Protein AF-A0A959FIX9-F1 (afdb_monomer)

pLDDT: mean 87.32, std 12.13, range [38.25, 98.56]

Sequence (476 aa):
MIRFFKNPFSDKTLLTGLIFLLVSFICFISTIHSEAVAFDIFSQSFFVNYGLFWTYLIIMLVYNQMEFGKWWRFKSLANNLLLLQLGNLSAYALNRTVPVFNVSTDWLVSYLVLYNLALILFALRTDRRPDSINFALAFILSTGLVFQLYESIYIGPIYAIGIVAFWFYGLSLHAFIPFWFLLAGGRIILKYWRISVRYKPVILTGILLPLVMISLFTIRWVTLQHHITEDFHQQHQPKVERDLPAWVRLSQDLPLDWISERILKSGLVYKTFDAANFGAFMGGDLLNERRQHDPLVYIASVFGSDLRDVDDNNRLHLLRAMFDQRHQTEAKLWRGDNLKTSDIVTNVQLFPEYRLAYTEKTILIHNQLRLDQFRRTQEALYTFYLPEGSVVTSAALWIEGEERPAYLTTKEKADSAYTQIVGYERRDPLLVHWQEGNRVSVRIFPCTPEKDRQFKIGITSPMAYPGEGRLEYHNI

Nearest PDB structures (foldseek):
  6fpy-assembly2_B  TM=6.409E-01  e=2.726E-03  Homo sapiens
  6fpz-assembly2_B  TM=6.318E-01  e=2.859E-03  Homo sapiens

Mean predicted aligned error: 8.55 Å

Solvent-accessible surface area (backbone atoms only — not comparable to full-atom values): 26489 Å² total; per-residue (Å²): 131,88,68,54,47,59,62,49,91,77,38,64,69,53,35,52,42,52,51,48,42,51,54,38,49,50,47,52,59,75,39,66,84,69,49,73,50,50,65,47,84,62,47,72,58,21,53,53,23,43,49,49,31,53,52,49,50,51,55,50,29,53,48,19,31,74,76,68,75,35,50,96,50,87,75,55,62,44,54,51,50,42,51,50,52,28,39,47,54,20,38,57,40,39,29,53,53,59,51,83,62,51,50,65,38,71,69,54,50,55,48,51,54,52,45,53,50,43,52,52,51,55,47,42,40,65,64,79,65,96,43,75,66,53,49,50,41,44,22,50,51,27,35,43,36,57,51,23,49,48,48,34,58,71,48,44,82,51,46,66,57,23,63,70,43,32,82,64,79,50,61,31,55,47,70,48,45,37,47,52,48,29,55,51,35,51,53,52,51,53,50,49,52,72,74,37,76,80,41,45,63,44,33,49,48,21,43,48,49,58,52,50,50,46,49,54,51,27,52,54,48,34,56,52,50,49,55,54,54,50,54,53,56,59,64,74,41,96,83,63,92,65,100,63,59,53,48,62,57,47,59,76,72,55,67,96,45,77,62,51,54,49,60,60,30,48,71,49,32,34,50,51,61,47,84,93,52,73,82,66,76,78,80,86,79,81,40,73,54,77,48,24,35,43,72,64,56,25,58,30,38,68,74,31,78,73,66,82,83,52,58,65,66,49,40,45,50,37,36,36,75,73,67,70,35,55,71,41,60,45,86,72,94,51,62,46,92,52,60,41,79,73,47,76,50,76,51,76,48,79,36,76,94,75,38,33,32,42,39,35,40,39,38,31,35,35,31,67,45,58,87,83,22,70,84,49,63,24,28,48,77,49,77,48,66,48,63,80,84,42,44,83,76,44,41,32,37,55,56,99,86,41,84,42,75,64,80,93,71,58,67,70,61,50,51,52,50,48,48,47,34,60,73,71,69,62,50,81,53,74,48,79,42,84,50,78,86,54,31,36,40,37,40,40,35,62,31,33,44,89,50,68,33,42,38,35,44,26,35,40,30,56,36,46,70,92,50,96,94,47,76,43,81,79,88,115

Foldseek 3Di:
DDDQWDPCVVPVLLVLLVVLLVVLVVLLVVCVQQLQFFPPLADPSLVSLVVSLVVSLVVQQVVCCVPPVGSPDPPLLLSLLSSLSSLQSSLVRNCSNVPPAFAADPVVVVLVVVLNVLSNVVSGGPDCPDDPSNLVSLLSLLLVLLVLVLLLVSLVVCVVVLVVCCVVVNPSVSSCSSVSSNVSSVVVNVVSVVPDPVSVVSSVCSNVVVVVVLVVLLVVLQVLLVVLLVLQVVVPDPPDDDPDDSLVVCLVVPDLDPSSLCSLCDPQAEDEDDPVPSPCPDDDHQWLHGRYYDSSRHSSNVVHDDCVSPDNVSSLVSCVPRVVCVQRNDGDPFHDPQKDFPDKDWDKDDDVVVQKIKIKIKIWIARSHDPSGPPQWGKDKDKDQADPPKDWDWKWWQDPNDTDTDDDDDPVVLVVVCCCCVVPVQDWDWDWDDDPDRMIMIMTDGRGNPGITIMMIMMMDGFDDPDDPDTHDDDD

Structure (mmCIF, N/CA/C/O backbone):
data_AF-A0A959FIX9-F1
#
_entry.id   AF-A0A959FIX9-F1
#
loop_
_atom_site.group_PDB
_atom_site.id
_atom_site.type_symbol
_atom_site.label_atom_id
_atom_site.label_alt_id
_atom_site.label_comp_id
_atom_site.label_asym_id
_atom_site.label_entity_id
_atom_site.label_seq_id
_atom_site.pdbx_PDB_ins_code
_atom_site.Cartn_x
_atom_site.Cartn_y
_atom_site.Cartn_z
_atom_site.occupancy
_atom_site.B_iso_or_equiv
_atom_site.auth_seq_id
_atom_site.auth_comp_id
_atom_site.auth_asym_id
_atom_site.auth_atom_id
_atom_site.pdbx_PDB_model_num
ATOM 1 N N . MET A 1 1 ? -17.408 -22.634 36.239 1.00 42.41 1 MET A N 1
ATOM 2 C CA . MET A 1 1 ? -16.504 -22.452 35.081 1.00 42.41 1 MET A CA 1
ATOM 3 C C . MET A 1 1 ? -16.549 -20.981 34.674 1.00 42.41 1 MET A C 1
ATOM 5 O O . MET A 1 1 ? -17.579 -20.531 34.188 1.00 42.41 1 MET A O 1
ATOM 9 N N . ILE A 1 2 ? -15.514 -20.197 34.992 1.00 50.03 2 ILE A N 1
ATOM 10 C CA . ILE A 1 2 ? -15.489 -18.745 34.731 1.00 50.03 2 ILE A CA 1
ATOM 11 C C . ILE A 1 2 ? -15.456 -18.539 33.210 1.00 50.03 2 ILE A C 1
ATOM 13 O O . ILE A 1 2 ? -14.465 -18.865 32.562 1.00 50.03 2 ILE A O 1
ATOM 17 N N . ARG A 1 3 ? -16.554 -18.055 32.618 1.00 60.75 3 ARG A N 1
ATOM 18 C CA . ARG A 1 3 ? -16.604 -17.736 31.184 1.00 60.75 3 ARG A CA 1
ATOM 19 C C . ARG A 1 3 ? -15.887 -16.404 30.945 1.00 60.75 3 ARG A C 1
ATOM 21 O O . ARG A 1 3 ? -16.474 -15.340 31.115 1.00 60.75 3 ARG A O 1
ATOM 28 N N . PHE A 1 4 ? -14.613 -16.482 30.558 1.00 72.62 4 PHE A N 1
ATOM 29 C CA . PHE A 1 4 ? -13.769 -15.329 30.202 1.00 72.62 4 PHE A CA 1
ATOM 30 C C . PHE A 1 4 ? -14.236 -14.585 28.938 1.00 72.62 4 PHE A C 1
ATOM 32 O O . PHE A 1 4 ? -13.897 -13.416 28.735 1.00 72.62 4 PHE A O 1
ATOM 39 N N . PHE A 1 5 ? -15.033 -15.257 28.106 1.00 75.81 5 PHE A N 1
ATOM 40 C CA . PHE A 1 5 ? -15.613 -14.725 26.879 1.00 75.81 5 PHE A CA 1
ATOM 41 C C . PHE A 1 5 ? -17.138 -14.790 26.930 1.00 75.81 5 PHE A C 1
ATOM 43 O O . PHE A 1 5 ? -17.723 -15.741 27.461 1.00 75.81 5 PHE A O 1
ATOM 50 N N . LYS A 1 6 ? -17.783 -13.773 26.350 1.00 74.56 6 LYS A N 1
ATOM 51 C CA . LYS A 1 6 ? -19.220 -13.780 26.071 1.00 74.56 6 LYS A CA 1
ATOM 52 C C . LYS A 1 6 ? -19.511 -14.971 25.162 1.00 74.56 6 LYS A C 1
ATOM 54 O O . LYS A 1 6 ? -18.796 -15.183 24.189 1.00 74.56 6 LYS A O 1
ATOM 59 N N . ASN A 1 7 ? -20.567 -15.725 25.460 1.00 74.81 7 ASN A N 1
ATOM 60 C CA . ASN A 1 7 ? -21.081 -16.687 24.496 1.00 74.81 7 ASN A CA 1
ATOM 61 C C . ASN A 1 7 ? -21.835 -15.886 23.417 1.00 74.81 7 ASN A C 1
ATOM 63 O O . ASN A 1 7 ? -22.891 -15.340 23.746 1.00 74.81 7 ASN A O 1
ATOM 67 N N . PRO A 1 8 ? -21.339 -15.767 22.173 1.00 71.38 8 PRO A N 1
ATOM 68 C CA . PRO A 1 8 ? -22.012 -14.958 21.159 1.00 71.38 8 PRO A CA 1
ATOM 69 C C . PRO A 1 8 ? -23.442 -15.448 20.897 1.00 71.38 8 PRO A C 1
ATOM 71 O O . PRO A 1 8 ? -24.331 -14.631 20.711 1.00 71.38 8 PRO A O 1
ATOM 74 N N . PHE A 1 9 ? -23.715 -16.747 21.051 1.00 71.94 9 PHE A N 1
ATOM 75 C CA . PHE A 1 9 ? -25.061 -17.320 20.922 1.00 71.94 9 PHE A CA 1
ATOM 76 C C . PHE A 1 9 ? -26.074 -16.831 21.975 1.00 71.94 9 PHE A C 1
ATOM 78 O O . PHE A 1 9 ? -27.268 -17.066 21.823 1.00 71.94 9 PHE A O 1
ATOM 85 N N . SER A 1 10 ? -25.623 -16.155 23.039 1.00 76.62 10 SER A N 1
ATOM 86 C CA . SER A 1 10 ? -26.510 -15.594 24.072 1.00 76.62 10 SER A CA 1
ATOM 87 C C . SER A 1 10 ? -26.979 -14.164 23.783 1.00 76.62 10 SER A C 1
ATOM 89 O O . SER A 1 10 ? -27.974 -13.727 24.352 1.00 76.62 10 SER A O 1
ATOM 91 N N . ASP A 1 11 ? -26.297 -13.446 22.889 1.00 85.19 11 ASP A N 1
ATOM 92 C CA . ASP A 1 11 ? -26.574 -12.054 22.528 1.00 85.19 11 ASP A CA 1
ATOM 93 C C . ASP A 1 11 ? -26.823 -12.008 21.016 1.00 85.19 11 ASP A C 1
ATOM 95 O O . ASP A 1 11 ? -25.884 -11.965 20.220 1.00 85.19 11 ASP A O 1
ATOM 99 N N . LYS A 1 12 ? -28.101 -12.099 20.615 1.00 89.06 12 LYS A N 1
ATOM 100 C CA . LYS A 1 12 ? -28.493 -12.221 19.199 1.00 89.06 12 LYS A CA 1
ATOM 101 C C . LYS A 1 12 ? -27.922 -11.081 18.356 1.00 89.06 12 LYS A C 1
ATOM 103 O O . LYS A 1 12 ? -27.407 -11.337 17.275 1.00 89.06 12 LYS A O 1
ATOM 108 N N . THR A 1 13 ? -27.948 -9.853 18.873 1.00 91.25 13 THR A N 1
ATOM 109 C CA . THR A 1 13 ? -27.417 -8.671 18.184 1.00 91.25 13 THR A CA 1
ATOM 110 C C . THR A 1 13 ? -25.912 -8.793 17.953 1.00 91.25 13 THR A C 1
ATOM 112 O O . THR A 1 13 ? -25.439 -8.562 16.842 1.00 91.25 13 THR A O 1
ATOM 115 N N . LEU A 1 14 ? -25.158 -9.217 18.974 1.00 91.62 14 LEU A N 1
ATOM 116 C CA . LEU A 1 14 ? -23.718 -9.449 18.852 1.00 91.62 14 LEU A CA 1
ATOM 117 C C . LEU A 1 14 ? -23.400 -10.556 17.835 1.00 91.62 14 LEU A C 1
ATOM 119 O O . LEU A 1 14 ? -22.505 -10.386 17.008 1.00 91.62 14 LEU A O 1
ATOM 123 N N . LEU A 1 15 ? -24.132 -11.675 17.876 1.00 93.69 15 LEU A N 1
ATOM 124 C CA . LEU A 1 15 ? -23.957 -12.781 16.931 1.00 93.69 15 LEU A CA 1
ATOM 125 C C . LEU A 1 15 ? -24.221 -12.336 15.491 1.00 93.69 15 LEU A C 1
ATOM 127 O O . LEU A 1 15 ? -23.405 -12.613 14.615 1.00 93.69 15 LEU A O 1
ATOM 131 N N . THR A 1 16 ? -25.322 -11.619 15.248 1.00 94.88 16 THR A N 1
ATOM 132 C CA . THR A 1 16 ? -25.641 -11.079 13.922 1.00 94.88 16 THR A CA 1
ATOM 133 C C . THR A 1 16 ? -24.528 -10.165 13.418 1.00 94.88 16 THR A C 1
ATOM 135 O O . THR A 1 16 ? -24.110 -10.302 12.272 1.00 94.88 16 THR A O 1
ATOM 138 N N . GLY A 1 17 ? -23.986 -9.296 14.277 1.00 95.62 17 GLY A N 1
ATOM 139 C CA . GLY A 1 17 ? -22.866 -8.425 13.917 1.00 95.62 17 GLY A CA 1
ATOM 140 C C . GLY A 1 17 ? -21.604 -9.194 13.522 1.00 95.62 17 GLY A C 1
ATOM 141 O O . GLY A 1 17 ? -20.960 -8.839 12.540 1.00 95.62 17 GLY A O 1
ATOM 142 N N . LEU A 1 18 ? -21.266 -10.274 14.237 1.00 96.06 18 LEU A N 1
ATOM 143 C CA . LEU A 1 18 ? -20.113 -11.125 13.907 1.00 96.06 18 LEU A CA 1
ATOM 144 C C . LEU A 1 18 ? -20.306 -11.874 12.585 1.00 96.06 18 LEU A C 1
ATOM 146 O O . LEU A 1 18 ? -19.371 -11.952 11.793 1.00 96.06 18 LEU A O 1
ATOM 150 N N . ILE A 1 19 ? -21.511 -12.399 12.335 1.00 96.62 19 ILE A N 1
ATOM 151 C CA . ILE A 1 19 ? -21.846 -13.069 11.071 1.00 96.62 19 ILE A CA 1
ATOM 152 C C . ILE A 1 19 ? -21.735 -12.075 9.915 1.00 96.62 19 ILE A C 1
ATOM 154 O O . ILE A 1 19 ? -21.085 -12.370 8.916 1.00 96.62 19 ILE A O 1
ATOM 158 N N . PHE A 1 20 ? -22.318 -10.882 10.057 1.00 97.94 20 PHE A N 1
ATOM 159 C CA . PHE A 1 20 ? -22.251 -9.851 9.023 1.00 97.94 20 PHE A CA 1
ATOM 160 C C . PHE A 1 20 ? -20.812 -9.416 8.769 1.00 97.94 20 PHE A C 1
ATOM 162 O O . PHE A 1 20 ? -20.422 -9.279 7.615 1.00 97.94 20 PHE A O 1
ATOM 169 N N . LEU A 1 21 ? -20.008 -9.253 9.824 1.00 97.12 21 LEU A N 1
ATOM 170 C CA . LEU A 1 21 ? -18.599 -8.897 9.694 1.00 97.12 21 LEU A CA 1
ATOM 171 C C . LEU A 1 21 ? -17.804 -9.979 8.952 1.00 97.12 21 LEU A C 1
ATOM 173 O O . LEU A 1 21 ? -16.992 -9.652 8.093 1.00 97.12 21 LEU A O 1
ATOM 177 N N . LEU A 1 22 ? -18.069 -11.260 9.231 1.00 96.44 22 LEU A N 1
ATOM 178 C CA . LEU A 1 22 ? -17.437 -12.374 8.524 1.00 96.44 22 LEU A CA 1
ATOM 179 C C . LEU A 1 22 ? -17.818 -12.392 7.035 1.00 96.44 22 LEU A C 1
ATOM 181 O O . LEU A 1 22 ? -16.941 -12.510 6.185 1.00 96.44 22 LEU A O 1
ATOM 185 N N . VAL A 1 23 ? -19.107 -12.239 6.715 1.00 96.25 23 VAL A N 1
ATOM 186 C CA . VAL A 1 23 ? -19.597 -12.188 5.325 1.00 96.25 23 VAL A CA 1
ATOM 187 C C . VAL A 1 23 ? -18.999 -10.990 4.580 1.00 96.25 23 VAL A C 1
ATOM 189 O O . VAL A 1 23 ? -18.494 -11.144 3.470 1.00 96.25 23 VAL A O 1
ATOM 192 N N . SER A 1 24 ? -19.002 -9.817 5.216 1.00 95.56 24 SER A N 1
ATOM 193 C CA . SER A 1 24 ? -18.396 -8.578 4.718 1.00 95.56 24 SER A CA 1
ATOM 194 C C . SER A 1 24 ? -16.906 -8.772 4.411 1.00 95.56 24 SER A C 1
ATOM 196 O O . SER A 1 24 ? -16.455 -8.477 3.305 1.00 95.56 24 SER A O 1
ATOM 198 N N . PHE A 1 25 ? -16.152 -9.374 5.333 1.00 94.06 25 PHE A N 1
ATOM 199 C CA . PHE A 1 25 ? -14.725 -9.643 5.158 1.00 94.06 25 PHE A CA 1
ATOM 200 C C . PHE A 1 25 ? -14.431 -10.640 4.027 1.00 94.06 25 PHE A C 1
ATOM 202 O O . PHE A 1 25 ? -13.551 -10.386 3.204 1.00 94.06 25 PHE A O 1
ATOM 209 N N . ILE A 1 26 ? -15.185 -11.743 3.938 1.00 93.06 26 ILE A N 1
ATOM 210 C CA . ILE A 1 26 ? -15.045 -12.731 2.854 1.00 93.06 26 ILE A CA 1
ATOM 211 C C . ILE A 1 26 ? -15.331 -12.077 1.498 1.00 93.06 26 ILE A C 1
ATOM 213 O O . ILE A 1 26 ? -14.545 -12.233 0.562 1.00 93.06 26 ILE A O 1
ATOM 217 N N . CYS A 1 27 ? -16.411 -11.297 1.400 1.00 90.62 27 CYS A N 1
ATOM 218 C CA . CYS A 1 27 ? -16.753 -10.557 0.188 1.00 90.62 27 CYS A CA 1
ATOM 219 C C . CYS A 1 27 ? -15.627 -9.582 -0.204 1.00 90.62 27 CYS A C 1
ATOM 221 O O . CYS A 1 27 ? -15.156 -9.599 -1.345 1.00 90.62 27 CYS A O 1
ATOM 223 N N . PHE A 1 28 ? -15.109 -8.812 0.756 1.00 88.94 28 PHE A N 1
ATOM 224 C CA . PHE A 1 28 ? -14.021 -7.860 0.530 1.00 88.94 28 PHE A CA 1
ATOM 225 C C . PHE A 1 28 ? -12.720 -8.527 0.048 1.00 88.94 28 PHE A C 1
ATOM 227 O O . PHE A 1 28 ? -12.083 -8.017 -0.878 1.00 88.94 28 PHE A O 1
ATOM 234 N N . ILE A 1 29 ? -12.323 -9.665 0.632 1.00 88.50 29 ILE A N 1
ATOM 235 C CA . ILE A 1 29 ? -11.118 -10.406 0.214 1.00 88.50 29 ILE A CA 1
ATOM 236 C C . ILE A 1 29 ? -11.311 -11.065 -1.147 1.00 88.50 29 ILE A C 1
ATOM 238 O O . ILE A 1 29 ? -10.427 -10.968 -1.994 1.00 88.50 29 ILE A O 1
ATOM 242 N N . SER A 1 30 ? -12.461 -11.699 -1.391 1.00 84.06 30 SER A N 1
ATOM 243 C CA . SER A 1 30 ? -12.729 -12.383 -2.666 1.00 84.06 30 SER A CA 1
ATOM 244 C C . SER A 1 30 ? -12.643 -11.447 -3.878 1.00 84.06 30 SER A C 1
ATOM 246 O O . SER A 1 30 ? -12.342 -11.884 -4.983 1.00 84.06 30 SER A O 1
ATOM 248 N N . THR A 1 31 ? -12.829 -10.146 -3.647 1.00 77.50 31 THR A N 1
ATOM 249 C CA . THR A 1 31 ? -12.836 -9.095 -4.669 1.00 77.50 31 THR A CA 1
ATOM 250 C C . THR A 1 31 ? -11.539 -8.283 -4.733 1.00 77.50 31 THR A C 1
ATOM 252 O O . THR A 1 31 ? -11.435 -7.357 -5.535 1.00 77.50 31 THR A O 1
ATOM 255 N N . ILE A 1 32 ? -10.521 -8.622 -3.926 1.00 71.19 32 ILE A N 1
ATOM 256 C CA . ILE A 1 32 ? -9.269 -7.848 -3.838 1.00 71.19 32 ILE A CA 1
ATOM 257 C C . ILE A 1 32 ? -8.470 -7.843 -5.152 1.00 71.19 32 ILE A C 1
ATOM 259 O O . ILE A 1 32 ? -7.793 -6.864 -5.450 1.00 71.19 32 ILE A O 1
ATOM 263 N N . HIS A 1 33 ? -8.589 -8.910 -5.952 1.00 60.75 33 HIS A N 1
ATOM 264 C CA . HIS A 1 33 ? -7.902 -9.057 -7.240 1.00 60.75 33 HIS A CA 1
ATOM 265 C C . HIS A 1 33 ? -8.778 -8.686 -8.449 1.00 60.75 33 HIS A C 1
ATOM 267 O O . HIS A 1 33 ? -8.244 -8.493 -9.534 1.00 60.75 33 HIS A O 1
ATOM 273 N N . SER A 1 34 ? -10.106 -8.609 -8.289 1.00 55.56 34 SER A N 1
ATOM 274 C CA . SER A 1 34 ? -11.054 -8.433 -9.404 1.00 55.56 34 SER A CA 1
ATOM 275 C C . SER A 1 34 ? -11.576 -7.005 -9.561 1.00 55.56 34 SER A C 1
ATOM 277 O O . SER A 1 34 ? -12.092 -6.652 -10.616 1.00 55.56 34 SER A O 1
ATOM 279 N N . GLU A 1 35 ? -11.493 -6.181 -8.514 1.00 51.19 35 GLU A N 1
ATOM 280 C CA . GLU A 1 35 ? -12.077 -4.832 -8.487 1.00 51.19 35 GLU A CA 1
ATOM 281 C C . GLU A 1 35 ? -11.024 -3.725 -8.560 1.00 51.19 35 GLU A C 1
ATOM 283 O O . GLU A 1 35 ? -11.198 -2.640 -8.003 1.00 51.19 35 GLU A O 1
ATOM 288 N N . ALA A 1 36 ? -9.925 -3.973 -9.271 1.00 47.19 36 ALA A N 1
ATOM 289 C CA . ALA A 1 36 ? -9.080 -2.881 -9.715 1.00 47.19 36 ALA A CA 1
ATOM 290 C C . ALA A 1 36 ? -9.835 -2.099 -10.803 1.00 47.19 36 ALA A C 1
ATOM 292 O O . ALA A 1 36 ? -9.725 -2.370 -11.989 1.00 47.19 36 ALA A O 1
ATOM 293 N N . VAL A 1 37 ? -10.612 -1.114 -10.352 1.00 51.28 37 VAL A N 1
ATOM 294 C CA . VAL A 1 37 ? -11.108 0.025 -11.135 1.00 51.28 37 VAL A CA 1
ATOM 295 C C . VAL A 1 37 ? -12.177 -0.324 -12.179 1.00 51.28 37 VAL A C 1
ATOM 297 O O . VAL A 1 37 ? -12.031 -0.075 -13.374 1.00 51.28 37 VAL A O 1
ATOM 300 N N . ALA A 1 38 ? -13.322 -0.826 -11.707 1.00 38.25 38 ALA A N 1
ATOM 301 C CA . ALA A 1 38 ? -14.562 -0.690 -12.462 1.00 38.25 38 ALA A CA 1
ATOM 302 C C . ALA A 1 38 ? -15.073 0.752 -12.393 1.00 38.25 38 ALA A C 1
ATOM 304 O O . ALA A 1 38 ? -15.116 1.332 -11.315 1.00 38.25 38 ALA A O 1
ATOM 305 N N . PHE A 1 39 ? -15.485 1.312 -13.533 1.00 40.44 39 PHE A N 1
ATOM 306 C CA . PHE A 1 39 ? -16.220 2.582 -13.600 1.00 40.44 39 PHE A CA 1
ATOM 307 C C . PHE A 1 39 ? -17.730 2.401 -13.368 1.00 40.44 39 PHE A C 1
ATOM 309 O O . PHE A 1 39 ? -18.522 3.288 -13.679 1.00 40.44 39 PHE A O 1
ATOM 316 N N . ASP A 1 40 ? -18.132 1.286 -12.756 1.00 51.12 40 ASP A N 1
ATOM 317 C CA . ASP A 1 40 ? -19.278 1.338 -11.859 1.00 51.12 40 ASP A CA 1
ATOM 318 C C . ASP A 1 40 ? -18.895 2.320 -10.749 1.00 51.12 40 ASP A C 1
ATOM 320 O O . ASP A 1 40 ? -17.899 2.108 -10.057 1.00 51.12 40 ASP A O 1
ATOM 324 N N . ILE A 1 41 ? -19.662 3.402 -10.573 1.00 52.72 41 ILE A N 1
ATOM 325 C CA . ILE A 1 41 ? -19.412 4.416 -9.525 1.00 52.72 41 ILE A CA 1
ATOM 326 C C . ILE A 1 41 ? -19.180 3.729 -8.158 1.00 52.72 41 ILE A C 1
ATOM 328 O O . ILE A 1 41 ? -18.409 4.200 -7.318 1.00 52.72 41 ILE A O 1
ATOM 332 N N . PHE A 1 42 ? -19.796 2.559 -7.977 1.00 63.25 42 PHE A N 1
ATOM 333 C CA . PHE A 1 42 ? -19.729 1.724 -6.793 1.00 63.25 42 PHE A CA 1
ATOM 334 C C . PHE A 1 42 ? -19.643 0.240 -7.168 1.00 63.25 42 PHE A C 1
ATOM 336 O O . PHE A 1 42 ? -20.488 -0.264 -7.905 1.00 63.25 42 PHE A O 1
ATOM 343 N N . SER A 1 43 ? -18.655 -0.481 -6.634 1.00 72.38 43 SER A N 1
ATOM 344 C CA . SER A 1 43 ? -18.488 -1.905 -6.925 1.00 72.38 43 SER A CA 1
ATOM 345 C C . SER A 1 43 ? -19.569 -2.768 -6.261 1.00 72.38 43 SER A C 1
ATOM 347 O O . SER A 1 43 ? -20.181 -2.380 -5.261 1.00 72.38 43 SER A O 1
ATOM 349 N N . GLN A 1 44 ? -19.795 -3.978 -6.785 1.00 81.06 44 GLN A N 1
ATOM 350 C CA . GLN A 1 44 ? -20.714 -4.937 -6.158 1.00 81.06 44 GLN A CA 1
ATOM 351 C C . GLN A 1 44 ? -20.269 -5.266 -4.728 1.00 81.06 44 GLN A C 1
ATOM 353 O O . GLN A 1 44 ? -21.102 -5.299 -3.820 1.00 81.06 44 GLN A O 1
ATOM 358 N N . SER A 1 45 ? -18.957 -5.427 -4.507 1.00 84.31 45 SER A N 1
ATOM 359 C CA . SER A 1 45 ? -18.392 -5.583 -3.165 1.00 84.31 45 SER A CA 1
ATOM 360 C C . SER A 1 45 ? -18.760 -4.411 -2.264 1.00 84.31 45 SER A C 1
ATOM 362 O O . SER A 1 45 ? -19.212 -4.621 -1.137 1.00 84.31 45 SER A O 1
ATOM 364 N N . PHE A 1 46 ? -18.636 -3.171 -2.750 1.00 88.50 46 PHE A N 1
ATOM 365 C CA . PHE A 1 46 ? -19.034 -2.001 -1.977 1.00 88.50 46 PHE A CA 1
ATOM 366 C C . PHE A 1 46 ? -20.508 -2.064 -1.572 1.00 88.50 46 PHE A C 1
ATOM 368 O O . PHE A 1 46 ? -20.792 -1.939 -0.385 1.00 88.50 46 PHE A O 1
ATOM 375 N N . PHE A 1 47 ? -21.441 -2.322 -2.494 1.00 89.88 47 PHE A N 1
ATOM 376 C CA . PHE A 1 47 ? -22.869 -2.360 -2.153 1.00 89.88 47 PHE A CA 1
ATOM 377 C C . PHE A 1 47 ? -23.222 -3.450 -1.139 1.00 89.88 47 PHE A C 1
ATOM 379 O O . PHE A 1 47 ? -24.059 -3.216 -0.267 1.00 89.88 47 PHE A O 1
ATOM 386 N N . VAL A 1 48 ? -22.568 -4.614 -1.202 1.00 92.19 48 VAL A N 1
ATOM 387 C CA . VAL A 1 48 ? -22.746 -5.675 -0.198 1.00 92.19 48 VAL A CA 1
ATOM 388 C C . VAL A 1 48 ? -22.260 -5.201 1.173 1.00 92.19 48 VAL A C 1
ATOM 390 O O . VAL A 1 48 ? -23.004 -5.279 2.151 1.00 92.19 48 VAL A O 1
ATOM 393 N N . ASN A 1 49 ? -21.039 -4.665 1.257 1.00 94.06 49 ASN A N 1
ATOM 394 C CA . ASN A 1 49 ? -20.468 -4.172 2.514 1.00 94.06 49 ASN A CA 1
ATOM 395 C C . ASN A 1 49 ? -21.284 -3.007 3.100 1.00 94.06 49 ASN A C 1
ATOM 397 O O . ASN A 1 49 ? -21.603 -2.993 4.291 1.00 94.06 49 ASN A O 1
ATOM 401 N N . TYR A 1 50 ? -21.688 -2.076 2.244 1.00 93.75 50 TYR A N 1
ATOM 402 C CA . TYR A 1 50 ? -22.523 -0.931 2.572 1.00 93.75 50 TYR A CA 1
ATOM 403 C C . TYR A 1 50 ? -23.911 -1.361 3.065 1.00 93.75 50 TYR A C 1
ATOM 405 O O . TYR A 1 50 ? -24.372 -0.909 4.114 1.00 93.75 50 TYR A O 1
ATOM 413 N N . GLY A 1 51 ? -24.560 -2.296 2.365 1.00 94.88 51 GLY A N 1
ATOM 414 C CA . GLY A 1 51 ? -25.852 -2.853 2.761 1.00 94.88 51 GLY A CA 1
ATOM 415 C C . GLY A 1 51 ? -25.794 -3.565 4.113 1.00 94.88 51 GLY A C 1
ATOM 416 O O . GLY A 1 51 ? -26.670 -3.354 4.955 1.00 94.88 51 GLY A O 1
ATOM 417 N N . LEU A 1 52 ? -24.742 -4.352 4.370 1.00 96.75 52 LEU A N 1
ATOM 418 C CA . LEU A 1 52 ? -24.527 -5.010 5.665 1.00 96.75 52 LEU A CA 1
ATOM 419 C C . LEU A 1 52 ? -24.316 -3.996 6.796 1.00 96.75 52 LEU A C 1
ATOM 421 O O . LEU A 1 52 ? -24.904 -4.155 7.869 1.00 96.75 52 LEU A O 1
ATOM 425 N N . PHE A 1 53 ? -23.537 -2.937 6.555 1.00 96.19 53 PHE A N 1
ATOM 426 C CA . PHE A 1 53 ? -23.344 -1.845 7.510 1.00 96.19 53 PHE A CA 1
ATOM 427 C C . PHE A 1 53 ? -24.673 -1.175 7.888 1.00 96.19 53 PHE A C 1
ATOM 429 O O . PHE A 1 53 ? -25.000 -1.092 9.075 1.00 96.19 53 PHE A O 1
ATOM 436 N N . TRP A 1 54 ? -25.478 -0.759 6.905 1.00 94.88 54 TRP A N 1
ATOM 437 C CA . TRP A 1 54 ? -26.767 -0.106 7.166 1.00 94.88 54 TRP A CA 1
ATOM 438 C C . TRP A 1 54 ? -27.791 -1.037 7.799 1.00 94.88 54 TRP A C 1
ATOM 440 O O . TRP A 1 54 ? -28.489 -0.641 8.732 1.00 94.88 54 TRP A O 1
ATOM 450 N N . THR A 1 55 ? -27.854 -2.290 7.351 1.00 96.81 55 THR A N 1
ATOM 451 C CA . THR A 1 55 ? -28.752 -3.289 7.943 1.00 96.81 55 THR A CA 1
ATOM 452 C C . THR A 1 55 ? -28.407 -3.503 9.414 1.00 96.81 55 THR A C 1
ATOM 454 O O . THR A 1 55 ? -29.292 -3.487 10.270 1.00 96.81 55 THR A O 1
ATOM 457 N N . TYR A 1 56 ? -27.119 -3.631 9.743 1.00 96.75 56 TYR A N 1
ATOM 458 C CA . TYR A 1 56 ? -26.689 -3.770 11.130 1.00 96.75 56 TYR A CA 1
ATOM 459 C C . TYR A 1 56 ? -26.940 -2.503 11.957 1.00 96.75 56 TYR A C 1
ATOM 461 O O . TYR A 1 56 ? -27.359 -2.609 13.111 1.00 96.75 56 TYR A O 1
ATOM 469 N N . LEU A 1 57 ? -26.757 -1.310 11.378 1.00 94.62 57 LEU A N 1
ATOM 470 C CA . LEU A 1 57 ? -27.126 -0.049 12.023 1.00 94.62 57 LEU A CA 1
ATOM 471 C C . LEU A 1 57 ? -28.618 -0.027 12.379 1.00 94.62 57 LEU A C 1
ATOM 473 O O . LEU A 1 57 ? -28.960 0.294 13.514 1.00 94.62 57 LEU A O 1
ATOM 477 N N . ILE A 1 58 ? -29.502 -0.412 11.455 1.00 95.00 58 ILE A N 1
ATOM 478 C CA . ILE A 1 58 ? -30.952 -0.464 11.692 1.00 95.00 58 ILE A CA 1
ATOM 479 C C . ILE A 1 58 ? -31.283 -1.461 12.809 1.00 95.00 58 ILE A C 1
ATOM 481 O O . ILE A 1 58 ? -32.003 -1.104 13.742 1.00 95.00 58 ILE A O 1
ATOM 485 N N . ILE A 1 59 ? -30.713 -2.672 12.774 1.00 95.00 59 ILE A N 1
ATOM 486 C CA . ILE A 1 59 ? -30.882 -3.678 13.839 1.00 95.00 59 ILE A CA 1
ATOM 487 C C . ILE A 1 59 ? -30.460 -3.100 15.198 1.00 95.00 59 ILE A C 1
ATOM 489 O O . ILE A 1 59 ? -31.177 -3.240 16.189 1.00 95.00 59 ILE A O 1
ATOM 493 N N . MET A 1 60 ? -29.325 -2.402 15.242 1.00 93.88 60 MET A N 1
ATOM 494 C CA . MET A 1 60 ? -28.821 -1.725 16.437 1.00 93.88 60 MET A CA 1
ATOM 495 C C . MET A 1 60 ? -29.752 -0.616 16.939 1.00 93.88 60 MET A C 1
ATOM 497 O O . MET A 1 60 ? -29.969 -0.495 18.144 1.00 93.88 60 MET A O 1
ATOM 501 N N . LEU A 1 61 ? -30.306 0.195 16.039 1.00 93.38 61 LEU A N 1
ATOM 502 C CA . LEU A 1 61 ? -31.231 1.274 16.383 1.00 93.38 61 LEU A CA 1
ATOM 503 C C . LEU A 1 61 ? -32.561 0.726 16.931 1.00 93.38 61 LEU A C 1
ATOM 505 O O . LEU A 1 61 ? -33.047 1.231 17.944 1.00 93.38 61 LEU A O 1
ATOM 509 N N . VAL A 1 62 ? -33.101 -0.341 16.329 1.00 93.12 62 VAL A N 1
ATOM 510 C CA . VAL A 1 62 ? -34.290 -1.056 16.831 1.00 93.12 62 VAL A CA 1
ATOM 511 C C . VAL A 1 62 ? -34.011 -1.655 18.208 1.00 93.12 62 VAL A C 1
ATOM 513 O O . VAL A 1 62 ? -34.780 -1.432 19.142 1.00 93.12 62 VAL A O 1
ATOM 516 N N . TYR A 1 63 ? -32.875 -2.339 18.373 1.00 90.44 63 TYR A N 1
ATOM 517 C CA . TYR A 1 63 ? -32.449 -2.878 19.665 1.00 90.44 63 TYR A CA 1
ATOM 518 C C . TYR A 1 63 ? -32.359 -1.782 20.739 1.00 90.44 63 TYR A C 1
ATOM 520 O O . TYR A 1 63 ? -32.888 -1.944 21.836 1.00 90.44 63 TYR A O 1
ATOM 528 N N . ASN A 1 64 ? -31.754 -0.632 20.425 1.00 91.00 64 ASN A N 1
ATOM 529 C CA . ASN A 1 64 ? -31.651 0.486 21.367 1.00 91.00 64 ASN A CA 1
ATOM 530 C C . ASN A 1 64 ? -33.022 1.065 21.747 1.00 91.00 64 ASN A C 1
ATOM 532 O O . ASN A 1 64 ? -33.222 1.463 22.898 1.00 91.00 64 ASN A O 1
ATOM 536 N N . GLN A 1 65 ? -33.961 1.119 20.799 1.00 91.62 65 GLN A N 1
ATOM 537 C CA . GLN A 1 65 ? -35.322 1.571 21.063 1.00 91.62 65 GLN A CA 1
ATOM 538 C C . GLN A 1 65 ? -36.063 0.603 21.991 1.00 91.62 65 GLN A C 1
ATOM 540 O O . GLN A 1 65 ? -36.686 1.057 22.948 1.00 91.62 65 GLN A O 1
ATOM 545 N N . MET A 1 66 ? -35.960 -0.706 21.751 1.00 89.81 66 MET A N 1
ATOM 546 C CA . MET A 1 66 ? -36.611 -1.730 22.576 1.00 89.81 66 MET A CA 1
ATOM 547 C C . MET A 1 66 ? -36.011 -1.802 23.987 1.00 89.81 66 MET A C 1
ATOM 549 O O . MET A 1 66 ? -36.749 -1.846 24.965 1.00 89.81 66 MET A O 1
ATOM 553 N N . GLU A 1 67 ? -34.683 -1.757 24.099 1.00 88.56 67 GLU A N 1
ATOM 554 C CA . GLU A 1 67 ? -33.978 -1.969 25.369 1.00 88.56 67 GLU A CA 1
ATOM 555 C C . GLU A 1 67 ? -33.855 -0.688 26.213 1.00 88.56 67 GLU A C 1
ATOM 557 O O . GLU A 1 67 ? -33.848 -0.724 27.443 1.00 88.56 67 GLU A O 1
ATOM 562 N N . PHE A 1 68 ? -33.719 0.480 25.571 1.00 88.31 68 PHE A N 1
ATOM 563 C CA . PHE A 1 68 ? -33.413 1.742 26.260 1.00 88.31 68 PHE A CA 1
ATOM 564 C C . PHE A 1 68 ? -34.389 2.888 25.973 1.00 88.31 68 PHE A C 1
ATOM 566 O O . PHE A 1 68 ? -34.135 4.009 26.441 1.00 88.31 68 PHE A O 1
ATOM 573 N N . GLY A 1 69 ? -35.449 2.640 25.196 1.00 89.50 69 GLY A N 1
ATOM 574 C CA . GLY A 1 69 ? -36.490 3.615 24.856 1.00 89.50 69 GLY A CA 1
ATOM 575 C C . GLY A 1 69 ? -36.027 4.772 23.966 1.00 89.50 69 GLY A C 1
ATOM 576 O O . GLY A 1 69 ? -36.726 5.779 23.873 1.00 89.50 69 GLY A O 1
ATOM 577 N N . LYS A 1 70 ? -34.827 4.688 23.372 1.00 90.19 70 LYS A N 1
ATOM 578 C CA . LYS A 1 70 ? -34.272 5.725 22.488 1.00 90.19 70 LYS A CA 1
ATOM 579 C C . LYS A 1 70 ? -33.474 5.099 21.345 1.00 90.19 70 LYS A C 1
ATOM 581 O O . LYS A 1 70 ? -32.484 4.424 21.610 1.00 90.19 70 LYS A O 1
ATOM 586 N N . TRP A 1 71 ? -33.817 5.444 20.104 1.00 84.62 71 TRP A N 1
ATOM 587 C CA . TRP A 1 71 ? -33.121 5.019 18.881 1.00 84.62 71 TRP A CA 1
ATOM 588 C C . TRP A 1 71 ? -31.604 5.300 18.910 1.00 84.62 71 TRP A C 1
ATOM 590 O O . TRP A 1 71 ? -30.779 4.390 18.829 1.00 84.62 71 TRP A O 1
ATOM 600 N N . TRP A 1 72 ? -31.213 6.561 19.112 1.00 85.81 72 TRP A N 1
ATOM 601 C CA . TRP A 1 72 ? -29.816 7.017 19.046 1.00 85.81 72 TRP A CA 1
ATOM 602 C C . TRP A 1 72 ? -29.078 6.876 20.385 1.00 85.81 72 TRP A C 1
ATOM 604 O O . TRP A 1 72 ? -28.549 7.845 20.934 1.00 85.81 72 TRP A O 1
ATOM 614 N N . ARG A 1 73 ? -29.072 5.666 20.963 1.00 83.56 73 ARG A N 1
ATOM 615 C CA . ARG A 1 73 ? -28.471 5.404 22.282 1.00 83.56 73 ARG A CA 1
ATOM 616 C C . ARG A 1 73 ? -27.505 4.217 22.288 1.00 83.56 73 ARG A C 1
ATOM 618 O O . ARG A 1 73 ? -27.805 3.135 22.775 1.00 83.56 73 ARG A O 1
ATOM 625 N N . PHE A 1 74 ? -26.277 4.481 21.860 1.00 83.81 74 PHE A N 1
ATOM 626 C CA . PHE A 1 74 ? -25.187 3.510 21.700 1.00 83.81 74 PHE A CA 1
ATOM 627 C C . PHE A 1 74 ? -24.509 3.067 23.017 1.00 83.81 74 PHE A C 1
ATOM 629 O O . PHE A 1 74 ? -23.314 3.297 23.222 1.00 83.81 74 PHE A O 1
ATOM 636 N N . LYS A 1 75 ? -25.246 2.433 23.940 1.00 84.44 75 LYS A N 1
ATOM 637 C CA . LYS A 1 75 ? -24.699 1.954 25.231 1.00 84.44 75 LYS A CA 1
ATOM 638 C C . LYS A 1 75 ? -23.825 0.699 25.117 1.00 84.44 75 LYS A C 1
ATOM 640 O O . LYS A 1 75 ? -22.878 0.546 25.889 1.00 84.44 75 LYS A O 1
ATOM 645 N N . SER A 1 76 ? -24.138 -0.206 24.187 1.00 89.06 76 SER A N 1
ATOM 646 C CA . SER A 1 76 ? -23.398 -1.463 24.024 1.00 89.06 76 SER A CA 1
ATOM 647 C C . SER A 1 76 ? -22.100 -1.232 23.255 1.00 89.06 76 SER A C 1
ATOM 649 O O . SER A 1 76 ? -22.084 -1.239 22.027 1.00 89.06 76 SER A O 1
ATOM 651 N N . LEU A 1 77 ? -20.988 -1.049 23.977 1.00 90.25 77 LEU A N 1
ATOM 652 C CA . LEU A 1 77 ? -19.679 -0.828 23.354 1.00 90.25 77 LEU A CA 1
ATOM 653 C C . LEU A 1 77 ? -19.296 -1.964 22.393 1.00 90.25 77 LEU A C 1
ATOM 655 O O . LEU A 1 77 ? -18.782 -1.682 21.323 1.00 90.25 77 LEU A O 1
ATOM 659 N N . ALA A 1 78 ? -19.587 -3.222 22.737 1.00 91.44 78 ALA A N 1
ATOM 660 C CA . ALA A 1 78 ? -19.286 -4.363 21.871 1.00 91.44 78 ALA A CA 1
ATOM 661 C C . ALA A 1 78 ? -20.014 -4.264 20.520 1.00 91.44 78 ALA A C 1
ATOM 663 O O . ALA A 1 78 ? -19.384 -4.391 19.474 1.00 91.44 78 ALA A O 1
ATOM 664 N N . ASN A 1 79 ? -21.312 -3.950 20.536 1.00 92.25 79 ASN A N 1
ATOM 665 C CA . ASN A 1 79 ? -22.089 -3.859 19.302 1.00 92.25 79 ASN A CA 1
ATOM 666 C C . ASN A 1 79 ? -21.702 -2.618 18.486 1.00 92.25 79 ASN A C 1
ATOM 668 O O . ASN A 1 79 ? -21.637 -2.697 17.263 1.00 92.25 79 ASN A O 1
ATOM 672 N N . ASN A 1 80 ? -21.381 -1.503 19.155 1.00 94.25 80 ASN A N 1
ATOM 673 C CA . ASN A 1 80 ? -20.860 -0.303 18.497 1.00 94.25 80 ASN A CA 1
ATOM 674 C C . ASN A 1 80 ? -19.538 -0.589 17.774 1.00 94.25 80 ASN A C 1
ATOM 676 O O . ASN A 1 80 ? -19.335 -0.105 16.670 1.00 94.25 80 ASN A O 1
ATOM 680 N N . LEU A 1 81 ? -18.641 -1.376 18.380 1.00 95.56 81 LEU A N 1
ATOM 681 C CA . LEU A 1 81 ? -17.376 -1.742 17.745 1.00 95.56 81 LEU A CA 1
ATOM 682 C C . LEU A 1 81 ? -17.598 -2.587 16.493 1.00 95.56 81 LEU A C 1
ATOM 684 O O . LEU A 1 81 ? -16.960 -2.319 15.486 1.00 95.56 81 LEU A O 1
ATOM 688 N N . LEU A 1 82 ? -18.528 -3.547 16.517 1.00 96.12 82 LEU A N 1
ATOM 689 C CA . LEU A 1 82 ? -18.874 -4.320 15.317 1.00 96.12 82 LEU A CA 1
ATOM 690 C C . LEU A 1 82 ? -19.484 -3.445 14.215 1.00 96.12 82 LEU A C 1
ATOM 692 O O . LEU A 1 82 ? -19.163 -3.629 13.045 1.00 96.12 82 LEU A O 1
ATOM 696 N N . LEU A 1 83 ? -20.306 -2.457 14.582 1.00 96.25 83 LEU A N 1
ATOM 697 C CA . LEU A 1 83 ? -20.838 -1.482 13.629 1.00 96.25 83 LEU A CA 1
ATOM 698 C C . LEU A 1 83 ? -19.709 -0.669 12.978 1.00 96.25 83 LEU A C 1
ATOM 700 O O . LEU A 1 83 ? -19.717 -0.482 11.765 1.00 96.25 83 LEU A O 1
ATOM 704 N N . LEU A 1 84 ? -18.728 -0.219 13.766 1.00 96.56 84 LEU A N 1
ATOM 705 C CA . LEU A 1 84 ? -17.568 0.504 13.243 1.00 96.56 84 LEU A CA 1
ATOM 706 C C . LEU A 1 84 ? -16.678 -0.383 12.368 1.00 96.56 84 LEU A C 1
ATOM 708 O O . LEU A 1 84 ? -16.201 0.086 11.346 1.00 96.56 84 LEU A O 1
ATOM 712 N N . GLN A 1 85 ? -16.500 -1.661 12.715 1.00 97.25 85 GLN A N 1
ATOM 713 C CA . GLN A 1 85 ? -15.774 -2.636 11.890 1.00 97.25 85 GLN A CA 1
ATOM 714 C C . GLN A 1 85 ? -16.442 -2.842 10.522 1.00 97.25 85 GLN A C 1
ATOM 716 O O . GLN A 1 85 ? -15.769 -2.797 9.495 1.00 97.25 85 GLN A O 1
ATOM 721 N N . LEU A 1 86 ? -17.769 -3.004 10.497 1.00 97.06 86 LEU A N 1
ATOM 722 C CA . LEU A 1 86 ? -18.544 -3.091 9.254 1.00 97.06 86 LEU A CA 1
ATOM 723 C C . LEU A 1 86 ? -18.435 -1.809 8.428 1.00 97.06 86 LEU A C 1
ATOM 725 O O . LEU A 1 86 ? -18.208 -1.861 7.221 1.00 97.06 86 LEU A O 1
ATOM 729 N N . GLY A 1 87 ? -18.549 -0.656 9.087 1.00 95.69 87 GLY A N 1
ATOM 730 C CA . GLY A 1 87 ? -18.348 0.627 8.433 1.00 95.69 87 GLY A CA 1
ATOM 731 C C . GLY A 1 87 ? -16.936 0.751 7.856 1.00 95.69 87 GLY A C 1
ATOM 732 O O . GLY A 1 87 ? -16.783 1.252 6.747 1.00 95.69 87 GLY A O 1
ATOM 733 N N . ASN A 1 88 ? -15.913 0.273 8.571 1.00 94.88 88 ASN A N 1
ATOM 734 C CA . ASN A 1 88 ? -14.527 0.301 8.115 1.00 94.88 88 ASN A CA 1
ATOM 735 C C . ASN A 1 88 ? -14.363 -0.493 6.817 1.00 94.88 88 ASN A C 1
ATOM 737 O O . ASN A 1 88 ? -13.864 0.036 5.831 1.00 94.88 88 ASN A O 1
ATOM 741 N N . LEU A 1 89 ? -14.850 -1.737 6.779 1.00 94.19 89 LEU A N 1
ATOM 742 C CA . LEU A 1 89 ? -14.807 -2.556 5.564 1.00 94.19 89 LEU A CA 1
ATOM 743 C C . LEU A 1 89 ? -15.583 -1.914 4.411 1.00 94.19 89 LEU A C 1
ATOM 745 O O . LEU A 1 89 ? -15.100 -1.909 3.283 1.00 94.19 89 LEU A O 1
ATOM 749 N N . SER A 1 90 ? -16.738 -1.309 4.695 1.00 94.00 90 SER A N 1
ATOM 750 C CA . SER A 1 90 ? -17.497 -0.534 3.709 1.00 94.00 90 SER A CA 1
ATOM 751 C C . SER A 1 90 ? -16.713 0.683 3.191 1.00 94.00 90 SER A C 1
ATOM 753 O O . SER A 1 90 ? -16.690 0.924 1.986 1.00 94.00 90 SER A O 1
ATOM 755 N N . ALA A 1 91 ? -15.995 1.407 4.057 1.00 91.50 91 ALA A N 1
ATOM 756 C CA . ALA A 1 91 ? -15.143 2.533 3.668 1.00 91.50 91 ALA A CA 1
ATOM 757 C C . ALA A 1 91 ? -13.959 2.083 2.803 1.00 91.50 91 ALA A C 1
ATOM 759 O O . ALA A 1 91 ? -13.690 2.691 1.772 1.00 91.50 91 ALA A O 1
ATOM 760 N N . TYR A 1 92 ? -13.285 0.992 3.173 1.00 89.94 92 TYR A N 1
ATOM 761 C CA . TYR A 1 92 ? -12.207 0.418 2.367 1.00 89.94 92 TYR A CA 1
ATOM 762 C C . TYR A 1 92 ? -12.718 -0.129 1.028 1.00 89.94 92 TYR A C 1
ATOM 764 O O . TYR A 1 92 ? -12.007 -0.036 0.029 1.00 89.94 92 TYR A O 1
ATOM 772 N N . ALA A 1 93 ? -13.940 -0.673 0.977 1.00 89.25 93 ALA A N 1
ATOM 773 C CA . ALA A 1 93 ? -14.570 -1.093 -0.274 1.00 89.25 93 ALA A CA 1
ATOM 774 C C . ALA A 1 93 ? -14.871 0.115 -1.172 1.00 89.25 93 ALA A C 1
ATOM 776 O O . ALA A 1 93 ? -14.543 0.088 -2.355 1.00 89.25 93 ALA A O 1
ATOM 777 N N . LEU A 1 94 ? -15.394 1.205 -0.598 1.00 85.62 94 LEU A N 1
ATOM 778 C CA . LEU A 1 94 ? -15.612 2.467 -1.308 1.00 85.62 94 LEU A CA 1
ATOM 779 C C . LEU A 1 94 ? -14.299 3.061 -1.825 1.00 85.62 94 LEU A C 1
ATOM 781 O O . LEU A 1 94 ? -14.237 3.546 -2.949 1.00 85.62 94 LEU A O 1
ATOM 785 N N . ASN A 1 95 ? -13.229 2.970 -1.033 1.00 83.88 95 ASN A N 1
ATOM 786 C CA . ASN A 1 95 ? -11.915 3.500 -1.382 1.00 83.88 95 ASN A CA 1
ATOM 787 C C . ASN A 1 95 ? -11.296 2.833 -2.626 1.00 83.88 95 ASN A C 1
ATOM 789 O O . ASN A 1 95 ? -10.374 3.385 -3.221 1.00 83.88 95 ASN A O 1
ATOM 793 N N . ARG A 1 96 ? -11.791 1.656 -3.041 1.00 79.50 96 ARG A N 1
ATOM 794 C CA . ARG A 1 96 ? -11.375 1.004 -4.295 1.00 79.50 96 ARG A CA 1
ATOM 795 C C . ARG A 1 96 ? -11.962 1.681 -5.538 1.00 79.50 96 ARG A C 1
ATOM 797 O O . ARG A 1 96 ? -11.343 1.600 -6.595 1.00 79.50 96 ARG A O 1
ATOM 804 N N . THR A 1 97 ? -13.123 2.335 -5.424 1.00 73.38 97 THR A N 1
ATOM 805 C CA . THR A 1 97 ? -13.778 3.043 -6.542 1.00 73.38 97 THR A CA 1
ATOM 806 C C . THR A 1 97 ? -13.587 4.555 -6.465 1.00 73.38 97 THR A C 1
ATOM 808 O O . THR A 1 97 ? -13.296 5.189 -7.476 1.00 73.38 97 THR A O 1
ATOM 811 N N . VAL A 1 98 ? -13.684 5.131 -5.264 1.00 76.06 98 VAL A N 1
ATOM 812 C CA . VAL A 1 98 ? -13.459 6.554 -4.984 1.00 76.06 98 VAL A CA 1
ATOM 813 C C . VAL A 1 98 ? -12.275 6.674 -4.017 1.00 76.06 98 VAL A C 1
ATOM 815 O O . VAL A 1 98 ? -12.476 6.686 -2.799 1.00 76.06 98 VAL A O 1
ATOM 818 N N . PRO A 1 99 ? -11.030 6.709 -4.527 1.00 73.94 99 PRO A N 1
ATOM 819 C CA . PRO A 1 99 ? -9.844 6.672 -3.683 1.00 73.94 99 PRO A CA 1
ATOM 820 C C . PRO A 1 99 ? -9.678 7.977 -2.899 1.00 73.94 99 PRO A C 1
ATOM 822 O O . PRO A 1 99 ? -9.348 9.025 -3.452 1.00 73.94 99 PRO A O 1
ATOM 825 N N . VAL A 1 100 ? -9.877 7.886 -1.585 1.00 76.31 100 VAL A N 1
ATOM 826 C CA . VAL A 1 100 ? -9.486 8.899 -0.593 1.00 76.31 100 VAL A CA 1
ATOM 827 C C . VAL A 1 100 ? -8.073 8.600 -0.088 1.00 76.31 100 VAL A C 1
ATOM 829 O O . VAL A 1 100 ? -7.248 9.501 0.039 1.00 76.31 100 VAL A O 1
ATOM 832 N N . PHE A 1 101 ? -7.781 7.319 0.144 1.00 79.25 101 PHE A N 1
ATOM 833 C CA . PHE A 1 101 ? -6.471 6.794 0.504 1.00 79.25 101 PHE A CA 1
ATOM 834 C C . PHE A 1 101 ? -5.809 6.099 -0.685 1.00 79.25 101 PHE A C 1
ATOM 836 O O . PHE A 1 101 ? -6.445 5.339 -1.419 1.00 79.25 101 PHE A O 1
ATOM 843 N N . ASN A 1 102 ? -4.499 6.298 -0.822 1.00 84.19 102 ASN A N 1
ATOM 844 C CA . ASN A 1 102 ? -3.651 5.439 -1.644 1.00 84.19 102 ASN A CA 1
ATOM 845 C C . ASN A 1 102 ? -3.502 4.042 -1.008 1.00 84.19 102 ASN A C 1
ATOM 847 O O . ASN A 1 102 ? -3.874 3.835 0.147 1.00 84.19 102 ASN A O 1
ATOM 851 N N . VAL A 1 103 ? -2.955 3.077 -1.755 1.00 84.62 103 VAL A N 1
ATOM 852 C CA . VAL A 1 103 ? -2.793 1.694 -1.273 1.00 84.62 103 VAL A CA 1
ATOM 853 C C . VAL A 1 103 ? -1.914 1.681 -0.021 1.00 84.62 1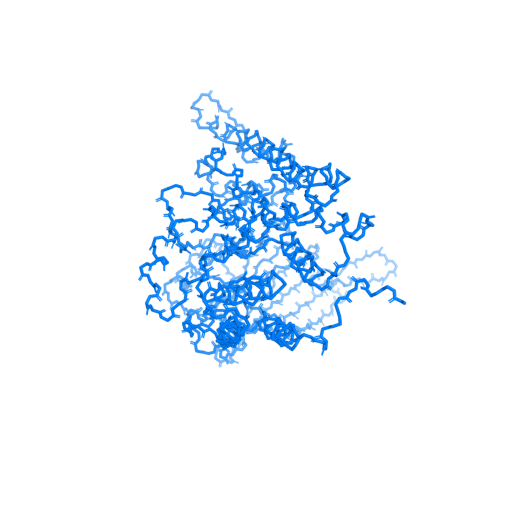03 VAL A C 1
ATOM 855 O O . VAL A 1 103 ? -0.820 2.233 -0.026 1.00 84.62 103 VAL A O 1
ATOM 858 N N . SER A 1 104 ? -2.376 1.082 1.072 1.00 90.56 104 SER A N 1
ATOM 859 C CA . SER A 1 104 ? -1.588 0.995 2.305 1.00 90.56 104 SER A CA 1
ATOM 860 C C . SER A 1 104 ? -0.306 0.185 2.097 1.00 90.56 104 SER A C 1
ATOM 862 O O . SER A 1 104 ? -0.319 -0.823 1.393 1.00 90.56 104 SER A O 1
ATOM 864 N N . THR A 1 105 ? 0.787 0.591 2.742 1.00 93.00 105 THR A N 1
ATOM 865 C CA . THR A 1 105 ? 2.014 -0.217 2.810 1.00 93.00 105 THR A CA 1
ATOM 866 C C . THR A 1 105 ? 1.786 -1.545 3.538 1.00 93.00 105 THR A C 1
ATOM 868 O O . THR A 1 105 ? 0.928 -1.647 4.416 1.00 93.00 105 THR A O 1
ATOM 871 N N . ASP A 1 106 ? 2.601 -2.560 3.244 1.00 91.94 106 ASP A N 1
ATOM 872 C CA . ASP A 1 106 ? 2.442 -3.912 3.809 1.00 91.94 106 ASP A CA 1
ATOM 873 C C . ASP A 1 106 ? 2.480 -3.947 5.345 1.00 91.94 106 ASP A C 1
ATOM 875 O O . ASP A 1 106 ? 1.714 -4.673 5.993 1.00 91.94 106 ASP A O 1
ATOM 879 N N . TRP A 1 107 ? 3.343 -3.124 5.952 1.00 95.25 107 TRP A N 1
ATOM 880 C CA . TRP A 1 107 ? 3.423 -3.004 7.409 1.00 95.25 107 TRP A CA 1
ATOM 881 C C . TRP A 1 107 ? 2.131 -2.418 7.988 1.00 95.25 107 TRP A C 1
ATOM 883 O O . TRP A 1 107 ? 1.650 -2.885 9.023 1.00 95.25 107 TRP A O 1
ATOM 893 N N . LEU A 1 108 ? 1.539 -1.433 7.301 1.00 95.62 108 LEU A N 1
ATOM 894 C CA . LEU A 1 108 ? 0.293 -0.805 7.715 1.00 95.62 108 LEU A CA 1
ATOM 895 C C . LEU A 1 108 ? -0.871 -1.788 7.572 1.00 95.62 108 LEU A C 1
ATOM 897 O O . LEU A 1 108 ? -1.671 -1.906 8.494 1.00 95.62 108 LEU A O 1
ATOM 901 N N . VAL A 1 109 ? -0.936 -2.550 6.476 1.00 94.06 109 VAL A N 1
ATOM 902 C CA . VAL A 1 109 ? -1.942 -3.612 6.293 1.00 94.06 109 VAL A CA 1
ATOM 903 C C . VAL A 1 109 ? -1.868 -4.628 7.436 1.00 94.06 109 VAL A C 1
ATOM 905 O O . VAL A 1 109 ? -2.883 -4.935 8.064 1.00 94.06 109 VAL A O 1
ATOM 908 N N . SER A 1 110 ? -0.663 -5.099 7.763 1.00 96.00 110 SER A N 1
ATOM 909 C CA . SER A 1 110 ? -0.437 -6.046 8.863 1.00 96.00 110 SER A CA 1
ATOM 910 C C . SER A 1 110 ? -0.881 -5.472 10.214 1.00 96.00 110 SER A C 1
ATOM 912 O O . SER A 1 110 ? -1.556 -6.144 11.000 1.00 96.00 110 SER A O 1
ATOM 914 N N . TYR A 1 111 ? -0.557 -4.202 10.470 1.00 97.56 111 TYR A N 1
ATOM 915 C CA . TYR A 1 111 ? -0.981 -3.483 11.667 1.00 97.56 111 TYR A CA 1
ATOM 916 C C . TYR A 1 111 ? -2.507 -3.327 11.751 1.00 97.56 111 TYR A C 1
ATOM 918 O O . TYR A 1 111 ? -3.093 -3.590 12.803 1.00 97.56 111 TYR A O 1
ATOM 926 N N . LEU A 1 112 ? -3.165 -2.956 10.650 1.00 95.69 112 LEU A N 1
ATOM 927 C CA . LEU A 1 112 ? -4.618 -2.805 10.577 1.00 95.69 112 LEU A CA 1
ATOM 928 C C . LEU A 1 112 ? -5.328 -4.127 10.881 1.00 95.69 112 LEU A C 1
ATOM 930 O O . LEU A 1 112 ? -6.288 -4.137 11.653 1.00 95.69 112 LEU A O 1
ATOM 934 N N . VAL A 1 113 ? -4.854 -5.250 10.337 1.00 95.62 113 VAL A N 1
ATOM 935 C CA . VAL A 1 113 ? -5.414 -6.578 10.643 1.00 95.62 113 VAL A CA 1
ATOM 936 C C . VAL A 1 113 ? -5.285 -6.887 12.137 1.00 95.62 113 VAL A C 1
ATOM 938 O O . VAL A 1 113 ? -6.271 -7.267 12.775 1.00 95.62 113 VAL A O 1
ATOM 941 N N . LEU A 1 114 ? -4.104 -6.660 12.723 1.00 97.75 114 LEU A N 1
ATOM 942 C CA . LEU A 1 114 ? -3.860 -6.871 14.152 1.00 97.75 114 LEU A CA 1
ATOM 943 C C . LEU A 1 114 ? -4.760 -5.989 15.035 1.00 97.75 114 LEU A C 1
ATOM 945 O O . LEU A 1 114 ? -5.362 -6.479 15.994 1.00 97.75 114 LEU A O 1
ATOM 949 N N . TYR A 1 115 ? -4.878 -4.700 14.711 1.00 97.69 115 TYR A N 1
ATOM 950 C CA . TYR A 1 115 ? -5.700 -3.740 15.449 1.00 97.69 115 TYR A CA 1
ATOM 951 C C . TYR A 1 115 ? -7.192 -4.099 15.398 1.00 97.69 115 TYR A C 1
ATOM 953 O O . TYR A 1 115 ? -7.864 -4.133 16.434 1.00 97.69 115 TYR A O 1
ATOM 961 N N . ASN A 1 116 ? -7.711 -4.434 14.214 1.00 96.88 116 ASN A N 1
ATOM 962 C CA . ASN A 1 116 ? -9.114 -4.814 14.053 1.00 96.88 116 ASN A CA 1
ATOM 963 C C . ASN A 1 116 ? -9.426 -6.149 14.751 1.00 96.88 116 ASN A C 1
ATOM 965 O O . ASN A 1 116 ? -10.454 -6.267 15.424 1.00 96.88 116 ASN A O 1
ATOM 969 N N . LEU A 1 117 ? -8.506 -7.119 14.715 1.00 97.00 117 LEU A N 1
ATOM 970 C CA . LEU A 1 117 ? -8.634 -8.352 15.495 1.00 97.00 117 LEU A CA 1
ATOM 971 C C . LEU A 1 117 ? -8.657 -8.070 17.006 1.00 97.00 117 LEU A C 1
ATOM 973 O O . LEU A 1 117 ? -9.483 -8.636 17.726 1.00 97.00 117 LEU A O 1
ATOM 977 N N . ALA A 1 118 ? -7.809 -7.161 17.496 1.00 97.81 118 ALA A N 1
ATOM 978 C CA . ALA A 1 118 ? -7.811 -6.751 18.899 1.00 97.81 118 ALA A CA 1
ATOM 979 C C . ALA A 1 118 ? -9.144 -6.099 19.312 1.00 97.81 118 ALA A C 1
ATOM 981 O O . ALA A 1 118 ? -9.642 -6.367 20.408 1.00 97.81 118 ALA A O 1
ATOM 982 N N . LEU A 1 119 ? -9.773 -5.303 18.442 1.00 97.06 119 LEU A N 1
ATOM 983 C CA . LEU A 1 119 ? -11.100 -4.727 18.694 1.00 97.06 119 LEU A CA 1
ATOM 984 C C . LEU A 1 119 ? -12.196 -5.799 18.785 1.00 97.06 119 LEU A C 1
ATOM 986 O O . LEU A 1 119 ? -13.031 -5.739 19.693 1.00 97.06 119 LEU A O 1
ATOM 990 N N . ILE A 1 120 ? -12.174 -6.805 17.904 1.00 95.62 120 ILE A N 1
ATOM 991 C CA . ILE A 1 120 ? -13.109 -7.942 17.950 1.00 95.62 120 ILE A CA 1
ATOM 992 C C . ILE A 1 120 ? -12.902 -8.746 19.240 1.00 95.62 120 ILE A C 1
ATOM 994 O O . ILE A 1 120 ? -13.855 -9.002 19.980 1.00 95.62 120 ILE A O 1
ATOM 998 N N . LEU A 1 121 ? -11.654 -9.091 19.569 1.00 95.62 121 LEU A N 1
ATOM 999 C CA . LEU A 1 121 ? -11.318 -9.803 20.803 1.00 95.62 121 LEU A CA 1
ATOM 1000 C C . LEU A 1 121 ? -11.739 -9.011 22.045 1.00 95.62 121 LEU A C 1
ATOM 1002 O O . LEU A 1 121 ? -12.286 -9.583 22.990 1.00 95.62 121 LEU A O 1
ATOM 1006 N N . PHE A 1 122 ? -11.554 -7.691 22.037 1.00 95.06 122 PHE A N 1
ATOM 1007 C CA . PHE A 1 122 ? -12.046 -6.820 23.094 1.00 95.06 122 PHE A CA 1
ATOM 1008 C C . PHE A 1 122 ? -13.574 -6.861 23.207 1.00 95.06 122 PHE A C 1
ATOM 1010 O O . PHE A 1 122 ? -14.081 -6.865 24.330 1.00 95.06 122 PHE A O 1
ATOM 1017 N N . ALA A 1 123 ? -14.313 -6.885 22.094 1.00 93.06 123 ALA A N 1
ATOM 1018 C CA . ALA A 1 123 ? -15.774 -6.952 22.098 1.00 93.06 123 ALA A CA 1
ATOM 1019 C C . ALA A 1 123 ? -16.295 -8.284 22.675 1.00 93.06 123 ALA A C 1
ATOM 1021 O O . ALA A 1 123 ? -17.282 -8.292 23.415 1.00 93.06 123 ALA A O 1
ATOM 1022 N N . LEU A 1 124 ? -15.601 -9.391 22.393 1.00 92.38 124 LEU A N 1
ATOM 1023 C CA . LEU A 1 124 ? -15.959 -10.740 22.849 1.00 92.38 124 LEU A CA 1
ATOM 1024 C C . LEU A 1 124 ? -15.551 -11.028 24.298 1.00 92.38 124 LEU A C 1
ATOM 1026 O O . LEU A 1 124 ? -16.211 -11.804 24.993 1.00 92.38 124 LEU A O 1
ATOM 1030 N N . ARG A 1 125 ? -14.459 -10.433 24.780 1.00 90.81 125 ARG A N 1
ATOM 1031 C CA . ARG A 1 125 ? -13.943 -10.701 26.125 1.00 90.81 125 ARG A CA 1
ATOM 1032 C C . ARG A 1 125 ? -14.781 -9.995 27.192 1.00 90.81 125 ARG A C 1
ATOM 1034 O O . ARG A 1 125 ? -14.914 -8.769 27.196 1.00 90.81 125 ARG A O 1
ATOM 1041 N N . THR A 1 126 ? -15.330 -10.745 28.141 1.00 85.31 126 THR A N 1
ATOM 1042 C CA . THR A 1 126 ? -16.087 -10.182 29.273 1.00 85.31 126 THR A CA 1
ATOM 1043 C C . THR A 1 126 ? -15.173 -9.804 30.422 1.00 85.31 126 THR A C 1
ATOM 1045 O O . THR A 1 126 ? -15.342 -8.736 31.010 1.00 85.31 126 THR A O 1
ATOM 1048 N N . ASP A 1 127 ? -14.187 -10.653 30.703 1.00 87.62 127 ASP A N 1
ATOM 1049 C CA . ASP A 1 127 ? -13.276 -10.469 31.822 1.00 87.62 127 ASP A CA 1
ATOM 1050 C C . ASP A 1 127 ? -12.220 -9.395 31.534 1.00 87.62 127 ASP A C 1
ATOM 1052 O O . ASP A 1 127 ? -11.521 -9.417 30.517 1.00 87.62 127 ASP A O 1
ATOM 1056 N N . ARG A 1 128 ? -12.101 -8.445 32.460 1.00 90.56 128 ARG A N 1
ATOM 1057 C CA . ARG A 1 128 ? -11.182 -7.303 32.391 1.00 90.56 128 ARG A CA 1
ATOM 1058 C C . ARG A 1 128 ? -10.111 -7.331 33.473 1.00 90.56 128 ARG A C 1
ATOM 1060 O O . ARG A 1 128 ? -9.396 -6.339 33.635 1.00 90.56 128 ARG A O 1
ATOM 1067 N N . ARG A 1 129 ? -9.985 -8.435 34.214 1.00 92.06 129 ARG A N 1
ATOM 1068 C CA . ARG A 1 129 ? -8.908 -8.595 35.190 1.00 92.06 129 ARG A CA 1
ATOM 1069 C C . ARG A 1 129 ? -7.533 -8.512 34.509 1.00 92.06 129 ARG A C 1
ATOM 1071 O O . ARG A 1 129 ? -7.416 -8.939 33.357 1.00 92.06 129 ARG A O 1
ATOM 1078 N N . PRO A 1 130 ? -6.509 -7.973 35.194 1.00 94.19 130 PRO A N 1
ATOM 1079 C CA . PRO A 1 130 ? -5.150 -7.925 34.665 1.00 94.19 130 PRO A CA 1
ATOM 1080 C C . PRO A 1 130 ? -4.618 -9.331 34.386 1.00 94.19 130 PRO A C 1
ATOM 1082 O O . PRO A 1 130 ? -4.310 -10.085 35.306 1.00 94.19 130 PRO A O 1
ATOM 1085 N N . ASP A 1 131 ? -4.524 -9.670 33.107 1.00 94.69 131 ASP A N 1
ATOM 1086 C CA . ASP A 1 131 ? -3.942 -10.901 32.588 1.00 94.69 131 ASP A CA 1
ATOM 1087 C C . ASP A 1 131 ? -3.246 -10.613 31.252 1.00 94.69 131 ASP A C 1
ATOM 1089 O O . ASP A 1 131 ? -3.408 -9.534 30.676 1.00 94.69 131 ASP A O 1
ATOM 1093 N N . SER A 1 132 ? -2.457 -11.569 30.760 1.00 94.75 132 SER A N 1
ATOM 1094 C CA . SER A 1 132 ? -1.610 -11.375 29.578 1.00 94.75 132 SER A CA 1
ATOM 1095 C C . SER A 1 132 ? -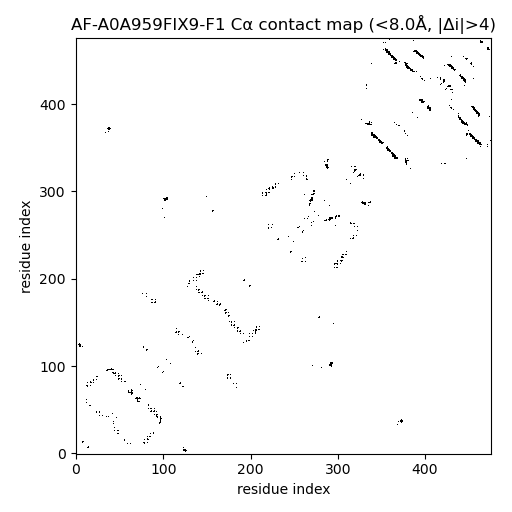2.390 -10.919 28.344 1.00 94.75 132 SER A C 1
ATOM 1097 O O . SER A 1 132 ? -1.911 -10.076 27.591 1.00 94.75 132 SER A O 1
ATOM 1099 N N . ILE A 1 133 ? -3.617 -11.414 28.151 1.00 95.75 133 ILE A N 1
ATOM 1100 C CA . ILE A 1 133 ? -4.424 -11.049 26.984 1.00 95.75 133 ILE A CA 1
ATOM 1101 C C . ILE A 1 133 ? -4.973 -9.631 27.140 1.00 95.75 133 ILE A C 1
ATOM 1103 O O . ILE A 1 133 ? -4.922 -8.853 26.195 1.00 95.75 133 ILE A O 1
ATOM 1107 N N . ASN A 1 134 ? -5.477 -9.255 28.317 1.00 96.88 134 ASN A N 1
ATOM 1108 C CA . ASN A 1 134 ? -5.934 -7.888 28.550 1.00 96.88 134 ASN A CA 1
ATOM 1109 C C . ASN A 1 134 ? -4.785 -6.872 28.511 1.00 96.88 134 ASN A C 1
ATOM 1111 O O . ASN A 1 134 ? -5.011 -5.749 28.070 1.00 96.88 134 ASN A O 1
ATOM 1115 N N . PHE A 1 135 ? -3.570 -7.244 28.926 1.00 98.00 135 PHE A N 1
ATOM 1116 C CA . PHE A 1 135 ? -2.388 -6.403 28.731 1.00 98.00 135 PHE A CA 1
ATOM 1117 C C . PHE A 1 135 ? -2.058 -6.230 27.247 1.00 98.00 135 PHE A C 1
ATOM 1119 O O . PHE A 1 135 ? -1.883 -5.096 26.805 1.00 98.00 135 PHE A O 1
ATOM 1126 N N . ALA A 1 136 ? -2.061 -7.313 26.464 1.00 98.00 136 ALA A N 1
ATOM 1127 C CA . ALA A 1 136 ? -1.860 -7.239 25.018 1.00 98.00 136 ALA A CA 1
ATOM 1128 C C . ALA A 1 136 ? -2.936 -6.379 24.330 1.00 98.00 136 ALA A C 1
ATOM 1130 O O . ALA A 1 136 ? -2.610 -5.508 23.527 1.00 98.00 136 ALA A O 1
ATOM 1131 N N . LEU A 1 137 ? -4.213 -6.554 24.692 1.00 97.94 137 LEU A N 1
ATOM 1132 C CA . LEU A 1 137 ? -5.313 -5.731 24.184 1.00 97.94 137 LEU A CA 1
ATOM 1133 C C . LEU A 1 137 ? -5.148 -4.262 24.575 1.00 97.94 137 LEU A C 1
ATOM 1135 O O . LEU A 1 137 ? -5.287 -3.395 23.722 1.00 97.94 137 LEU A O 1
ATOM 1139 N N . ALA A 1 138 ? -4.844 -3.966 25.840 1.00 98.06 138 ALA A N 1
ATOM 1140 C CA . ALA A 1 138 ? -4.650 -2.592 26.292 1.00 98.06 138 ALA A CA 1
ATOM 1141 C C . ALA A 1 138 ? -3.503 -1.903 25.538 1.00 98.06 138 ALA A C 1
ATOM 1143 O O . ALA A 1 138 ? -3.648 -0.738 25.183 1.00 98.06 138 ALA A O 1
ATOM 1144 N N . PHE A 1 139 ? -2.416 -2.628 25.259 1.00 98.56 139 PHE A N 1
ATOM 1145 C CA . PHE A 1 139 ? -1.281 -2.136 24.481 1.00 98.56 139 PHE A CA 1
ATOM 1146 C C . PHE A 1 139 ? -1.640 -1.890 23.007 1.00 98.56 139 PHE A C 1
ATOM 1148 O O . PHE A 1 139 ? -1.471 -0.782 22.510 1.00 98.56 139 PHE A O 1
ATOM 1155 N N . ILE A 1 140 ? -2.184 -2.890 22.302 1.00 98.50 140 ILE A N 1
ATOM 1156 C CA . ILE A 1 140 ? -2.518 -2.769 20.869 1.00 98.50 140 ILE A CA 1
ATOM 1157 C C . ILE A 1 140 ? -3.602 -1.707 20.644 1.00 98.50 140 ILE A C 1
ATOM 1159 O O . ILE A 1 140 ? -3.541 -0.927 19.699 1.00 98.50 140 ILE A O 1
ATOM 1163 N N . LEU A 1 141 ? -4.608 -1.643 21.517 1.00 98.25 141 LEU A N 1
ATOM 1164 C CA . LEU A 1 141 ? -5.680 -0.659 21.379 1.00 98.25 141 LEU A CA 1
ATOM 1165 C C . LEU A 1 141 ? -5.213 0.758 21.729 1.00 98.25 141 LEU A C 1
ATOM 1167 O O . LEU A 1 141 ? -5.791 1.715 21.213 1.00 98.25 141 LEU A O 1
ATOM 1171 N N . SER A 1 142 ? -4.182 0.911 22.570 1.00 98.38 142 SER A N 1
ATOM 1172 C CA . SER A 1 142 ? -3.609 2.224 22.861 1.00 98.38 142 SER A CA 1
ATOM 1173 C C . SER A 1 142 ? -2.697 2.745 21.756 1.00 98.38 142 SER A C 1
ATOM 1175 O O . SER A 1 142 ? -2.778 3.936 21.455 1.00 98.38 142 SER A O 1
ATOM 1177 N N . THR A 1 143 ? -1.951 1.875 21.063 1.00 98.38 143 THR A N 1
ATOM 1178 C CA . THR A 1 143 ? -1.270 2.265 19.812 1.00 98.38 143 THR A CA 1
ATOM 1179 C C . THR A 1 143 ? -2.297 2.646 18.743 1.00 98.38 143 THR A C 1
ATOM 1181 O O . THR A 1 143 ? -2.158 3.671 18.077 1.00 98.38 143 THR A O 1
ATOM 1184 N N . GLY A 1 144 ? -3.392 1.882 18.658 1.00 97.75 144 GLY A N 1
ATOM 1185 C CA . GLY A 1 144 ? -4.525 2.154 17.777 1.00 97.75 144 GLY A CA 1
ATOM 1186 C C . GLY A 1 144 ? -5.170 3.515 17.987 1.00 97.75 144 GLY A C 1
ATOM 1187 O O . GLY A 1 144 ? -5.609 4.130 17.025 1.00 97.75 144 GLY A O 1
ATOM 1188 N N . LEU A 1 145 ? -5.192 4.037 19.216 1.00 97.94 145 LEU A N 1
ATOM 1189 C CA . LEU A 1 145 ? -5.725 5.375 19.477 1.00 97.94 145 LEU A CA 1
ATOM 1190 C C . LEU A 1 145 ? -4.900 6.469 18.784 1.00 97.94 145 LEU A C 1
ATOM 1192 O O . LEU A 1 145 ? -5.477 7.404 18.232 1.00 97.94 145 LEU A O 1
ATOM 1196 N N . VAL A 1 146 ? -3.569 6.341 18.790 1.00 98.25 146 VAL A N 1
ATOM 1197 C CA . VAL A 1 146 ? -2.662 7.277 18.102 1.00 98.25 146 VAL A CA 1
ATOM 1198 C C . VAL A 1 146 ? -2.885 7.207 16.593 1.00 98.25 146 VAL A C 1
ATOM 1200 O O . VAL A 1 146 ? -3.000 8.237 15.934 1.00 98.25 146 VAL A O 1
ATOM 1203 N N . PHE A 1 147 ? -3.021 5.996 16.056 1.00 97.62 147 PHE A N 1
ATOM 1204 C CA . PHE A 1 147 ? -3.295 5.791 14.638 1.00 97.62 147 PHE A CA 1
ATOM 1205 C C . PHE A 1 147 ? -4.662 6.358 14.208 1.00 97.62 147 PHE A C 1
ATOM 1207 O O . PHE A 1 147 ? -4.752 7.061 13.208 1.00 97.62 147 PHE A O 1
ATOM 1214 N N . GLN A 1 148 ? -5.717 6.145 14.997 1.00 97.38 148 GLN A N 1
ATOM 1215 C CA . GLN A 1 148 ? -7.051 6.688 14.709 1.00 97.38 148 GLN A CA 1
ATOM 1216 C C . GLN A 1 148 ? -7.105 8.215 14.826 1.00 97.38 148 GLN A C 1
ATOM 1218 O O . GLN A 1 148 ? -7.856 8.868 14.101 1.00 97.38 148 GLN A O 1
ATOM 1223 N N . LEU A 1 149 ? -6.285 8.809 15.699 1.00 97.62 149 LEU A N 1
ATOM 1224 C CA . LEU A 1 149 ? -6.100 10.258 15.744 1.00 97.62 149 LEU A CA 1
ATOM 1225 C C . LEU A 1 149 ? -5.465 10.763 14.444 1.00 97.62 149 LEU A C 1
ATOM 1227 O O . LEU A 1 149 ? -5.952 11.734 13.871 1.00 97.62 149 LEU A O 1
ATOM 1231 N N . TYR A 1 150 ? -4.425 10.079 13.962 1.00 96.25 150 TYR A N 1
ATOM 1232 C CA . TYR A 1 150 ? -3.795 10.381 12.681 1.00 96.25 150 TYR A CA 1
ATOM 1233 C C . TYR A 1 150 ? -4.787 10.288 11.512 1.00 96.25 150 TYR A C 1
ATOM 1235 O O . TYR A 1 150 ? -4.948 11.271 10.791 1.00 96.25 150 TYR A O 1
ATOM 1243 N N . GLU A 1 151 ? -5.501 9.167 11.356 1.00 94.25 151 GLU A N 1
ATOM 1244 C CA . GLU A 1 151 ? -6.497 9.002 10.284 1.00 94.25 151 GLU A CA 1
ATOM 1245 C C . GLU A 1 151 ? -7.590 10.077 10.368 1.00 94.25 151 GLU A C 1
ATOM 1247 O O . GLU A 1 151 ? -8.002 10.637 9.352 1.00 94.25 151 GLU A O 1
ATOM 1252 N N . SER A 1 152 ? -8.014 10.434 11.586 1.00 94.94 152 SER A N 1
ATOM 1253 C CA . SER A 1 152 ? -9.015 11.484 11.796 1.00 94.94 152 SER A CA 1
ATOM 1254 C C . SER A 1 152 ? -8.533 12.869 11.354 1.00 94.94 152 SER A C 1
ATOM 1256 O O . SER A 1 152 ? -9.342 13.667 10.884 1.00 94.94 152 SER A O 1
ATOM 1258 N N . ILE A 1 153 ? -7.244 13.173 11.518 1.00 92.75 153 ILE A N 1
ATOM 1259 C CA . ILE A 1 153 ? -6.639 14.427 11.045 1.00 92.75 153 ILE A CA 1
ATOM 1260 C C . ILE A 1 153 ? -6.450 14.374 9.527 1.00 92.75 153 ILE A C 1
ATOM 1262 O O . ILE A 1 153 ? -6.769 15.342 8.841 1.00 92.75 153 ILE A O 1
ATOM 1266 N N . TYR A 1 154 ? -5.990 13.236 9.000 1.00 89.00 154 TYR A N 1
ATOM 1267 C CA . TYR A 1 154 ? -5.756 13.021 7.573 1.00 89.00 154 TYR A CA 1
ATOM 1268 C C . TYR A 1 154 ? -7.027 13.224 6.734 1.00 89.00 154 TYR A C 1
ATOM 1270 O O . TYR A 1 154 ? -6.990 13.930 5.730 1.00 89.00 154 TYR A O 1
ATOM 1278 N N . ILE A 1 155 ? -8.163 12.661 7.166 1.00 89.00 155 ILE A N 1
ATOM 1279 C CA . ILE A 1 155 ? -9.462 12.818 6.482 1.00 89.00 155 ILE A CA 1
ATOM 1280 C C . ILE A 1 155 ? -10.122 14.178 6.786 1.00 89.00 155 ILE A C 1
ATOM 1282 O O . ILE A 1 155 ? -11.014 14.613 6.058 1.00 89.00 155 ILE A O 1
ATOM 1286 N N . GLY A 1 156 ? -9.656 14.903 7.807 1.00 88.31 156 GLY A N 1
ATOM 1287 C CA . GLY A 1 156 ? -10.187 16.202 8.239 1.00 88.31 156 GLY A CA 1
ATOM 1288 C C . GLY A 1 156 ? -10.647 17.163 7.127 1.00 88.31 156 GLY A C 1
ATOM 1289 O O . GLY A 1 156 ? -11.750 17.707 7.233 1.00 88.31 156 GLY A O 1
ATOM 1290 N N . PRO A 1 157 ? -9.885 17.343 6.029 1.00 84.75 157 PRO A N 1
ATOM 1291 C CA . PRO A 1 157 ? -10.234 18.276 4.952 1.00 84.75 157 PRO A CA 1
ATOM 1292 C C . PRO A 1 157 ? -11.548 17.947 4.244 1.00 84.75 157 PRO A C 1
ATOM 1294 O O . PRO A 1 157 ? -12.243 18.850 3.781 1.00 84.75 157 PRO A O 1
ATOM 1297 N N . ILE A 1 158 ? -11.927 16.668 4.183 1.00 83.06 158 ILE A N 1
ATOM 1298 C CA . ILE A 1 158 ? -13.167 16.244 3.528 1.00 83.06 158 ILE A C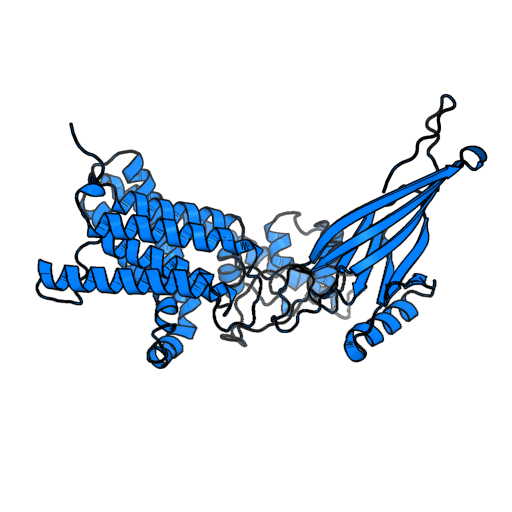A 1
ATOM 1299 C C . ILE A 1 158 ? -14.358 16.177 4.488 1.00 83.06 158 ILE A C 1
ATOM 1301 O O . ILE A 1 158 ? -15.463 15.884 4.043 1.00 83.06 158 ILE A O 1
ATOM 1305 N N . TYR A 1 159 ? -14.199 16.482 5.783 1.00 88.31 159 TYR A N 1
ATOM 1306 C CA . TYR A 1 159 ? -15.324 16.464 6.728 1.00 88.31 159 TYR A CA 1
ATOM 1307 C C . TYR A 1 159 ? -16.401 17.487 6.384 1.00 88.31 159 TYR A C 1
ATOM 1309 O O . TYR A 1 159 ? -17.581 17.155 6.443 1.00 88.31 159 TYR A O 1
ATOM 1317 N N . ALA A 1 160 ? -16.026 18.703 5.979 1.00 85.69 160 ALA A N 1
ATOM 1318 C CA . ALA A 1 160 ? -17.000 19.722 5.583 1.00 85.69 160 ALA A CA 1
ATOM 1319 C C . ALA A 1 160 ? -17.827 19.258 4.373 1.00 85.69 160 ALA A C 1
ATOM 1321 O O . ALA A 1 160 ? -19.058 19.304 4.405 1.00 85.69 160 ALA A O 1
ATOM 1322 N N . ILE A 1 161 ? -17.148 18.717 3.353 1.00 82.06 161 ILE A N 1
ATOM 1323 C CA . ILE A 1 161 ? -17.793 18.086 2.193 1.00 82.06 161 ILE A CA 1
ATOM 1324 C C . ILE A 1 161 ? -18.683 16.938 2.665 1.00 82.06 161 ILE A C 1
ATOM 1326 O O . ILE A 1 161 ? -19.820 16.820 2.224 1.00 82.06 161 ILE A O 1
ATOM 1330 N N . GLY A 1 162 ? -18.201 16.128 3.605 1.00 84.00 162 GLY A N 1
ATOM 1331 C CA . GLY A 1 162 ? -18.938 14.993 4.122 1.00 84.00 162 GLY A CA 1
ATOM 1332 C C . GLY A 1 162 ? -20.233 15.377 4.845 1.00 84.00 162 GLY A C 1
ATOM 1333 O O . GLY A 1 162 ? -21.251 14.710 4.663 1.00 84.00 162 GLY A O 1
ATOM 1334 N N . ILE A 1 163 ? -20.239 16.475 5.604 1.00 85.69 163 ILE A N 1
ATOM 1335 C CA . ILE A 1 163 ? -21.451 17.002 6.254 1.00 85.69 163 ILE A CA 1
ATOM 1336 C C . ILE A 1 163 ? -22.473 17.435 5.201 1.00 85.69 163 ILE A C 1
ATOM 1338 O O . ILE A 1 163 ? -23.642 17.068 5.296 1.00 85.69 163 ILE A O 1
ATOM 1342 N N . VAL A 1 164 ? -22.041 18.183 4.183 1.00 84.19 164 VAL A N 1
ATOM 1343 C CA . VAL A 1 164 ? -22.935 18.681 3.124 1.00 84.19 164 VAL A CA 1
ATOM 1344 C C . VAL A 1 164 ? -23.463 17.529 2.264 1.00 84.19 164 VAL A C 1
ATOM 1346 O O . VAL A 1 164 ? -24.657 17.459 1.976 1.00 84.19 164 VAL A O 1
ATOM 1349 N N . ALA A 1 165 ? -22.591 16.589 1.901 1.00 81.88 165 ALA A N 1
ATOM 1350 C CA . ALA A 1 165 ? -22.908 15.464 1.029 1.00 81.88 165 ALA A CA 1
ATOM 1351 C C . ALA A 1 165 ? -23.693 14.336 1.722 1.00 81.88 165 ALA A C 1
ATOM 1353 O O . ALA A 1 165 ? -24.107 13.389 1.058 1.00 81.88 165 ALA A O 1
ATOM 1354 N N . PHE A 1 166 ? -23.936 14.427 3.034 1.00 81.62 166 PHE A N 1
ATOM 1355 C CA . PHE A 1 166 ? -24.661 13.416 3.814 1.00 81.62 166 PHE A CA 1
ATOM 1356 C C . PHE A 1 166 ? -26.023 13.036 3.223 1.00 81.62 166 PHE A C 1
ATOM 1358 O O . PHE A 1 166 ? -26.409 11.866 3.250 1.00 81.62 166 PHE A O 1
ATOM 1365 N N . TRP A 1 167 ? -26.715 13.999 2.617 1.00 77.75 167 TRP A N 1
ATOM 1366 C CA . TRP A 1 167 ? -28.026 13.795 2.002 1.00 77.75 167 TRP A CA 1
ATOM 1367 C C . TRP A 1 167 ? -27.990 12.937 0.727 1.00 77.75 167 TRP A C 1
ATOM 1369 O O . TRP A 1 167 ? -29.021 12.404 0.325 1.00 77.75 167 TRP A O 1
ATOM 1379 N N . PHE A 1 168 ? -26.813 12.725 0.131 1.00 77.19 168 PHE A N 1
ATOM 1380 C CA . PHE A 1 168 ? -26.616 11.824 -1.005 1.00 77.19 168 PHE A CA 1
ATOM 1381 C C . PHE A 1 168 ? -26.354 10.398 -0.514 1.00 77.19 168 PHE A C 1
ATOM 1383 O O . PHE A 1 168 ? -25.241 9.876 -0.590 1.00 77.19 168 PHE A O 1
ATOM 1390 N N . TYR A 1 169 ? -27.407 9.768 0.012 1.00 75.56 169 TYR A N 1
ATOM 1391 C CA . TYR A 1 169 ? -27.400 8.363 0.428 1.00 75.56 169 TYR A CA 1
ATOM 1392 C C . TYR A 1 169 ? -26.392 8.046 1.547 1.00 75.56 169 TYR A C 1
ATOM 1394 O O . TYR A 1 169 ? -25.874 6.942 1.611 1.00 75.56 169 TYR A O 1
ATOM 1402 N N . GLY A 1 170 ? -26.043 8.988 2.430 1.00 78.81 170 GLY A N 1
ATOM 1403 C CA . GLY A 1 170 ? -25.197 8.710 3.600 1.00 78.81 170 GLY A CA 1
ATOM 1404 C C . GLY A 1 170 ? -23.789 8.173 3.295 1.00 78.81 170 GLY A C 1
ATOM 1405 O O . GLY A 1 170 ? -23.111 7.700 4.207 1.00 78.81 170 GLY A O 1
ATOM 1406 N N . LEU A 1 171 ? -23.326 8.243 2.041 1.00 80.69 171 LEU A N 1
ATOM 1407 C CA . LEU A 1 171 ? -21.998 7.783 1.618 1.00 80.69 171 LEU A CA 1
ATOM 1408 C C . LEU A 1 171 ? -20.884 8.527 2.347 1.00 80.69 171 LEU A C 1
ATOM 1410 O O . LEU A 1 171 ? -19.863 7.943 2.707 1.00 80.69 171 LEU A O 1
ATOM 1414 N N . SER A 1 172 ? -21.106 9.804 2.629 1.00 83.31 172 SER A N 1
ATOM 1415 C CA . SER A 1 172 ? -20.148 10.633 3.339 1.00 83.31 172 SER A CA 1
ATOM 1416 C C . SER A 1 172 ? -19.939 10.253 4.806 1.00 83.31 172 SER A C 1
ATOM 1418 O O . SER A 1 172 ? -18.953 10.689 5.398 1.00 83.31 172 SER A O 1
ATOM 1420 N N . LEU A 1 173 ? -20.803 9.417 5.402 1.00 83.44 173 LEU A N 1
ATOM 1421 C CA . LEU A 1 173 ? -20.597 8.932 6.770 1.00 83.44 173 LEU A CA 1
ATOM 1422 C C . LEU A 1 173 ? -19.296 8.135 6.917 1.00 83.44 173 LEU A C 1
ATOM 1424 O O . LEU A 1 173 ? -18.722 8.130 8.006 1.00 83.44 173 LEU A O 1
ATOM 1428 N N . HIS A 1 174 ? -18.804 7.515 5.838 1.00 88.81 174 HIS A N 1
ATOM 1429 C CA . HIS A 1 174 ? -17.531 6.790 5.849 1.00 88.81 174 HIS A CA 1
ATOM 1430 C C . HIS A 1 174 ? -16.349 7.693 6.203 1.00 88.81 174 HIS A C 1
ATOM 1432 O O . HIS A 1 174 ? -15.435 7.238 6.886 1.00 88.81 174 HIS A O 1
ATOM 1438 N N . ALA A 1 175 ? -16.394 8.977 5.825 1.00 89.00 175 ALA A N 1
ATOM 1439 C CA . ALA A 1 175 ? -15.343 9.928 6.176 1.00 89.00 175 ALA A CA 1
ATOM 1440 C C . ALA A 1 175 ? -15.184 10.050 7.701 1.00 89.00 175 ALA A C 1
ATOM 1442 O O . ALA A 1 175 ? -14.077 10.199 8.197 1.00 89.00 175 ALA A O 1
ATOM 1443 N N . PHE A 1 176 ? -16.268 9.906 8.467 1.00 92.94 176 PHE A N 1
ATOM 1444 C CA . PHE A 1 176 ? -16.251 10.056 9.924 1.00 92.94 176 PHE A CA 1
ATOM 1445 C C . PHE A 1 176 ? -15.877 8.777 10.679 1.00 92.94 176 PHE A C 1
ATOM 1447 O O . PHE A 1 176 ? -15.810 8.796 11.908 1.00 92.94 176 PHE A O 1
ATOM 1454 N N . ILE A 1 177 ? -15.656 7.653 9.993 1.00 94.44 177 ILE A N 1
ATOM 1455 C CA . ILE A 1 177 ? -15.395 6.369 10.655 1.00 94.44 177 ILE A CA 1
ATOM 1456 C C . ILE A 1 177 ? -14.146 6.402 11.540 1.00 94.44 177 ILE A C 1
ATOM 1458 O O . ILE A 1 177 ? -14.271 5.988 12.698 1.00 94.44 177 ILE A O 1
ATOM 1462 N N . PRO A 1 178 ? -12.997 6.952 11.100 1.00 95.38 178 PRO A N 1
ATOM 1463 C CA . PRO A 1 178 ? -11.829 7.052 11.973 1.00 95.38 178 PRO A CA 1
ATOM 1464 C C . PRO A 1 178 ? -12.090 7.896 13.220 1.00 95.38 178 PRO A C 1
ATOM 1466 O O . PRO A 1 178 ? -11.710 7.524 14.330 1.00 95.38 178 PRO A O 1
ATOM 1469 N N . PHE A 1 179 ? -12.854 8.983 13.079 1.00 96.25 179 PHE A N 1
ATOM 1470 C CA . PHE A 1 179 ? -13.250 9.811 14.215 1.00 96.25 179 PHE A CA 1
ATOM 1471 C C . PHE A 1 179 ? -14.119 9.035 15.219 1.00 96.25 179 PHE A C 1
ATOM 1473 O O . PHE A 1 179 ? -13.927 9.125 16.436 1.00 96.25 179 PHE A O 1
ATOM 1480 N N . TRP A 1 180 ? -15.052 8.209 14.743 1.00 95.94 180 TRP A N 1
ATOM 1481 C CA . TRP A 1 180 ? -15.848 7.362 15.629 1.00 95.94 180 TRP A CA 1
ATOM 1482 C C . TRP A 1 180 ? -15.026 6.248 16.289 1.00 95.94 180 TRP A C 1
ATOM 1484 O O . TRP A 1 180 ? -15.256 5.948 17.467 1.00 95.94 180 TRP A O 1
ATOM 1494 N N . PHE A 1 181 ? -14.041 5.674 15.591 1.00 97.00 181 PHE A N 1
ATOM 1495 C CA . PHE A 1 181 ? -13.065 4.767 16.198 1.00 97.00 181 PHE A CA 1
ATOM 1496 C C . PHE A 1 181 ? -12.211 5.461 17.254 1.00 97.00 181 PHE A C 1
ATOM 1498 O O . PHE A 1 181 ? -12.003 4.878 18.316 1.00 97.00 181 PHE A O 1
ATOM 1505 N N . LEU A 1 182 ? -11.787 6.706 17.033 1.00 97.56 182 LEU A N 1
ATOM 1506 C CA . LEU A 1 182 ? -11.058 7.506 18.016 1.00 97.56 182 LEU A CA 1
ATOM 1507 C C . LEU A 1 182 ? -11.879 7.678 19.305 1.00 97.56 182 LEU A C 1
ATOM 1509 O O . LEU A 1 182 ? -11.388 7.412 20.405 1.00 97.56 182 LEU A O 1
ATOM 1513 N N . LEU A 1 183 ? -13.164 8.033 19.187 1.00 97.00 183 LEU A N 1
ATOM 1514 C CA . LEU A 1 183 ? -14.065 8.159 20.339 1.00 97.00 183 LEU A CA 1
ATOM 1515 C C . LEU A 1 183 ? -14.310 6.818 21.051 1.00 97.00 183 LEU A C 1
ATOM 1517 O O . LEU A 1 183 ? -14.317 6.756 22.287 1.00 97.00 183 LEU A O 1
ATOM 1521 N N . ALA A 1 184 ? -14.517 5.733 20.299 1.00 96.50 184 ALA A N 1
ATOM 1522 C CA . ALA A 1 184 ? -14.702 4.397 20.863 1.00 96.50 184 ALA A CA 1
ATOM 1523 C C . ALA A 1 184 ? -13.423 3.889 21.551 1.00 96.50 184 ALA A C 1
ATOM 1525 O O . ALA A 1 184 ? -13.489 3.391 22.677 1.00 96.50 184 ALA A O 1
ATOM 1526 N N . GLY A 1 185 ? -12.265 4.089 20.922 1.00 96.69 185 GLY A N 1
ATOM 1527 C CA . GLY A 1 185 ? -10.936 3.800 21.449 1.00 96.69 185 GLY A CA 1
ATOM 1528 C C . GLY A 1 185 ? -10.681 4.543 22.754 1.00 96.69 185 GLY A C 1
ATOM 1529 O O . GLY A 1 185 ? -10.347 3.916 23.757 1.00 96.69 185 GLY A O 1
ATOM 1530 N N . GLY A 1 186 ? -10.960 5.849 22.803 1.00 97.25 186 GLY A N 1
ATOM 1531 C CA . GLY A 1 186 ? -10.836 6.646 24.025 1.00 97.25 186 GLY A CA 1
ATOM 1532 C C . GLY A 1 186 ? -11.674 6.079 25.177 1.00 97.25 186 GLY A C 1
ATOM 1533 O O . GLY A 1 186 ? -11.187 5.940 26.300 1.00 97.25 186 GLY A O 1
ATOM 1534 N N . ARG A 1 187 ? -12.911 5.643 24.901 1.00 96.31 187 ARG A N 1
ATOM 1535 C CA . ARG A 1 187 ? -13.758 4.963 25.901 1.00 96.31 187 ARG A CA 1
ATOM 1536 C C . ARG A 1 187 ? -13.172 3.625 26.360 1.00 96.31 187 ARG A C 1
ATOM 1538 O O . ARG A 1 187 ? -13.267 3.311 27.547 1.00 96.31 187 ARG A O 1
ATOM 1545 N N . ILE A 1 188 ? -12.572 2.845 25.458 1.00 96.12 188 ILE A N 1
ATOM 1546 C CA . ILE A 1 188 ? -11.889 1.588 25.802 1.00 96.12 188 ILE A CA 1
ATOM 1547 C C . ILE A 1 188 ? -10.695 1.855 26.723 1.00 96.12 188 ILE A C 1
ATOM 1549 O O . ILE A 1 188 ? -10.578 1.208 27.767 1.00 96.12 188 ILE A O 1
ATOM 1553 N N . ILE A 1 189 ? -9.843 2.824 26.379 1.00 96.69 189 ILE A N 1
ATOM 1554 C CA . ILE A 1 189 ? -8.675 3.171 27.194 1.00 96.69 189 ILE A CA 1
ATOM 1555 C C . ILE A 1 189 ? -9.114 3.646 28.574 1.00 96.69 189 ILE A C 1
ATOM 1557 O O . ILE A 1 189 ? -8.624 3.133 29.578 1.00 96.69 189 ILE A O 1
ATOM 1561 N N . LEU A 1 190 ? -10.086 4.561 28.647 1.00 96.00 190 LEU A N 1
ATOM 1562 C CA . LEU A 1 190 ? -10.630 5.041 29.919 1.00 96.00 190 LEU A CA 1
ATOM 1563 C C . LEU A 1 190 ? -11.194 3.897 30.770 1.00 96.00 190 LEU A C 1
ATOM 1565 O O . LEU A 1 190 ? -11.061 3.916 31.995 1.00 96.00 190 LEU A O 1
ATOM 1569 N N . LYS A 1 191 ? -11.794 2.881 30.138 1.00 94.44 191 LYS A N 1
ATOM 1570 C CA . LYS A 1 191 ? -12.270 1.681 30.828 1.00 94.44 191 LYS A CA 1
ATOM 1571 C C . LYS A 1 191 ? -11.111 0.898 31.447 1.00 94.44 191 LYS A C 1
ATOM 1573 O O . LYS A 1 191 ? -11.157 0.641 32.646 1.00 94.44 191 LYS A O 1
ATOM 1578 N N . TYR A 1 192 ? -10.067 0.559 30.688 1.00 96.06 192 TYR A N 1
ATOM 1579 C CA . TYR A 1 192 ? -8.890 -0.130 31.242 1.00 96.06 192 TYR A CA 1
ATOM 1580 C C . TYR A 1 192 ? -8.186 0.699 32.326 1.00 96.06 192 TYR A C 1
ATOM 1582 O O . TYR A 1 192 ? -7.847 0.167 33.382 1.00 96.06 192 TYR A O 1
ATOM 1590 N N . TRP A 1 193 ? -8.053 2.009 32.110 1.00 95.88 193 TRP A N 1
ATOM 1591 C CA . TRP A 1 193 ? -7.423 2.945 33.043 1.00 95.88 193 TRP A CA 1
ATOM 1592 C C . TRP A 1 193 ? -8.096 2.973 34.420 1.00 95.88 193 TRP A C 1
ATOM 1594 O O . TRP A 1 193 ? -7.422 3.082 35.444 1.00 95.88 193 TRP A O 1
ATOM 1604 N N . ARG A 1 194 ? -9.432 2.874 34.454 1.00 95.56 194 ARG A N 1
ATOM 1605 C CA . ARG A 1 194 ? -10.225 2.898 35.693 1.00 95.56 194 ARG A CA 1
ATOM 1606 C C . ARG A 1 194 ? -10.280 1.550 36.414 1.00 95.56 194 ARG A C 1
ATOM 1608 O O . ARG A 1 194 ? -10.517 1.536 37.614 1.00 95.56 194 ARG A O 1
ATOM 1615 N N . ILE A 1 195 ? -10.080 0.433 35.710 1.00 94.38 195 ILE A N 1
ATOM 1616 C CA . ILE A 1 195 ? -10.224 -0.918 36.283 1.00 94.38 195 ILE A CA 1
ATOM 1617 C C . ILE A 1 195 ? -9.052 -1.288 37.192 1.00 94.38 195 ILE A C 1
ATOM 1619 O O . ILE A 1 195 ? -9.254 -1.884 38.246 1.00 94.38 195 ILE A O 1
ATOM 1623 N N . SER A 1 196 ? -7.818 -0.987 36.784 1.00 95.00 196 SER A N 1
ATOM 1624 C CA . SER A 1 196 ? -6.635 -1.326 37.575 1.00 95.00 196 SER A CA 1
ATOM 1625 C C . SER A 1 196 ? -5.466 -0.407 37.255 1.00 95.00 196 SER A C 1
ATOM 1627 O O . SER A 1 196 ? -5.178 -0.131 36.091 1.00 95.00 196 SER A O 1
ATOM 1629 N N . VAL A 1 197 ? -4.720 -0.018 38.292 1.00 96.38 197 VAL A N 1
ATOM 1630 C CA . VAL A 1 197 ? -3.475 0.758 38.162 1.00 96.38 197 VAL A CA 1
ATOM 1631 C C . VAL A 1 197 ? -2.439 0.029 37.297 1.00 96.38 197 VAL A C 1
ATOM 1633 O O . VAL A 1 197 ? -1.662 0.685 36.609 1.00 96.38 197 VAL A O 1
ATOM 1636 N N . ARG A 1 198 ? -2.479 -1.312 37.244 1.00 97.06 198 ARG A N 1
ATOM 1637 C CA . ARG A 1 198 ? -1.557 -2.127 36.435 1.00 97.06 198 ARG A CA 1
ATOM 1638 C C . ARG A 1 198 ? -1.647 -1.850 34.930 1.00 97.06 198 ARG A C 1
ATOM 1640 O O . ARG A 1 198 ? -0.667 -2.067 34.230 1.00 97.06 198 ARG A O 1
ATOM 1647 N N . TYR A 1 199 ? -2.780 -1.359 34.423 1.00 97.88 199 TYR A N 1
ATOM 1648 C CA . TYR A 1 199 ? -2.925 -1.035 32.999 1.00 97.88 199 TYR A CA 1
ATOM 1649 C C . TYR A 1 199 ? -2.313 0.309 32.609 1.00 97.88 199 TYR A C 1
ATOM 1651 O O . TYR A 1 199 ? -1.993 0.501 31.440 1.00 97.88 199 TYR A O 1
ATOM 1659 N N . LYS A 1 200 ? -2.133 1.237 33.557 1.00 97.56 200 LYS A N 1
ATOM 1660 C CA . LYS A 1 200 ? -1.606 2.580 33.276 1.00 97.56 200 LYS A CA 1
ATOM 1661 C C . LYS A 1 200 ? -0.251 2.561 32.557 1.00 97.56 200 LYS A C 1
ATOM 1663 O O . LYS A 1 200 ? -0.178 3.193 31.506 1.00 97.56 200 LYS A O 1
ATOM 1668 N N . PRO A 1 201 ? 0.789 1.842 33.038 1.00 97.88 201 PRO A N 1
ATOM 1669 C CA . PRO A 1 201 ? 2.066 1.796 32.328 1.00 97.88 201 PRO A CA 1
ATOM 1670 C C . PRO A 1 201 ? 1.912 1.202 30.927 1.00 97.88 201 PRO A C 1
ATOM 1672 O O . PRO A 1 201 ? 2.421 1.776 29.980 1.00 97.88 201 PRO A O 1
ATOM 1675 N N . VAL A 1 202 ? 1.133 0.128 30.762 1.00 98.19 202 VAL A N 1
ATOM 1676 C CA . VAL A 1 202 ? 0.918 -0.519 29.455 1.00 98.19 202 VAL A CA 1
ATOM 1677 C C . VAL A 1 202 ? 0.244 0.420 28.452 1.00 98.19 202 VAL A C 1
ATOM 1679 O O . VAL A 1 202 ? 0.670 0.512 27.303 1.00 98.19 202 VAL A O 1
ATOM 1682 N N . ILE A 1 203 ? -0.779 1.156 28.894 1.00 98.38 203 ILE A N 1
ATOM 1683 C CA . ILE A 1 203 ? -1.463 2.163 28.076 1.00 98.38 203 ILE A CA 1
ATOM 1684 C C . ILE A 1 203 ? -0.490 3.276 27.685 1.00 98.38 203 ILE A C 1
ATOM 1686 O O . ILE A 1 203 ? -0.415 3.611 26.505 1.00 98.38 203 ILE A O 1
ATOM 1690 N N . LEU A 1 204 ? 0.253 3.824 28.655 1.00 98.31 204 LEU A N 1
ATOM 1691 C CA . LEU A 1 204 ? 1.235 4.883 28.418 1.00 98.31 204 LEU A CA 1
ATOM 1692 C C . LEU A 1 204 ? 2.310 4.425 27.435 1.00 98.31 204 LEU A C 1
ATOM 1694 O O . LEU A 1 204 ? 2.587 5.141 26.483 1.00 98.31 204 LEU A O 1
ATOM 1698 N N . THR A 1 205 ? 2.859 3.222 27.605 1.00 98.25 205 THR A N 1
ATOM 1699 C CA . THR A 1 205 ? 3.837 2.650 26.675 1.00 98.25 205 THR A CA 1
ATOM 1700 C C . THR A 1 205 ? 3.246 2.486 25.279 1.00 98.25 205 THR A C 1
ATOM 1702 O O . THR A 1 205 ? 3.896 2.869 24.315 1.00 98.25 205 THR A O 1
ATOM 1705 N N . GLY A 1 206 ? 2.016 1.981 25.138 1.00 98.06 206 GLY A N 1
ATOM 1706 C CA . GLY A 1 206 ? 1.399 1.840 23.8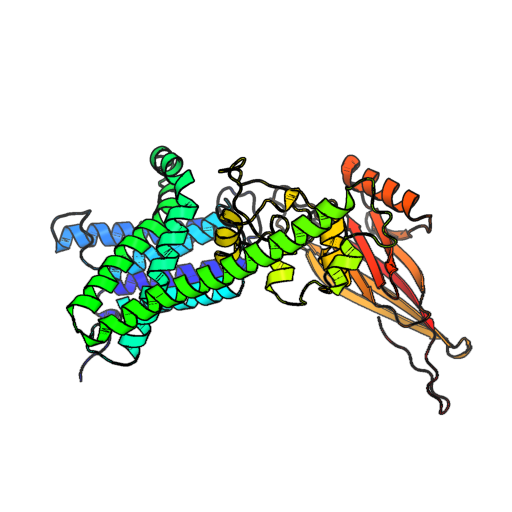16 1.00 98.06 206 GLY A CA 1
ATOM 1707 C C . GLY A 1 206 ? 1.030 3.173 23.145 1.00 98.06 206 GLY A C 1
ATOM 1708 O O . GLY A 1 206 ? 0.948 3.220 21.927 1.00 98.06 206 GLY A O 1
ATOM 1709 N N . ILE A 1 207 ? 0.882 4.277 23.887 1.00 98.44 207 ILE A N 1
ATOM 1710 C CA . ILE A 1 207 ? 0.742 5.625 23.297 1.00 98.44 207 ILE A CA 1
ATOM 1711 C C . ILE A 1 207 ? 2.115 6.224 22.966 1.00 98.44 207 ILE A C 1
ATOM 1713 O O . ILE A 1 207 ? 2.315 6.757 21.878 1.00 98.44 207 ILE A O 1
ATOM 1717 N N . LEU A 1 208 ? 3.069 6.142 23.896 1.00 98.38 208 LEU A N 1
ATOM 1718 C CA . LEU A 1 208 ? 4.386 6.765 23.763 1.00 98.38 208 LEU A CA 1
ATOM 1719 C C . LEU A 1 208 ? 5.254 6.074 22.712 1.00 98.38 208 LEU A C 1
ATOM 1721 O O . LEU A 1 208 ? 5.979 6.759 22.002 1.00 98.38 208 LEU A O 1
ATOM 1725 N N . LEU A 1 209 ? 5.183 4.747 22.580 1.00 97.94 209 LEU A N 1
ATOM 1726 C CA . LEU A 1 209 ? 6.032 4.008 21.647 1.00 97.94 209 LEU A CA 1
ATOM 1727 C C . LEU A 1 209 ? 5.803 4.435 20.182 1.00 97.94 209 LEU A C 1
ATOM 1729 O O . LEU A 1 209 ? 6.786 4.808 19.545 1.00 97.94 209 LEU A O 1
ATOM 1733 N N . PRO A 1 210 ? 4.566 4.469 19.638 1.00 97.81 210 PRO A N 1
ATOM 1734 C CA . PRO A 1 210 ? 4.325 5.001 18.297 1.00 97.81 210 PRO A CA 1
ATOM 1735 C C . PRO A 1 210 ? 4.788 6.448 18.134 1.00 97.81 210 PRO A C 1
ATOM 1737 O O . PRO A 1 210 ? 5.388 6.770 17.117 1.00 97.81 210 PRO A O 1
ATOM 1740 N N . LEU A 1 211 ? 4.562 7.311 19.132 1.00 98.06 211 LEU A N 1
ATOM 1741 C CA . LEU A 1 211 ? 4.995 8.712 19.076 1.00 98.06 211 LEU A CA 1
ATOM 1742 C C . LEU A 1 211 ? 6.522 8.835 19.020 1.00 98.06 211 LEU A C 1
ATOM 1744 O O . LEU A 1 211 ? 7.041 9.617 18.232 1.00 98.06 211 LEU A O 1
ATOM 1748 N N . VAL A 1 212 ? 7.250 8.037 19.805 1.00 98.12 212 VAL A N 1
ATOM 1749 C CA . VAL A 1 212 ? 8.716 7.978 19.749 1.00 98.12 212 VAL A CA 1
ATOM 1750 C C . VAL A 1 212 ? 9.182 7.450 18.394 1.00 98.12 212 VAL A C 1
ATOM 1752 O O . VAL A 1 212 ? 10.080 8.045 17.808 1.00 98.12 212 VAL A O 1
ATOM 1755 N N . MET A 1 213 ? 8.564 6.391 17.856 1.00 96.88 213 MET A N 1
ATOM 1756 C CA . MET A 1 213 ? 8.914 5.880 16.524 1.00 96.88 213 MET A CA 1
ATOM 1757 C C . MET A 1 213 ? 8.677 6.920 15.426 1.00 96.88 213 MET A C 1
ATOM 1759 O O . MET A 1 213 ? 9.5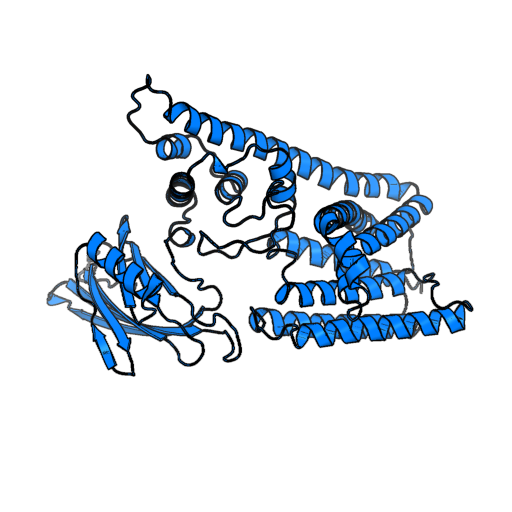49 7.106 14.581 1.00 96.88 213 MET A O 1
ATOM 1763 N N . ILE A 1 214 ? 7.546 7.633 15.465 1.00 97.12 214 ILE A N 1
ATOM 1764 C CA . ILE A 1 214 ? 7.241 8.734 14.540 1.00 97.12 214 ILE A CA 1
ATOM 1765 C C . ILE A 1 214 ? 8.305 9.826 14.651 1.00 97.12 214 ILE A C 1
ATOM 1767 O O . ILE A 1 214 ? 8.832 10.259 13.629 1.00 97.12 214 ILE A O 1
ATOM 1771 N N . SER A 1 215 ? 8.660 10.245 15.868 1.00 97.12 215 SER A N 1
ATOM 1772 C CA . SER A 1 215 ? 9.677 11.277 16.089 1.00 97.12 215 SER A CA 1
ATOM 1773 C C . SER A 1 215 ? 11.052 10.850 15.579 1.00 97.12 215 SER A C 1
ATOM 1775 O O . SER A 1 215 ? 11.683 11.602 14.846 1.00 97.12 215 SER A O 1
ATOM 1777 N N . LEU A 1 216 ? 11.510 9.638 15.908 1.00 97.38 216 LEU A N 1
ATOM 1778 C CA . LEU A 1 216 ? 12.804 9.121 15.451 1.00 97.38 216 LEU A CA 1
ATOM 1779 C C . LEU A 1 216 ? 12.854 8.989 13.926 1.00 97.38 216 LEU A C 1
ATOM 1781 O O . LEU A 1 216 ? 13.830 9.414 13.308 1.00 97.38 216 LEU A O 1
ATOM 1785 N N . PHE A 1 217 ? 11.792 8.449 13.322 1.00 96.62 217 PHE A N 1
ATOM 1786 C CA . PHE A 1 217 ? 11.671 8.355 11.871 1.00 96.62 217 PHE A CA 1
ATOM 1787 C C . PHE A 1 217 ? 11.691 9.743 11.224 1.00 96.62 217 PHE A C 1
ATOM 1789 O O . PHE A 1 217 ? 12.443 9.960 10.283 1.00 96.62 217 PHE A O 1
ATOM 1796 N N . THR A 1 218 ? 10.923 10.694 11.760 1.00 96.56 218 THR A N 1
ATOM 1797 C CA . THR A 1 218 ? 10.838 12.065 11.236 1.00 96.56 218 THR A CA 1
ATOM 1798 C C . THR A 1 218 ? 12.173 12.792 11.349 1.00 96.56 218 THR A C 1
ATOM 1800 O O . THR A 1 218 ? 12.598 13.417 10.386 1.00 96.56 218 THR A O 1
ATOM 1803 N N . ILE A 1 219 ? 12.877 12.678 12.479 1.00 96.25 219 ILE A N 1
ATOM 1804 C CA . ILE A 1 219 ? 14.211 13.273 12.646 1.00 96.25 219 ILE A CA 1
ATOM 1805 C C . ILE A 1 219 ? 15.162 12.707 11.592 1.00 96.25 219 ILE A C 1
ATOM 1807 O O . ILE A 1 219 ? 15.786 13.467 10.858 1.00 96.25 219 ILE A O 1
ATOM 1811 N N . ARG A 1 220 ? 15.227 11.375 11.461 1.00 95.56 220 ARG A N 1
ATOM 1812 C CA . ARG A 1 220 ? 16.085 10.725 10.465 1.00 95.56 220 ARG A CA 1
ATOM 1813 C C . ARG A 1 220 ? 15.717 11.139 9.039 1.00 95.56 220 ARG A C 1
ATOM 1815 O O . ARG A 1 220 ? 16.617 11.430 8.256 1.00 95.56 220 ARG A O 1
ATOM 1822 N N . TRP A 1 221 ? 14.423 11.190 8.728 1.00 94.81 221 TRP A N 1
ATOM 1823 C CA . TRP A 1 221 ? 13.890 11.630 7.442 1.00 94.81 221 TRP A CA 1
ATOM 1824 C C . TRP A 1 221 ? 14.334 13.052 7.110 1.00 94.81 221 TRP A C 1
ATOM 1826 O O . TRP A 1 221 ? 14.954 13.266 6.075 1.00 94.81 221 TRP A O 1
ATOM 1836 N N . VAL A 1 222 ? 14.071 14.012 7.999 1.00 93.94 222 VAL A N 1
ATOM 1837 C CA . VAL A 1 222 ? 14.379 15.431 7.779 1.00 93.94 222 VAL A CA 1
ATOM 1838 C C . VAL A 1 222 ? 15.884 15.653 7.660 1.00 93.94 222 VAL A C 1
ATOM 1840 O O . VAL A 1 222 ? 16.318 16.354 6.751 1.00 93.94 222 VAL A O 1
ATOM 1843 N N . THR A 1 223 ? 16.697 15.027 8.519 1.00 93.38 223 THR A N 1
ATOM 1844 C CA . THR A 1 223 ? 18.162 15.141 8.436 1.00 93.38 223 THR A CA 1
ATOM 1845 C C . THR A 1 223 ? 18.691 14.626 7.100 1.00 93.38 223 THR A C 1
ATOM 1847 O O . THR A 1 223 ? 19.512 15.284 6.466 1.00 93.38 223 THR A O 1
ATOM 1850 N N . LEU A 1 224 ? 18.211 13.465 6.655 1.00 92.19 224 LEU A N 1
ATOM 1851 C CA . LEU A 1 224 ? 18.670 12.856 5.413 1.00 92.19 224 LEU A CA 1
ATOM 1852 C C . LEU A 1 224 ? 18.161 13.610 4.180 1.00 92.19 224 LEU A C 1
ATOM 1854 O O . LEU A 1 224 ? 18.908 13.823 3.232 1.00 92.19 224 LEU A O 1
ATOM 1858 N N . GLN A 1 225 ? 16.908 14.058 4.207 1.00 91.25 225 GLN A N 1
ATOM 1859 C CA . GLN A 1 225 ? 16.325 14.860 3.141 1.00 91.25 225 GLN A CA 1
ATOM 1860 C C . GLN A 1 225 ? 17.053 16.197 2.986 1.00 91.25 225 GLN A C 1
ATOM 1862 O O . GLN A 1 225 ? 17.367 16.585 1.867 1.00 91.25 225 GLN A O 1
ATOM 1867 N N . HIS A 1 226 ? 17.378 16.868 4.093 1.00 89.62 226 HIS A N 1
ATOM 1868 C CA . HIS A 1 226 ? 18.152 18.104 4.064 1.00 89.62 226 HIS A CA 1
ATOM 1869 C C . HIS A 1 226 ? 19.537 17.888 3.441 1.00 89.62 226 HIS A C 1
ATOM 1871 O O . HIS A 1 226 ? 19.904 18.631 2.539 1.00 89.62 226 HIS A O 1
ATOM 1877 N N . HIS A 1 227 ? 20.245 16.820 3.828 1.00 88.50 227 HIS A N 1
ATOM 1878 C CA . HIS A 1 227 ? 21.532 16.452 3.226 1.00 88.50 227 HIS A CA 1
ATOM 1879 C C . HIS A 1 227 ? 21.435 16.247 1.704 1.00 88.50 227 HIS A C 1
ATOM 1881 O O . HIS A 1 227 ? 22.263 16.754 0.952 1.00 88.50 227 HIS A O 1
ATOM 1887 N N . ILE A 1 228 ? 20.397 15.540 1.240 1.00 89.19 228 ILE A N 1
ATOM 1888 C CA . ILE A 1 228 ? 20.135 15.334 -0.192 1.00 89.19 228 ILE A CA 1
ATOM 1889 C C . ILE A 1 228 ? 19.907 16.678 -0.894 1.00 89.19 228 ILE A C 1
ATOM 1891 O O . ILE A 1 228 ? 20.564 16.977 -1.889 1.00 89.19 228 ILE A O 1
ATOM 1895 N N . THR A 1 229 ? 18.980 17.490 -0.383 1.00 87.44 229 THR A N 1
ATOM 1896 C CA . THR A 1 229 ? 18.604 18.774 -0.984 1.00 87.44 229 THR A CA 1
ATOM 1897 C C . THR A 1 229 ? 19.790 19.743 -1.034 1.00 87.44 229 THR A C 1
ATOM 1899 O O . THR A 1 229 ? 20.022 20.373 -2.065 1.00 87.44 229 THR A O 1
ATOM 1902 N N . GLU A 1 230 ? 20.590 19.833 0.032 1.00 85.06 230 GLU A N 1
ATOM 1903 C CA . GLU A 1 230 ? 21.776 20.692 0.063 1.00 85.06 230 GLU A CA 1
ATOM 1904 C C . GLU A 1 230 ? 22.835 20.288 -0.970 1.00 85.06 230 GLU A C 1
ATOM 1906 O O . GLU A 1 230 ? 23.349 21.167 -1.668 1.00 85.06 230 GLU A O 1
ATOM 1911 N N . ASP A 1 231 ? 23.141 18.995 -1.133 1.00 84.31 231 ASP A N 1
ATOM 1912 C CA . ASP A 1 231 ? 24.150 18.564 -2.115 1.00 84.31 231 ASP A CA 1
ATOM 1913 C C . ASP A 1 231 ? 23.712 18.863 -3.564 1.00 84.31 231 ASP A C 1
ATOM 1915 O O . ASP A 1 231 ? 24.521 19.297 -4.395 1.00 84.31 231 ASP A O 1
ATOM 1919 N N . PHE A 1 232 ? 22.410 18.749 -3.863 1.00 82.31 232 PHE A N 1
ATOM 1920 C CA . PHE A 1 232 ? 21.853 19.159 -5.159 1.00 82.31 232 PHE A CA 1
ATOM 1921 C C . PHE A 1 232 ? 21.875 20.681 -5.371 1.00 82.31 232 PHE A C 1
ATOM 1923 O O . PHE A 1 232 ? 22.193 21.147 -6.472 1.00 82.31 232 PHE A O 1
ATOM 1930 N N . HIS A 1 233 ? 21.595 21.483 -4.341 1.00 79.75 233 HIS A N 1
ATOM 1931 C CA . HIS A 1 233 ? 21.682 22.943 -4.451 1.00 79.75 233 HIS A CA 1
ATOM 1932 C C . HIS A 1 233 ? 23.118 23.433 -4.642 1.00 79.75 233 HIS A C 1
ATOM 1934 O O . HIS A 1 233 ? 23.351 24.358 -5.423 1.00 79.75 233 HIS A O 1
ATOM 1940 N N . GLN A 1 234 ? 24.099 22.800 -3.993 1.00 73.81 234 GLN A N 1
ATOM 1941 C CA . GLN A 1 234 ? 25.509 23.151 -4.174 1.00 73.81 234 GLN A CA 1
ATOM 1942 C C . GLN A 1 234 ? 26.001 22.934 -5.613 1.00 73.81 234 GLN A C 1
ATOM 1944 O O . GLN A 1 234 ? 26.893 23.654 -6.056 1.00 73.81 234 GLN A O 1
ATOM 1949 N N . GLN A 1 235 ? 25.418 21.994 -6.370 1.00 66.81 235 GLN A N 1
ATOM 1950 C CA . GLN A 1 235 ? 25.792 21.758 -7.772 1.00 66.81 235 GLN A CA 1
ATOM 1951 C C . GLN A 1 235 ? 25.503 22.965 -8.679 1.00 66.81 235 GLN A C 1
ATOM 1953 O O . GLN A 1 235 ? 26.220 23.187 -9.649 1.00 66.81 235 GLN A O 1
ATOM 1958 N N . HIS A 1 236 ? 24.483 23.764 -8.368 1.00 64.38 236 HIS A N 1
ATOM 1959 C CA . HIS A 1 236 ? 24.087 24.909 -9.189 1.00 64.38 236 HIS A CA 1
ATOM 1960 C C . HIS A 1 236 ? 24.919 26.174 -8.902 1.00 64.38 236 HIS A C 1
ATOM 1962 O O . HIS A 1 236 ? 24.634 27.239 -9.452 1.00 64.38 236 HIS A O 1
ATOM 1968 N N . GLN A 1 237 ? 25.951 26.089 -8.050 1.00 64.50 237 GLN A N 1
ATOM 1969 C CA . GLN A 1 237 ? 26.826 27.222 -7.760 1.00 64.50 237 GLN A CA 1
ATOM 1970 C C . GLN A 1 237 ? 27.874 27.422 -8.875 1.00 64.50 237 GLN A C 1
ATOM 1972 O O . GLN A 1 237 ? 28.729 26.560 -9.080 1.00 64.50 237 GLN A O 1
ATOM 1977 N N . PRO A 1 238 ? 27.902 28.588 -9.549 1.00 57.28 238 PRO A N 1
ATOM 1978 C CA . PRO A 1 238 ? 28.664 28.815 -10.785 1.00 57.28 238 PRO A CA 1
ATOM 1979 C C . PRO A 1 238 ? 30.197 28.862 -10.632 1.00 57.28 238 PRO A C 1
ATOM 1981 O O . PRO A 1 238 ? 30.892 29.184 -11.589 1.00 57.28 238 PRO A O 1
ATOM 1984 N N . LYS A 1 239 ? 30.748 28.596 -9.441 1.00 55.91 239 LYS A N 1
ATOM 1985 C CA . LYS A 1 239 ? 32.187 28.736 -9.141 1.00 55.91 239 LYS A CA 1
ATOM 1986 C C . LYS A 1 239 ? 32.878 27.439 -8.726 1.00 55.91 239 LYS A C 1
ATOM 1988 O O . LYS A 1 239 ? 34.054 27.484 -8.376 1.00 55.91 239 LYS A O 1
ATOM 1993 N N . VAL A 1 240 ? 32.176 26.307 -8.744 1.00 57.47 240 VAL A N 1
ATOM 1994 C CA . VAL A 1 240 ? 32.762 25.012 -8.383 1.00 57.47 240 VAL A CA 1
ATOM 1995 C C . VAL A 1 240 ? 32.629 24.070 -9.571 1.00 57.47 240 VAL A C 1
ATOM 1997 O O . VAL A 1 240 ? 31.596 23.435 -9.762 1.00 57.47 240 VAL A O 1
ATOM 2000 N N . GLU A 1 241 ? 33.678 24.009 -10.388 1.00 55.56 241 GLU A N 1
ATOM 2001 C CA . GLU A 1 241 ? 33.816 22.983 -11.419 1.00 55.56 241 GLU A CA 1
ATOM 2002 C C . GLU A 1 241 ? 33.950 21.634 -10.694 1.00 55.56 241 GLU A C 1
ATOM 2004 O O . GLU A 1 241 ? 34.842 21.444 -9.866 1.00 55.56 241 GLU A O 1
ATOM 2009 N N . ARG A 1 242 ? 32.970 20.748 -10.881 1.00 64.31 242 ARG A N 1
ATOM 2010 C CA . ARG A 1 242 ? 32.893 19.444 -10.210 1.00 64.31 242 ARG A CA 1
ATOM 2011 C C . ARG A 1 242 ? 32.850 18.361 -11.286 1.00 64.31 242 ARG A C 1
ATOM 2013 O O . ARG A 1 242 ? 31.978 18.402 -12.147 1.00 64.31 242 ARG A O 1
ATOM 2020 N N . ASP A 1 243 ? 33.744 17.379 -11.180 1.00 70.00 243 ASP A N 1
ATOM 2021 C CA . ASP A 1 243 ? 33.956 16.337 -12.202 1.00 70.00 243 ASP A CA 1
ATOM 2022 C C . ASP A 1 243 ? 32.789 15.344 -12.353 1.00 70.00 243 ASP A C 1
ATOM 2024 O O . ASP A 1 243 ? 32.682 14.661 -13.370 1.00 70.00 243 ASP A O 1
ATOM 2028 N N . LEU A 1 244 ? 31.906 15.243 -11.350 1.00 80.19 244 LEU A N 1
ATOM 2029 C CA . LEU A 1 244 ? 30.812 14.268 -11.315 1.00 80.19 244 LEU A CA 1
ATOM 2030 C C . LEU A 1 244 ? 29.437 14.934 -11.102 1.00 80.19 244 LEU A C 1
ATOM 2032 O O . LEU A 1 244 ? 29.329 15.861 -10.284 1.00 80.19 244 LEU A O 1
ATOM 2036 N N . PRO A 1 245 ? 28.365 14.424 -11.750 1.00 83.19 245 PRO A N 1
ATOM 2037 C CA . PRO A 1 245 ? 26.981 14.814 -11.457 1.00 83.19 245 PRO A CA 1
ATOM 2038 C C . PRO A 1 245 ? 26.630 14.628 -9.970 1.00 83.19 245 PRO A C 1
ATOM 2040 O O . PRO A 1 245 ? 27.136 13.697 -9.339 1.00 83.19 245 PRO A O 1
ATOM 2043 N N . ALA A 1 246 ? 25.745 15.457 -9.392 1.00 81.69 246 ALA A N 1
ATOM 2044 C CA . ALA A 1 246 ? 25.426 15.339 -7.959 1.00 81.69 246 ALA A CA 1
ATOM 2045 C C . ALA A 1 246 ? 24.830 13.986 -7.581 1.00 81.69 246 ALA A C 1
ATOM 2047 O O . ALA A 1 246 ? 25.191 13.450 -6.543 1.00 81.69 246 ALA A O 1
ATOM 2048 N N . TRP A 1 247 ? 23.992 13.386 -8.430 1.00 86.19 247 TRP A N 1
ATOM 2049 C CA . TRP A 1 247 ? 23.440 12.064 -8.133 1.00 86.19 247 TRP A CA 1
ATOM 2050 C C . TRP A 1 247 ? 24.541 10.993 -7.996 1.00 86.19 247 TRP A C 1
ATOM 2052 O O . TRP A 1 247 ? 24.393 10.082 -7.190 1.00 86.19 247 TRP A O 1
ATOM 2062 N N . VAL A 1 248 ? 25.665 11.114 -8.720 1.00 87.69 248 VAL A N 1
ATOM 2063 C CA . VAL A 1 248 ? 26.796 10.176 -8.601 1.00 87.69 248 VAL A CA 1
ATOM 2064 C C . VAL A 1 248 ? 27.486 10.350 -7.254 1.00 87.69 248 VAL A C 1
ATOM 2066 O O . VAL A 1 248 ? 27.708 9.363 -6.561 1.00 87.69 248 VAL A O 1
ATOM 2069 N N . ARG A 1 249 ? 27.783 11.589 -6.848 1.00 86.50 249 ARG A N 1
ATOM 2070 C CA . ARG A 1 249 ? 28.387 11.853 -5.531 1.00 86.50 249 ARG A CA 1
ATOM 2071 C C . ARG A 1 249 ? 27.476 11.408 -4.399 1.00 86.50 249 ARG A C 1
ATOM 2073 O O . ARG A 1 249 ? 27.883 10.631 -3.545 1.00 86.50 249 ARG A O 1
ATOM 2080 N N . LEU A 1 250 ? 26.216 11.823 -4.450 1.00 88.19 250 LEU A N 1
ATOM 2081 C CA . LEU A 1 250 ? 25.239 11.460 -3.440 1.00 88.19 250 LEU A CA 1
ATOM 2082 C C . LEU A 1 250 ? 25.062 9.938 -3.357 1.00 88.19 250 LEU A C 1
ATOM 2084 O O . LEU A 1 250 ? 24.877 9.424 -2.264 1.00 88.19 250 LEU A O 1
ATOM 2088 N N . SER A 1 251 ? 25.192 9.197 -4.465 1.00 89.50 251 SER A N 1
ATOM 2089 C CA . SER A 1 251 ? 25.136 7.729 -4.427 1.00 89.50 251 SER A CA 1
ATOM 2090 C C . SER A 1 251 ? 26.265 7.068 -3.626 1.00 89.50 251 SER A C 1
ATOM 2092 O O . SER A 1 251 ? 26.097 5.941 -3.168 1.00 89.50 251 SER A O 1
ATOM 2094 N N . GLN A 1 252 ? 27.398 7.754 -3.450 1.00 87.88 252 GLN A N 1
ATOM 2095 C CA . GLN A 1 252 ? 28.543 7.261 -2.679 1.00 87.88 252 GLN A CA 1
ATOM 2096 C C . GLN A 1 252 ? 28.353 7.484 -1.173 1.00 87.88 252 GLN A C 1
ATOM 2098 O O . GLN A 1 252 ? 28.797 6.659 -0.376 1.00 87.88 252 GLN A O 1
ATOM 2103 N N . ASP A 1 253 ? 27.658 8.561 -0.799 1.00 87.50 253 ASP A N 1
ATOM 2104 C CA . ASP A 1 253 ? 27.498 8.986 0.597 1.00 87.50 253 ASP A CA 1
ATOM 2105 C C . ASP A 1 253 ? 26.140 8.596 1.202 1.00 87.50 253 ASP A C 1
ATOM 2107 O O . ASP A 1 253 ? 25.996 8.476 2.423 1.00 87.50 253 ASP A O 1
ATOM 2111 N N . LEU A 1 254 ? 25.115 8.407 0.366 1.00 90.69 254 LEU A N 1
ATOM 2112 C CA . LEU A 1 254 ? 23.766 8.106 0.824 1.00 90.69 254 LEU A CA 1
ATOM 2113 C C . LEU A 1 254 ? 23.714 6.688 1.429 1.00 90.69 254 LEU A C 1
ATOM 2115 O O . LEU A 1 254 ? 24.151 5.722 0.802 1.00 90.69 254 LEU A O 1
ATOM 2119 N N . PRO A 1 255 ? 23.145 6.513 2.635 1.00 92.38 255 PRO A N 1
ATOM 2120 C CA . PRO A 1 255 ? 23.058 5.200 3.252 1.00 92.38 255 PRO A CA 1
ATOM 2121 C C . PRO A 1 255 ? 22.106 4.296 2.467 1.00 92.38 255 PRO A C 1
ATOM 2123 O O . PRO A 1 255 ? 20.993 4.702 2.116 1.00 92.38 255 PRO A O 1
ATOM 2126 N N . LEU A 1 256 ? 22.519 3.046 2.249 1.00 91.38 256 LEU A N 1
ATOM 2127 C CA . LEU A 1 256 ? 21.684 2.008 1.646 1.00 91.38 256 LEU A CA 1
ATOM 2128 C C . LEU A 1 256 ? 20.694 1.458 2.684 1.00 91.38 256 LEU A C 1
ATOM 2130 O O . LEU A 1 256 ? 20.855 0.361 3.218 1.00 91.38 256 LEU A O 1
ATOM 2134 N N . ASP A 1 257 ? 19.689 2.265 3.012 1.00 92.31 257 ASP A N 1
ATOM 2135 C CA . ASP A 1 257 ? 18.635 1.915 3.955 1.00 92.31 257 ASP A CA 1
ATOM 2136 C C . ASP A 1 257 ? 17.235 2.189 3.380 1.00 92.31 257 ASP A C 1
ATOM 2138 O O . ASP A 1 257 ? 17.043 2.901 2.391 1.00 92.31 257 ASP A O 1
ATOM 2142 N N . TRP A 1 258 ? 16.227 1.584 4.006 1.00 91.12 258 TRP A N 1
ATOM 2143 C CA . TRP A 1 258 ? 14.836 1.687 3.569 1.00 91.12 258 TRP A CA 1
ATOM 2144 C C . TRP A 1 258 ? 14.249 3.101 3.736 1.00 91.12 258 TRP A C 1
ATOM 2146 O O . TRP A 1 258 ? 13.205 3.398 3.156 1.00 91.12 258 TRP A O 1
ATOM 2156 N N . ILE A 1 259 ? 14.880 3.976 4.531 1.00 93.69 259 ILE A N 1
ATOM 2157 C CA . ILE A 1 259 ? 14.444 5.365 4.717 1.00 93.69 259 ILE A CA 1
ATOM 2158 C C . ILE A 1 259 ? 14.917 6.192 3.522 1.00 93.69 259 ILE A C 1
ATOM 2160 O O . ILE A 1 259 ? 14.096 6.877 2.915 1.00 93.69 259 ILE A O 1
ATOM 2164 N N . SER A 1 260 ? 16.188 6.064 3.128 1.00 93.19 260 SER A N 1
ATOM 2165 C CA . SER A 1 260 ? 16.743 6.658 1.907 1.00 93.19 260 SER A CA 1
ATOM 2166 C C . SER A 1 260 ? 15.894 6.327 0.682 1.00 93.19 260 SER A C 1
ATOM 2168 O O . SER A 1 260 ? 15.509 7.230 -0.062 1.00 93.19 260 SER A O 1
ATOM 2170 N N . GLU A 1 261 ? 15.524 5.054 0.501 1.00 92.62 261 GLU A N 1
ATOM 2171 C CA . GLU A 1 261 ? 14.667 4.639 -0.616 1.00 92.62 261 GLU A CA 1
ATOM 2172 C C . GLU A 1 261 ? 13.309 5.359 -0.586 1.00 92.62 261 GLU A C 1
ATOM 2174 O O . GLU A 1 261 ? 12.847 5.885 -1.601 1.00 92.62 261 GLU A O 1
ATOM 2179 N N . ARG A 1 262 ? 12.662 5.429 0.587 1.00 92.38 262 ARG A N 1
ATOM 2180 C CA . ARG A 1 262 ? 11.356 6.088 0.746 1.00 92.38 262 ARG A CA 1
ATOM 2181 C C . ARG A 1 262 ? 11.422 7.591 0.500 1.00 92.38 262 ARG A C 1
ATOM 2183 O O . ARG A 1 262 ? 10.488 8.126 -0.095 1.00 92.38 262 ARG A O 1
ATOM 2190 N N . ILE A 1 263 ? 12.506 8.251 0.906 1.00 92.19 263 ILE A N 1
ATOM 2191 C CA . ILE A 1 263 ? 12.763 9.668 0.618 1.00 92.19 263 ILE A CA 1
ATOM 2192 C C . ILE A 1 263 ? 12.847 9.878 -0.895 1.00 92.19 263 ILE A C 1
ATOM 2194 O O . ILE A 1 263 ? 12.107 10.693 -1.450 1.00 92.19 263 ILE A O 1
ATOM 2198 N N . LEU A 1 264 ? 13.660 9.075 -1.585 1.00 90.94 264 LEU A N 1
ATOM 2199 C CA . LEU A 1 264 ? 13.798 9.138 -3.040 1.00 90.94 264 LEU A CA 1
ATOM 2200 C C . LEU A 1 264 ? 12.503 8.788 -3.782 1.00 90.94 264 LEU A C 1
ATOM 2202 O O . LEU A 1 264 ? 12.274 9.333 -4.857 1.00 90.94 264 LEU A O 1
ATOM 2206 N N . LYS A 1 265 ? 11.622 7.965 -3.205 1.00 89.75 265 LYS A N 1
ATOM 2207 C CA . LYS A 1 265 ? 10.285 7.638 -3.739 1.00 89.75 265 LYS A CA 1
ATOM 2208 C C . LYS A 1 265 ? 9.163 8.586 -3.282 1.00 89.75 265 LYS A C 1
ATOM 2210 O O . LYS A 1 265 ? 8.010 8.402 -3.680 1.00 89.75 265 LYS A O 1
ATOM 2215 N N . SER A 1 266 ? 9.448 9.586 -2.450 1.00 88.81 266 SER A N 1
ATOM 2216 C CA . SER A 1 266 ? 8.438 10.495 -1.884 1.00 88.81 266 SER A CA 1
ATOM 2217 C C . SER A 1 266 ? 7.748 11.345 -2.969 1.00 88.81 266 SER A C 1
ATOM 2219 O O . SER A 1 266 ? 8.386 11.819 -3.899 1.00 88.81 266 SER A O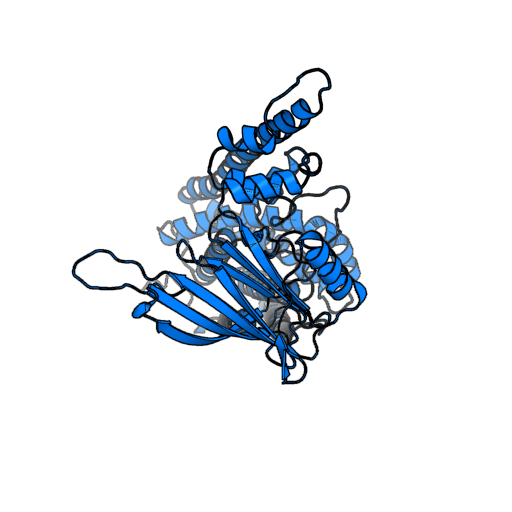 1
ATOM 2221 N N . GLY A 1 267 ? 6.422 11.470 -2.970 1.00 81.50 267 GLY A N 1
ATOM 2222 C CA . GLY A 1 267 ? 5.684 12.156 -4.045 1.00 81.50 267 GLY A CA 1
ATOM 2223 C C . GLY A 1 267 ? 5.606 11.401 -5.387 1.00 81.50 267 GLY A C 1
ATOM 2224 O O . GLY A 1 267 ? 4.724 11.710 -6.187 1.00 81.50 267 GLY A O 1
ATOM 2225 N N . LEU A 1 268 ? 6.450 10.382 -5.606 1.00 82.06 268 LEU A N 1
ATOM 2226 C CA . LEU A 1 268 ? 6.422 9.497 -6.779 1.00 82.06 268 LEU A CA 1
ATOM 2227 C C . LEU A 1 268 ? 5.594 8.234 -6.498 1.00 82.06 268 LEU A C 1
ATOM 2229 O O . LEU A 1 268 ? 4.594 7.986 -7.167 1.00 82.06 268 LEU A O 1
ATOM 2233 N N . VAL A 1 269 ? 5.981 7.470 -5.468 1.00 84.69 269 VAL A N 1
ATOM 2234 C CA . VAL A 1 269 ? 5.240 6.300 -4.960 1.00 84.69 269 VAL A CA 1
ATOM 2235 C C . VAL A 1 269 ? 4.501 6.666 -3.683 1.00 84.69 269 VAL A C 1
ATOM 2237 O O . VAL A 1 269 ? 3.309 6.406 -3.560 1.00 84.69 269 VAL A O 1
ATOM 2240 N N . TYR A 1 270 ? 5.179 7.287 -2.717 1.00 88.75 270 TYR A N 1
ATOM 2241 C CA . TYR A 1 270 ? 4.574 7.566 -1.416 1.00 88.75 270 TYR A CA 1
ATOM 2242 C C . TYR A 1 270 ? 3.827 8.890 -1.418 1.00 88.75 270 TYR A C 1
ATOM 2244 O O . TYR A 1 270 ? 4.382 9.927 -1.782 1.00 88.75 270 TYR A O 1
ATOM 2252 N N . LYS A 1 271 ? 2.574 8.876 -0.956 1.00 85.56 271 LYS A N 1
ATOM 2253 C CA . LYS A 1 271 ? 1.802 10.101 -0.755 1.00 85.56 271 LYS A CA 1
ATOM 2254 C C . LYS A 1 271 ? 2.458 10.952 0.333 1.00 85.56 271 LYS A C 1
ATOM 2256 O O . LYS A 1 271 ? 2.529 10.543 1.489 1.00 85.56 271 LYS A O 1
ATOM 2261 N N . THR A 1 272 ? 2.873 12.152 -0.046 1.00 86.94 272 THR A N 1
ATOM 2262 C CA . THR A 1 272 ? 3.370 13.195 0.852 1.00 86.94 272 THR A CA 1
ATOM 2263 C C . THR A 1 272 ? 2.292 14.241 1.118 1.00 86.94 272 THR A C 1
ATOM 2265 O O . THR A 1 272 ? 1.259 14.300 0.433 1.00 86.94 272 THR A O 1
ATOM 2268 N N . PHE A 1 273 ? 2.520 15.051 2.146 1.00 82.81 273 PHE A N 1
ATOM 2269 C CA . PHE A 1 273 ? 1.748 16.253 2.396 1.00 82.81 273 PHE A CA 1
ATOM 2270 C C . PHE A 1 273 ? 2.031 17.286 1.297 1.00 82.81 273 PHE A C 1
ATOM 2272 O O . PHE A 1 273 ? 3.183 17.574 0.990 1.00 82.81 273 PHE A O 1
ATOM 2279 N N . ASP A 1 274 ? 0.975 17.842 0.705 1.00 74.44 274 ASP A N 1
ATOM 2280 C CA . ASP A 1 274 ? 1.069 18.953 -0.244 1.00 74.44 274 ASP A CA 1
ATOM 2281 C C . ASP A 1 274 ? 0.038 20.010 0.158 1.00 74.44 274 ASP A C 1
ATOM 2283 O O . ASP A 1 274 ? -1.166 19.814 -0.024 1.00 74.44 274 ASP A O 1
ATOM 2287 N N . ALA A 1 275 ? 0.514 21.111 0.745 1.00 60.47 275 ALA A N 1
ATOM 2288 C CA . ALA A 1 275 ? -0.334 22.212 1.194 1.00 60.47 275 ALA A CA 1
ATOM 2289 C C . ALA A 1 275 ? -1.008 22.945 0.023 1.00 60.47 275 ALA A C 1
ATOM 2291 O O . ALA A 1 275 ? -2.130 23.426 0.170 1.00 60.47 275 ALA A O 1
ATOM 2292 N N . ALA A 1 276 ? -0.343 23.016 -1.137 1.00 57.34 276 ALA A N 1
ATOM 2293 C CA . ALA A 1 276 ? -0.854 23.718 -2.314 1.00 57.34 276 ALA A CA 1
ATOM 2294 C C . ALA A 1 276 ? -1.964 22.922 -3.019 1.00 57.34 276 ALA A C 1
ATOM 2296 O O . ALA A 1 276 ? -2.894 23.502 -3.571 1.00 57.34 276 ALA A O 1
ATOM 2297 N N . ASN A 1 277 ? -1.898 21.591 -2.945 1.00 56.38 277 ASN A N 1
ATOM 2298 C CA . ASN A 1 277 ? -2.887 20.665 -3.500 1.00 56.38 277 ASN A CA 1
ATOM 2299 C C . ASN A 1 277 ? -3.663 19.923 -2.407 1.00 56.38 277 ASN A C 1
ATOM 2301 O O . ASN A 1 277 ? -4.003 18.741 -2.553 1.00 56.38 277 ASN A O 1
ATOM 2305 N N . PHE A 1 278 ? -3.937 20.602 -1.295 1.00 47.47 278 PHE A N 1
ATOM 2306 C CA . PHE A 1 278 ? -4.660 20.042 -0.161 1.00 47.47 278 PHE A CA 1
ATOM 2307 C C . PHE A 1 278 ? -6.121 19.756 -0.553 1.00 47.47 278 PHE A C 1
ATOM 2309 O O . PHE A 1 278 ? -6.993 20.614 -0.461 1.00 47.47 278 PHE A O 1
ATOM 2316 N N . GLY A 1 279 ? -6.368 18.549 -1.074 1.00 45.84 279 GLY A N 1
ATOM 2317 C CA . GLY A 1 279 ? -7.649 18.126 -1.655 1.00 45.84 279 GLY A CA 1
ATOM 2318 C C . GLY A 1 279 ? -7.575 17.630 -3.107 1.00 45.84 279 GLY A C 1
ATOM 2319 O O . GLY A 1 279 ? -8.573 17.129 -3.621 1.00 45.84 279 GLY A O 1
ATOM 2320 N N . ALA A 1 280 ? -6.417 17.702 -3.778 1.00 46.66 280 ALA A N 1
ATOM 2321 C CA . ALA A 1 280 ? -6.238 17.076 -5.088 1.00 46.66 280 ALA A CA 1
ATOM 2322 C C . ALA A 1 280 ? -5.971 15.569 -4.915 1.00 46.66 280 ALA A C 1
ATOM 2324 O O . ALA A 1 280 ? -4.838 15.115 -4.730 1.00 46.66 280 ALA A O 1
ATOM 2325 N N . PHE A 1 281 ? -7.042 14.778 -4.967 1.00 46.84 281 PHE A N 1
ATOM 2326 C CA . PHE A 1 281 ? -6.999 13.308 -4.925 1.00 46.84 281 PHE A CA 1
ATOM 2327 C C . PHE A 1 281 ? -6.589 12.672 -6.270 1.00 46.84 281 PHE A C 1
ATOM 2329 O O . PHE A 1 281 ? -6.516 11.453 -6.387 1.00 46.84 281 PHE A O 1
ATOM 2336 N N . MET A 1 282 ? -6.297 13.485 -7.292 1.00 39.66 282 MET A N 1
ATOM 2337 C CA . MET A 1 282 ? -6.062 13.047 -8.671 1.00 39.66 282 MET A CA 1
ATOM 2338 C C . MET A 1 282 ? -4.696 13.549 -9.159 1.00 39.66 282 MET A C 1
ATOM 2340 O O . MET A 1 282 ? -4.557 14.709 -9.532 1.00 39.66 282 MET A O 1
ATOM 2344 N N . GLY A 1 283 ? -3.686 12.676 -9.156 1.00 39.78 283 GLY A N 1
ATOM 2345 C CA . GLY A 1 283 ? -2.359 12.932 -9.729 1.00 39.78 283 GLY A CA 1
ATOM 2346 C C . GLY A 1 283 ? -1.906 11.760 -10.606 1.00 39.78 283 GLY A C 1
ATOM 2347 O O . GLY A 1 283 ? -2.270 10.618 -10.327 1.00 39.78 283 GLY A O 1
ATOM 2348 N N . GLY A 1 284 ? -1.165 12.046 -11.682 1.00 46.91 284 GLY A N 1
ATOM 2349 C CA . GLY A 1 284 ? -0.608 11.041 -12.602 1.00 46.91 284 GLY A CA 1
ATOM 2350 C C . GLY A 1 284 ? 0.613 10.311 -12.029 1.00 46.91 284 GLY A C 1
ATOM 2351 O O . GLY A 1 284 ? 1.253 10.815 -11.110 1.00 46.91 284 GLY A O 1
ATOM 2352 N N . ASP A 1 285 ? 0.935 9.126 -12.548 1.00 53.62 285 ASP A N 1
ATOM 2353 C CA . ASP A 1 285 ? 2.041 8.298 -12.043 1.00 53.62 285 ASP A CA 1
ATOM 2354 C C . ASP A 1 285 ? 3.310 8.485 -12.882 1.00 53.62 285 ASP A C 1
ATOM 2356 O O . ASP A 1 285 ? 3.241 8.492 -14.108 1.00 53.62 285 ASP A O 1
ATOM 2360 N N . LEU A 1 286 ? 4.454 8.634 -12.207 1.00 54.75 286 LEU A N 1
ATOM 2361 C CA . LEU A 1 286 ? 5.790 8.772 -12.813 1.00 54.75 286 LEU A CA 1
ATOM 2362 C C . LEU A 1 286 ? 6.615 7.472 -12.738 1.00 54.75 286 LEU A C 1
ATOM 2364 O O . LEU A 1 286 ? 7.550 7.297 -13.511 1.00 54.75 286 LEU A O 1
ATOM 2368 N N . LEU A 1 287 ? 6.272 6.559 -11.823 1.00 60.03 287 LEU A N 1
ATOM 2369 C CA . LEU A 1 287 ? 6.916 5.252 -11.643 1.00 60.03 287 LEU A CA 1
ATOM 2370 C C . LEU A 1 287 ? 5.952 4.121 -12.008 1.00 60.03 287 LEU A C 1
ATOM 2372 O O . LEU A 1 287 ? 4.741 4.262 -11.834 1.00 60.03 287 LEU A O 1
ATOM 2376 N N . ASN A 1 288 ? 6.481 2.972 -12.445 1.00 67.25 288 ASN A N 1
ATOM 2377 C CA . ASN A 1 288 ? 5.696 1.750 -12.682 1.00 67.25 288 ASN A CA 1
ATOM 2378 C C . ASN A 1 288 ? 5.368 1.025 -11.358 1.00 67.25 288 ASN A C 1
ATOM 2380 O O . ASN A 1 288 ? 5.550 -0.184 -11.223 1.00 67.25 288 ASN A O 1
ATOM 2384 N N . GLU A 1 289 ? 4.927 1.788 -10.361 1.00 71.56 289 GLU A N 1
ATOM 2385 C CA . GLU A 1 289 ? 4.535 1.334 -9.030 1.00 71.56 289 GLU A CA 1
ATOM 2386 C C . GLU A 1 289 ? 3.249 2.056 -8.618 1.00 71.56 289 GLU A C 1
ATOM 2388 O O . GLU A 1 289 ? 3.083 3.255 -8.850 1.00 71.56 289 GLU A O 1
ATOM 2393 N N . ARG A 1 290 ? 2.331 1.335 -7.964 1.00 75.75 290 ARG A N 1
ATOM 2394 C CA . ARG A 1 290 ? 1.102 1.945 -7.442 1.00 75.75 290 ARG A CA 1
ATOM 2395 C C . ARG A 1 290 ? 1.451 2.926 -6.333 1.00 75.75 290 ARG A C 1
ATOM 2397 O O . ARG A 1 290 ? 2.212 2.586 -5.431 1.00 75.75 290 ARG A O 1
ATOM 2404 N N . ARG A 1 291 ? 0.811 4.096 -6.333 1.00 82.06 291 ARG A N 1
ATOM 2405 C CA . ARG A 1 291 ? 0.941 5.043 -5.222 1.00 82.06 291 ARG A CA 1
ATOM 2406 C C . ARG A 1 291 ? 0.502 4.412 -3.905 1.00 82.06 291 ARG A C 1
ATOM 2408 O O . ARG A 1 291 ? -0.577 3.814 -3.822 1.00 82.06 291 ARG A O 1
ATOM 2415 N N . GLN A 1 292 ? 1.307 4.625 -2.872 1.00 88.12 292 GLN A N 1
ATOM 2416 C CA . GLN A 1 292 ? 1.118 4.072 -1.543 1.00 88.12 292 GLN A CA 1
ATOM 2417 C C . GLN A 1 292 ? 0.907 5.146 -0.479 1.00 88.12 292 GLN A C 1
ATOM 2419 O O . GLN A 1 292 ? 1.423 6.263 -0.561 1.00 88.12 292 GLN A O 1
ATOM 2424 N N . HIS A 1 293 ? 0.155 4.782 0.553 1.00 90.69 293 HIS A N 1
ATOM 2425 C CA . HIS A 1 293 ? -0.005 5.556 1.770 1.00 90.69 293 HIS A CA 1
ATOM 2426 C C . HIS A 1 293 ? 0.819 4.932 2.897 1.00 90.69 293 HIS A C 1
ATOM 2428 O O . HIS A 1 293 ? 0.562 3.803 3.317 1.00 90.69 293 HIS A O 1
ATOM 2434 N N . ASP A 1 294 ? 1.790 5.695 3.395 1.00 94.44 294 ASP A N 1
ATOM 2435 C CA . ASP A 1 294 ? 2.580 5.361 4.575 1.00 94.44 294 ASP A CA 1
ATOM 2436 C C . ASP A 1 294 ? 2.449 6.506 5.598 1.00 94.44 294 ASP A C 1
ATOM 2438 O O . ASP A 1 294 ? 2.902 7.620 5.314 1.00 94.44 294 ASP A O 1
ATOM 2442 N N . PRO A 1 295 ? 1.843 6.268 6.776 1.00 95.12 295 PRO A N 1
ATOM 2443 C CA . PRO A 1 295 ? 1.675 7.282 7.810 1.00 95.12 295 PRO A CA 1
ATOM 2444 C C . PRO A 1 295 ? 2.983 7.916 8.281 1.00 95.12 295 PRO A C 1
ATOM 2446 O O . PRO A 1 295 ? 3.005 9.113 8.555 1.00 95.12 295 PRO A O 1
ATOM 2449 N N . LEU A 1 296 ? 4.076 7.147 8.355 1.00 95.88 296 LEU A N 1
ATOM 2450 C CA . LEU A 1 296 ? 5.374 7.666 8.783 1.00 95.88 296 LEU A CA 1
ATOM 2451 C C . LEU A 1 296 ? 5.929 8.634 7.739 1.00 95.88 296 LEU A C 1
ATOM 2453 O O . LEU A 1 296 ? 6.339 9.738 8.092 1.00 95.88 296 LEU A O 1
ATOM 2457 N N . VAL A 1 297 ? 5.873 8.257 6.457 1.00 94.44 297 VAL A N 1
ATOM 2458 C CA . VAL A 1 297 ? 6.300 9.124 5.344 1.00 94.44 297 VAL A CA 1
ATOM 2459 C C . VAL A 1 297 ? 5.432 10.375 5.266 1.00 94.44 297 VAL A C 1
ATOM 2461 O O . VAL A 1 297 ? 5.957 11.480 5.153 1.00 94.44 297 VAL A O 1
ATOM 2464 N N . TYR A 1 298 ? 4.109 10.222 5.365 1.00 92.50 298 TYR A N 1
ATOM 2465 C CA . TYR A 1 298 ? 3.188 11.351 5.292 1.00 92.50 298 TYR A CA 1
ATOM 2466 C C . TYR A 1 298 ? 3.453 12.358 6.414 1.00 92.50 298 TYR A C 1
ATOM 2468 O O . TYR A 1 298 ? 3.613 13.542 6.133 1.00 92.50 298 TYR A O 1
ATOM 2476 N N . ILE A 1 299 ? 3.554 11.899 7.668 1.00 94.00 299 ILE A N 1
ATOM 2477 C CA . ILE A 1 299 ? 3.850 12.774 8.812 1.00 94.00 299 ILE A CA 1
ATOM 2478 C C . ILE A 1 299 ? 5.224 13.425 8.645 1.00 94.00 299 ILE A C 1
ATOM 2480 O O . ILE A 1 299 ? 5.331 14.638 8.793 1.00 94.00 299 ILE A O 1
ATOM 2484 N N . ALA A 1 300 ? 6.259 12.656 8.300 1.00 94.38 300 ALA A N 1
ATOM 2485 C CA . ALA A 1 300 ? 7.606 13.198 8.151 1.00 94.38 300 ALA A CA 1
ATOM 2486 C C . ALA A 1 300 ? 7.688 14.261 7.043 1.00 94.38 300 ALA A C 1
ATOM 2488 O O . ALA A 1 300 ? 8.344 15.284 7.224 1.00 94.38 300 ALA A O 1
ATOM 2489 N N . SER A 1 301 ? 6.947 14.077 5.945 1.00 91.12 301 SER A N 1
ATOM 2490 C CA . SER A 1 301 ? 6.888 15.041 4.839 1.00 91.12 301 SER A CA 1
ATOM 2491 C C . SER A 1 301 ? 6.253 16.388 5.202 1.00 91.12 301 SER A C 1
ATOM 2493 O O . SER A 1 301 ? 6.474 17.358 4.492 1.00 91.12 301 SER A O 1
ATOM 2495 N N . VAL A 1 302 ? 5.504 16.479 6.310 1.00 89.50 302 VAL A N 1
ATOM 2496 C CA . VAL A 1 302 ? 5.000 17.767 6.828 1.00 89.50 302 VAL A CA 1
ATOM 2497 C C . VAL A 1 302 ? 6.142 18.626 7.383 1.00 89.50 302 VAL A C 1
ATOM 2499 O O . VAL A 1 302 ? 6.059 19.850 7.354 1.00 89.50 302 VAL A O 1
ATOM 2502 N N . PHE A 1 303 ? 7.190 17.989 7.912 1.00 89.75 303 PHE A N 1
ATOM 2503 C CA . PHE A 1 303 ? 8.323 18.657 8.560 1.00 89.75 303 PHE A CA 1
ATOM 2504 C C . PHE A 1 303 ? 9.570 18.738 7.671 1.00 89.75 303 PHE A C 1
ATOM 2506 O O . PHE A 1 303 ? 10.490 19.492 7.982 1.00 89.75 303 PHE A O 1
ATOM 2513 N N . GLY A 1 304 ? 9.626 17.931 6.610 1.00 80.38 304 GLY A N 1
ATOM 2514 C CA . GLY A 1 304 ? 10.705 17.947 5.627 1.00 80.38 304 GLY A CA 1
ATOM 2515 C C . GLY A 1 304 ? 10.648 19.155 4.697 1.00 80.38 304 GLY A C 1
ATOM 2516 O O . GLY A 1 304 ? 9.616 19.809 4.559 1.00 80.38 304 GLY A O 1
ATOM 2517 N N . SER A 1 305 ? 11.772 19.433 4.034 1.00 72.38 305 SER A N 1
ATOM 2518 C CA . SER A 1 305 ? 11.800 20.328 2.875 1.00 72.38 305 SER A CA 1
ATOM 2519 C C . SER A 1 305 ? 11.006 19.724 1.712 1.00 72.38 305 SER A C 1
ATOM 2521 O O . SER A 1 305 ? 10.562 18.576 1.760 1.00 72.38 305 SER A O 1
ATOM 2523 N N . ASP A 1 306 ? 10.809 20.482 0.642 1.00 68.50 306 ASP A N 1
ATOM 2524 C CA . ASP A 1 306 ? 10.191 19.944 -0.559 1.00 68.50 306 ASP A CA 1
ATOM 2525 C C . ASP A 1 306 ? 11.248 19.271 -1.442 1.00 68.50 306 ASP A C 1
ATOM 2527 O O . ASP A 1 306 ? 12.193 19.911 -1.892 1.00 68.50 306 ASP A O 1
ATOM 2531 N N . LEU A 1 307 ? 11.115 17.968 -1.702 1.00 70.88 307 LEU A N 1
ATOM 2532 C CA . LEU A 1 307 ? 12.004 17.280 -2.648 1.00 70.88 307 LEU A CA 1
ATOM 2533 C C . LEU A 1 307 ? 11.722 17.639 -4.106 1.00 70.88 307 LEU A C 1
ATOM 2535 O O . LEU A 1 307 ? 12.498 17.225 -4.961 1.00 70.88 307 LEU A O 1
ATOM 2539 N N . ARG A 1 308 ? 10.668 18.416 -4.398 1.00 64.94 308 ARG A N 1
ATOM 2540 C CA . ARG A 1 308 ? 10.422 18.967 -5.740 1.00 64.94 308 ARG A CA 1
ATOM 2541 C C . ARG A 1 308 ? 11.573 19.845 -6.248 1.00 64.94 308 ARG A C 1
ATOM 2543 O O . ARG A 1 308 ? 11.689 20.014 -7.456 1.00 64.94 308 ARG A O 1
ATOM 2550 N N . ASP A 1 309 ? 12.436 20.345 -5.363 1.00 62.75 309 ASP A N 1
ATOM 2551 C CA . ASP A 1 309 ? 13.650 21.077 -5.750 1.00 62.75 309 ASP A CA 1
ATOM 2552 C C . ASP A 1 309 ? 14.745 20.163 -6.340 1.00 62.75 309 ASP A C 1
ATOM 2554 O O . ASP A 1 309 ? 15.679 20.640 -6.987 1.00 62.75 309 ASP A O 1
ATOM 2558 N N . VAL A 1 310 ? 14.637 18.843 -6.147 1.00 73.50 310 VAL A N 1
ATOM 2559 C CA . VAL A 1 310 ? 15.512 17.845 -6.766 1.00 73.50 310 VAL A CA 1
ATOM 2560 C C . VAL A 1 310 ? 14.806 17.259 -7.983 1.00 73.50 310 VAL A C 1
ATOM 2562 O O . VAL A 1 310 ? 13.789 16.583 -7.843 1.00 73.50 310 VAL A O 1
ATOM 2565 N N . ASP A 1 311 ? 15.385 17.469 -9.168 1.00 79.94 311 ASP A N 1
ATOM 2566 C CA . ASP A 1 311 ? 14.853 16.929 -10.424 1.00 79.94 311 ASP A CA 1
ATOM 2567 C C . ASP A 1 311 ? 14.574 15.419 -10.328 1.00 79.94 311 ASP A C 1
ATOM 2569 O O . ASP A 1 311 ? 15.418 14.635 -9.871 1.00 79.94 311 ASP A O 1
ATOM 2573 N N . ASP A 1 312 ? 13.396 15.005 -10.797 1.00 80.44 312 ASP A N 1
ATOM 2574 C CA . ASP A 1 312 ? 12.942 13.620 -10.692 1.00 80.44 312 ASP A CA 1
ATOM 2575 C C . ASP A 1 312 ? 13.905 12.654 -11.396 1.00 80.44 312 ASP A C 1
ATOM 2577 O O . ASP A 1 312 ? 14.127 11.554 -10.891 1.00 80.44 312 ASP A O 1
ATOM 2581 N N . ASN A 1 313 ? 14.581 13.057 -12.481 1.00 83.56 313 ASN A N 1
ATOM 2582 C CA . ASN A 1 313 ? 15.548 12.180 -13.151 1.00 83.56 313 ASN A CA 1
ATOM 2583 C C . ASN A 1 313 ? 16.740 11.842 -12.255 1.00 83.56 313 ASN A C 1
ATOM 2585 O O . ASN A 1 313 ? 17.166 10.688 -12.214 1.00 83.56 313 ASN A O 1
ATOM 2589 N N . ASN A 1 314 ? 17.256 12.806 -11.489 1.00 87.44 314 ASN A N 1
ATOM 2590 C CA . ASN A 1 314 ? 18.354 12.553 -10.554 1.00 87.44 314 ASN A CA 1
ATOM 2591 C C . ASN A 1 314 ? 17.944 11.552 -9.467 1.00 87.44 314 ASN A C 1
ATOM 2593 O O . ASN A 1 314 ? 18.719 10.666 -9.102 1.00 87.44 314 ASN A O 1
ATOM 2597 N N . ARG A 1 315 ? 16.700 11.645 -8.991 1.00 88.50 315 ARG A N 1
ATOM 2598 C CA . ARG A 1 315 ? 16.135 10.701 -8.018 1.00 88.50 315 ARG A CA 1
ATOM 2599 C C . ARG A 1 315 ? 15.974 9.309 -8.624 1.00 88.50 315 ARG A C 1
ATOM 2601 O O . ARG A 1 315 ? 16.323 8.322 -7.979 1.00 88.50 315 ARG A O 1
ATOM 2608 N N . LEU A 1 316 ? 15.517 9.220 -9.875 1.00 87.62 316 LEU A N 1
ATOM 2609 C CA . LEU A 1 316 ? 15.443 7.961 -10.620 1.00 87.62 316 LEU A CA 1
ATOM 2610 C C . LEU A 1 316 ? 16.834 7.340 -10.822 1.00 87.62 316 LEU A C 1
ATOM 2612 O O . LEU A 1 316 ? 16.979 6.131 -10.658 1.00 87.62 316 LEU A O 1
ATOM 2616 N N . HIS A 1 317 ? 17.867 8.136 -11.117 1.00 88.56 317 HIS A N 1
ATOM 2617 C CA . HIS A 1 317 ? 19.245 7.646 -11.227 1.00 88.56 317 HIS A CA 1
ATOM 2618 C C . HIS A 1 317 ? 19.763 7.058 -9.909 1.00 88.56 317 HIS A C 1
ATOM 2620 O O . HIS A 1 317 ? 20.317 5.959 -9.919 1.00 88.56 317 HIS A O 1
ATOM 2626 N N . LEU A 1 318 ? 19.511 7.718 -8.773 1.00 90.19 318 LEU A N 1
ATOM 2627 C CA . LEU A 1 318 ? 19.848 7.181 -7.448 1.00 90.19 318 LEU A CA 1
ATOM 2628 C C . LEU A 1 318 ? 19.119 5.862 -7.165 1.00 90.19 318 LEU A C 1
ATOM 2630 O O . LEU A 1 318 ? 19.737 4.889 -6.741 1.00 90.19 318 LEU A O 1
ATOM 2634 N N . LEU A 1 319 ? 17.816 5.798 -7.455 1.00 90.50 319 LEU A N 1
ATOM 2635 C CA . LEU A 1 319 ? 17.012 4.584 -7.287 1.00 90.50 319 LEU A CA 1
ATOM 2636 C C . LEU A 1 319 ? 17.527 3.418 -8.149 1.00 90.50 319 LEU A C 1
ATOM 2638 O O . LEU A 1 319 ? 17.568 2.279 -7.682 1.00 90.50 319 LEU A O 1
ATOM 2642 N N . ARG A 1 320 ? 17.958 3.699 -9.384 1.00 87.56 320 ARG A N 1
ATOM 2643 C CA . ARG A 1 320 ? 18.567 2.712 -10.290 1.00 87.56 320 ARG A CA 1
ATOM 2644 C C . ARG A 1 320 ? 19.909 2.206 -9.779 1.00 87.56 320 ARG A C 1
ATOM 2646 O O . ARG A 1 320 ? 20.128 0.999 -9.783 1.00 87.56 320 ARG A O 1
ATOM 2653 N N . ALA A 1 321 ? 20.788 3.122 -9.382 1.00 87.00 321 ALA A N 1
ATOM 2654 C CA . ALA A 1 321 ? 22.164 2.807 -9.021 1.00 87.00 321 ALA A CA 1
ATOM 2655 C C . ALA A 1 321 ? 22.268 2.130 -7.649 1.00 87.00 321 ALA A C 1
ATOM 2657 O O . ALA A 1 321 ? 23.054 1.203 -7.485 1.00 87.00 321 ALA A O 1
ATOM 2658 N N . MET A 1 322 ? 21.470 2.576 -6.675 1.00 90.75 322 MET A N 1
ATOM 2659 C CA . MET A 1 322 ? 21.598 2.134 -5.285 1.00 90.75 322 MET A CA 1
ATOM 2660 C C . MET A 1 322 ? 20.585 1.059 -4.886 1.00 90.75 322 MET A C 1
ATOM 2662 O O . MET A 1 322 ? 20.937 0.146 -4.151 1.00 90.75 322 MET A O 1
ATOM 2666 N N . PHE A 1 323 ? 19.335 1.145 -5.350 1.00 88.56 323 PHE A N 1
ATOM 2667 C CA . PHE A 1 323 ? 18.216 0.351 -4.807 1.00 88.56 323 PHE A CA 1
ATOM 2668 C C . PHE A 1 323 ? 17.697 -0.733 -5.760 1.00 88.56 323 PHE A C 1
ATOM 2670 O O . PHE A 1 323 ? 16.605 -1.267 -5.554 1.00 88.56 323 PHE A O 1
ATOM 2677 N N . ASP A 1 324 ? 18.445 -1.022 -6.827 1.00 83.88 324 ASP A N 1
ATOM 2678 C CA . ASP A 1 324 ? 18.073 -1.956 -7.898 1.00 83.88 324 ASP A CA 1
ATOM 2679 C C . ASP A 1 324 ? 16.665 -1.706 -8.481 1.00 83.88 324 ASP A C 1
ATOM 2681 O O . ASP A 1 324 ? 16.015 -2.596 -9.024 1.00 83.88 324 ASP A O 1
ATOM 2685 N N . GLN A 1 325 ? 16.178 -0.458 -8.433 1.00 83.44 325 GLN A N 1
ATOM 2686 C CA . GLN A 1 325 ? 14.845 -0.093 -8.934 1.00 83.44 325 GLN A CA 1
ATOM 2687 C C . GLN A 1 325 ? 14.842 0.112 -10.456 1.00 83.44 325 GLN A C 1
ATOM 2689 O O . GLN A 1 325 ? 14.140 0.965 -11.007 1.00 83.44 325 GLN A O 1
ATOM 2694 N N . ARG A 1 326 ? 15.694 -0.621 -11.176 1.00 84.12 326 ARG A N 1
ATOM 2695 C CA . ARG A 1 326 ? 15.958 -0.373 -12.595 1.00 84.12 326 ARG A CA 1
ATOM 2696 C C . ARG A 1 326 ? 14.770 -0.718 -13.483 1.00 84.12 326 ARG A C 1
ATOM 2698 O O . ARG A 1 326 ? 14.617 -0.086 -14.517 1.00 84.12 326 ARG A O 1
ATOM 2705 N N . HIS A 1 327 ? 13.928 -1.671 -13.082 1.00 85.25 327 HIS A N 1
ATOM 2706 C CA . HIS A 1 327 ? 12.680 -1.989 -13.783 1.00 85.25 327 HIS A CA 1
ATOM 2707 C C . HIS A 1 327 ? 11.581 -0.959 -13.485 1.00 85.25 327 HIS A C 1
ATOM 2709 O O . HIS A 1 327 ? 10.914 -0.475 -14.393 1.00 85.25 327 HIS A O 1
ATOM 2715 N N . GLN A 1 328 ? 11.401 -0.599 -12.214 1.00 83.44 328 GLN A N 1
ATOM 2716 C CA . GLN A 1 328 ? 10.325 0.284 -11.753 1.00 83.44 328 GLN A CA 1
ATOM 2717 C C . GLN A 1 328 ? 10.489 1.721 -12.263 1.00 83.44 328 GLN A C 1
ATOM 2719 O O . GLN A 1 328 ? 9.504 2.431 -12.463 1.00 83.44 328 GLN A O 1
ATOM 2724 N N . THR A 1 329 ? 11.737 2.127 -12.495 1.00 80.81 329 THR A N 1
ATOM 2725 C CA . THR A 1 329 ? 12.115 3.440 -13.032 1.00 80.81 329 THR A CA 1
ATOM 2726 C C . THR A 1 329 ? 12.142 3.490 -14.562 1.00 80.81 329 THR A C 1
ATOM 2728 O O . THR A 1 329 ? 12.490 4.533 -15.117 1.00 80.81 329 THR A O 1
ATOM 2731 N N . GLU A 1 330 ? 11.830 2.400 -15.273 1.00 84.38 330 GLU A N 1
ATOM 2732 C CA . GLU A 1 330 ? 11.682 2.453 -16.731 1.00 84.38 330 GLU A CA 1
ATOM 2733 C C . GLU A 1 330 ? 10.494 3.343 -17.103 1.00 84.38 330 GLU A C 1
ATOM 2735 O O . GLU A 1 330 ? 9.402 3.226 -16.543 1.00 84.38 330 GLU A O 1
ATOM 2740 N N . ALA A 1 331 ? 10.705 4.223 -18.081 1.00 78.81 331 ALA A N 1
ATOM 2741 C CA . ALA A 1 331 ? 9.665 5.135 -18.529 1.00 78.81 331 ALA A CA 1
ATOM 2742 C C . ALA A 1 331 ? 8.487 4.365 -19.140 1.00 78.81 331 ALA A C 1
ATOM 2744 O O . ALA A 1 331 ? 8.678 3.440 -19.931 1.00 78.81 331 ALA A O 1
ATOM 2745 N N . LYS A 1 332 ? 7.270 4.788 -18.811 1.00 82.81 332 LYS A N 1
ATOM 2746 C CA . LYS A 1 332 ? 6.029 4.311 -19.420 1.00 82.81 332 LYS A CA 1
ATOM 2747 C C . LYS A 1 332 ? 5.123 5.494 -19.702 1.00 82.81 332 LYS A C 1
ATOM 2749 O O . LYS A 1 332 ? 5.143 6.486 -18.979 1.00 82.81 332 LYS A O 1
ATOM 2754 N N . LEU A 1 333 ? 4.327 5.374 -20.753 1.00 83.44 333 LEU A N 1
ATOM 2755 C CA . LEU A 1 333 ? 3.331 6.371 -21.136 1.00 83.44 333 LEU A CA 1
ATOM 2756 C C . LEU A 1 333 ? 1.949 6.002 -20.589 1.00 83.44 333 LEU A C 1
ATOM 2758 O O . LEU A 1 333 ? 1.110 6.880 -20.391 1.00 83.44 333 LEU A O 1
ATOM 2762 N N . TRP A 1 334 ? 1.719 4.714 -20.312 1.00 82.69 334 TRP A N 1
ATOM 2763 C CA . TRP A 1 334 ? 0.482 4.209 -19.726 1.00 82.69 334 TRP A CA 1
ATOM 2764 C C . TRP A 1 334 ? 0.742 3.303 -18.516 1.00 82.69 334 TRP A C 1
ATOM 2766 O O . TRP A 1 334 ? 1.784 2.661 -18.369 1.00 82.69 334 TRP A O 1
ATOM 2776 N N . ARG A 1 335 ? -0.258 3.216 -17.634 1.00 81.88 335 ARG A N 1
ATOM 2777 C CA . ARG A 1 335 ? -0.261 2.284 -16.493 1.00 81.88 335 ARG A CA 1
ATOM 2778 C C . ARG A 1 335 ? -0.258 0.830 -16.970 1.00 81.88 335 ARG A C 1
ATOM 2780 O O . ARG A 1 335 ? -0.695 0.546 -18.082 1.00 81.88 335 ARG A O 1
ATOM 2787 N N . GLY A 1 336 ? 0.213 -0.090 -16.129 1.00 82.94 336 GLY A N 1
ATOM 2788 C CA . GLY A 1 336 ? 0.291 -1.530 -16.443 1.00 82.94 336 GLY A CA 1
ATOM 2789 C C . GLY A 1 336 ? -0.076 -2.432 -15.274 1.00 82.94 336 GLY A C 1
ATOM 2790 O O . GLY A 1 336 ? 0.360 -3.574 -15.212 1.00 82.94 336 GLY A O 1
ATOM 2791 N N . ASP A 1 337 ? -0.826 -1.895 -14.318 1.00 79.56 337 ASP A N 1
ATOM 2792 C CA . ASP A 1 337 ? -0.914 -2.445 -12.969 1.00 79.56 337 ASP A CA 1
ATOM 2793 C C . ASP A 1 337 ? -1.872 -3.641 -12.860 1.00 79.56 337 ASP A C 1
ATOM 2795 O O . ASP A 1 337 ? -2.026 -4.188 -11.769 1.00 79.56 337 ASP A O 1
ATOM 2799 N N . ASN A 1 338 ? -2.562 -3.992 -13.951 1.00 83.94 338 ASN A N 1
ATOM 2800 C CA . ASN A 1 338 ? -3.566 -5.060 -14.021 1.00 83.94 338 ASN A CA 1
ATOM 2801 C C . ASN A 1 338 ? -3.246 -6.059 -15.140 1.00 83.94 338 ASN A C 1
ATOM 2803 O O . ASN A 1 338 ? -4.131 -6.741 -15.656 1.00 83.94 338 ASN A O 1
ATOM 2807 N N . LEU A 1 339 ? -1.976 -6.114 -15.539 1.00 89.31 339 LEU A N 1
ATOM 2808 C CA . LEU A 1 339 ? -1.484 -7.048 -16.536 1.00 89.31 339 LEU A CA 1
ATOM 2809 C C . LEU A 1 339 ? -0.898 -8.274 -15.849 1.00 89.31 339 LEU A C 1
ATOM 2811 O O . LEU A 1 339 ? -0.177 -8.172 -14.856 1.00 89.31 339 LEU A O 1
ATOM 2815 N N . LYS A 1 340 ? -1.184 -9.442 -16.412 1.00 92.38 340 LYS A N 1
ATOM 2816 C CA . LYS A 1 340 ? -0.631 -10.717 -15.978 1.00 92.38 340 LYS A CA 1
ATOM 2817 C C . LYS A 1 340 ? -0.107 -11.468 -17.191 1.00 92.38 340 LYS A C 1
ATOM 2819 O O . LYS A 1 340 ? -0.797 -11.569 -18.199 1.00 92.38 340 LYS A O 1
ATOM 2824 N N . THR A 1 341 ? 1.075 -12.058 -17.072 1.00 95.31 341 THR A N 1
ATOM 2825 C CA . THR A 1 341 ? 1.529 -13.054 -18.046 1.00 95.31 341 THR A CA 1
ATOM 2826 C C . THR A 1 341 ? 0.646 -14.297 -17.932 1.00 95.31 341 THR A C 1
ATOM 2828 O O . THR A 1 341 ? 0.660 -14.960 -16.890 1.00 95.31 341 THR A O 1
ATOM 2831 N N . SER A 1 342 ? -0.162 -14.576 -18.954 1.00 93.19 342 SER A N 1
ATOM 2832 C CA . SER A 1 342 ? -1.057 -15.738 -18.986 1.00 93.19 342 SER A CA 1
ATOM 2833 C C . SER A 1 342 ? -0.334 -16.998 -19.446 1.00 93.19 342 SER A C 1
ATOM 2835 O O . SER A 1 342 ? -0.597 -18.066 -18.896 1.00 93.19 342 SER A O 1
ATOM 2837 N N . ASP A 1 343 ? 0.603 -16.865 -20.387 1.00 96.38 343 ASP A N 1
ATOM 2838 C CA . ASP A 1 343 ? 1.375 -17.986 -20.919 1.00 96.38 343 ASP A CA 1
ATOM 2839 C C . ASP A 1 343 ? 2.771 -17.556 -21.404 1.00 96.38 343 ASP A C 1
ATOM 2841 O O . ASP A 1 343 ? 2.987 -16.403 -21.794 1.00 96.38 343 ASP A O 1
ATOM 2845 N N . ILE A 1 344 ? 3.724 -18.493 -21.359 1.00 96.38 344 ILE A N 1
ATOM 2846 C CA . ILE A 1 344 ? 5.095 -18.329 -21.856 1.00 96.38 344 ILE A CA 1
ATOM 2847 C C . ILE A 1 344 ? 5.505 -19.605 -22.590 1.00 96.38 344 ILE A C 1
ATOM 2849 O O . ILE A 1 344 ? 5.814 -20.624 -21.972 1.00 96.38 344 ILE A O 1
ATOM 2853 N N . VAL A 1 345 ? 5.619 -19.517 -23.911 1.00 97.12 345 VAL A N 1
ATOM 2854 C CA . VAL A 1 345 ? 6.167 -20.587 -24.748 1.00 97.12 345 VAL A CA 1
ATOM 2855 C C . VAL A 1 345 ? 7.632 -20.282 -25.029 1.00 97.12 345 VAL A C 1
ATOM 2857 O O . VAL A 1 345 ? 7.950 -19.233 -25.586 1.00 97.12 345 VAL A O 1
ATOM 2860 N N . THR A 1 346 ? 8.531 -21.188 -24.637 1.00 97.19 346 THR A N 1
ATOM 2861 C CA . THR A 1 346 ? 9.970 -21.077 -24.922 1.00 97.19 346 THR A CA 1
ATOM 2862 C C . THR A 1 346 ? 10.384 -22.156 -25.918 1.00 97.19 346 THR A C 1
ATOM 2864 O O . THR A 1 346 ? 10.310 -23.342 -25.605 1.00 97.19 346 THR A O 1
ATOM 2867 N N . ASN A 1 347 ? 10.870 -21.739 -27.085 1.00 97.00 347 ASN A N 1
ATOM 2868 C CA . ASN A 1 347 ? 11.455 -22.608 -28.099 1.00 97.00 347 ASN A CA 1
ATOM 2869 C C . ASN A 1 347 ? 12.974 -22.419 -28.104 1.00 97.00 347 ASN A C 1
ATOM 2871 O O . ASN A 1 347 ? 13.457 -21.294 -28.217 1.00 97.00 347 ASN A O 1
ATOM 2875 N N . VAL A 1 348 ? 13.729 -23.512 -27.994 1.00 97.06 348 VAL A N 1
ATOM 2876 C CA . VAL A 1 348 ? 15.198 -23.478 -27.979 1.00 97.06 348 VAL A CA 1
ATOM 2877 C C . VAL A 1 348 ? 15.738 -24.320 -29.123 1.00 97.06 348 VAL A C 1
ATOM 2879 O O . VAL A 1 348 ? 15.386 -25.490 -29.260 1.00 97.06 348 VAL A O 1
ATOM 2882 N N . GLN A 1 349 ? 16.618 -23.730 -29.923 1.00 97.19 349 GLN A N 1
ATOM 2883 C CA . GLN A 1 349 ? 17.388 -24.416 -30.953 1.00 97.19 349 GLN A CA 1
ATOM 2884 C C . GLN A 1 349 ? 18.865 -24.355 -30.577 1.00 97.19 349 GLN A C 1
ATOM 2886 O O . GLN A 1 349 ? 19.398 -23.279 -30.307 1.00 97.19 349 GLN A O 1
ATOM 2891 N N . LEU A 1 350 ? 19.524 -25.510 -30.539 1.00 96.19 350 LEU A N 1
ATOM 2892 C CA . LEU A 1 350 ? 20.938 -25.614 -30.193 1.00 96.19 350 LEU A CA 1
ATOM 2893 C C . LEU A 1 350 ? 21.756 -25.856 -31.456 1.00 96.19 350 LEU A C 1
ATOM 2895 O O . LEU A 1 350 ? 21.430 -26.734 -32.253 1.00 96.19 350 LEU A O 1
ATOM 2899 N N . PHE A 1 351 ? 22.863 -25.133 -31.582 1.00 95.69 351 PHE A N 1
ATOM 2900 C CA . PHE A 1 351 ? 23.823 -25.268 -32.670 1.00 95.69 351 PHE A CA 1
ATOM 2901 C C . PHE A 1 351 ? 25.225 -25.553 -32.103 1.00 95.69 351 PHE A C 1
ATOM 2903 O O . PHE A 1 351 ? 26.067 -24.650 -32.046 1.00 95.69 351 PHE A O 1
ATOM 2910 N N . PRO A 1 352 ? 25.501 -26.797 -31.652 1.00 93.50 352 PRO A N 1
ATOM 2911 C CA . PRO A 1 352 ? 26.778 -27.168 -31.030 1.00 93.50 352 PRO A CA 1
ATOM 2912 C C . PRO A 1 352 ? 28.001 -26.880 -31.899 1.00 93.50 352 PRO A C 1
ATOM 2914 O O . PRO A 1 352 ? 29.012 -26.410 -31.383 1.00 93.50 352 PRO A O 1
ATOM 2917 N N . GLU A 1 353 ? 27.886 -27.082 -33.213 1.00 93.75 353 GLU A N 1
ATOM 2918 C CA . GLU A 1 353 ? 28.955 -26.822 -34.188 1.00 93.75 353 GLU A CA 1
ATOM 2919 C C . GLU A 1 353 ? 29.404 -25.356 -34.191 1.00 93.75 353 GLU A C 1
ATOM 2921 O O . GLU A 1 353 ? 30.588 -25.064 -34.348 1.00 93.75 353 GLU A O 1
ATOM 2926 N N . TYR A 1 354 ? 28.468 -24.436 -33.944 1.00 93.69 354 TYR A N 1
ATOM 2927 C CA . TYR A 1 354 ? 28.729 -22.999 -33.869 1.00 93.69 354 TYR A CA 1
ATOM 2928 C C . TYR A 1 354 ? 28.885 -22.496 -32.432 1.00 93.69 354 TYR A C 1
ATOM 2930 O O . TYR A 1 354 ? 29.176 -21.322 -32.229 1.00 93.69 354 TYR A O 1
ATOM 2938 N N . ARG A 1 355 ? 28.700 -23.369 -31.430 1.00 93.62 355 ARG A N 1
ATOM 2939 C CA . ARG A 1 355 ? 28.619 -23.010 -30.004 1.00 93.62 355 ARG A CA 1
ATOM 2940 C C . ARG A 1 355 ? 27.580 -21.914 -29.735 1.00 93.62 355 ARG A C 1
ATOM 2942 O O . ARG A 1 355 ? 27.790 -21.054 -28.885 1.00 93.62 355 ARG A O 1
ATOM 2949 N N . LEU A 1 356 ? 26.460 -21.953 -30.455 1.00 95.62 356 LEU A N 1
ATOM 2950 C CA . LEU A 1 356 ? 25.358 -20.999 -30.325 1.00 95.62 356 LEU A CA 1
ATOM 2951 C C . LEU A 1 356 ? 24.057 -21.703 -29.948 1.00 95.62 356 LEU A C 1
ATOM 2953 O O . LEU A 1 356 ? 23.823 -22.854 -30.308 1.00 95.62 356 LEU A O 1
ATOM 2957 N N . ALA A 1 357 ? 23.178 -20.977 -29.276 1.00 96.94 357 ALA A N 1
ATOM 2958 C CA . ALA A 1 357 ? 21.792 -21.349 -29.065 1.00 96.94 357 ALA A CA 1
ATOM 2959 C C . ALA A 1 357 ? 20.886 -20.185 -29.471 1.00 96.94 357 ALA A C 1
ATOM 2961 O O . ALA A 1 357 ? 21.187 -19.028 -29.185 1.00 96.94 357 ALA A O 1
ATOM 2962 N N . TYR A 1 358 ? 19.767 -20.492 -30.115 1.00 97.31 358 TYR A N 1
ATOM 2963 C CA . TYR A 1 358 ? 18.699 -19.538 -30.384 1.00 97.31 358 TYR A CA 1
ATOM 2964 C C . TYR A 1 358 ? 17.519 -19.843 -29.464 1.00 97.31 358 TYR A C 1
ATOM 2966 O O . TYR A 1 358 ? 16.980 -20.949 -29.487 1.00 97.31 358 TYR A O 1
ATOM 2974 N N . THR A 1 359 ? 17.137 -18.871 -28.639 1.00 97.62 359 THR A N 1
ATOM 2975 C CA . THR A 1 359 ? 15.990 -18.960 -27.732 1.00 97.62 359 THR A CA 1
ATOM 2976 C C . THR A 1 359 ? 14.921 -17.983 -28.172 1.00 97.62 359 THR A C 1
ATOM 2978 O O . THR A 1 359 ? 15.153 -16.778 -28.204 1.00 97.62 359 THR A O 1
ATOM 2981 N N . GLU A 1 360 ? 13.732 -18.490 -28.451 1.00 97.44 360 GLU A N 1
ATOM 2982 C CA . GLU A 1 360 ? 12.559 -17.693 -28.766 1.00 97.44 360 GLU A CA 1
ATOM 2983 C C . GLU A 1 360 ? 11.543 -17.828 -27.633 1.00 97.44 360 GLU A C 1
ATOM 2985 O O . GLU A 1 360 ? 11.154 -18.936 -27.264 1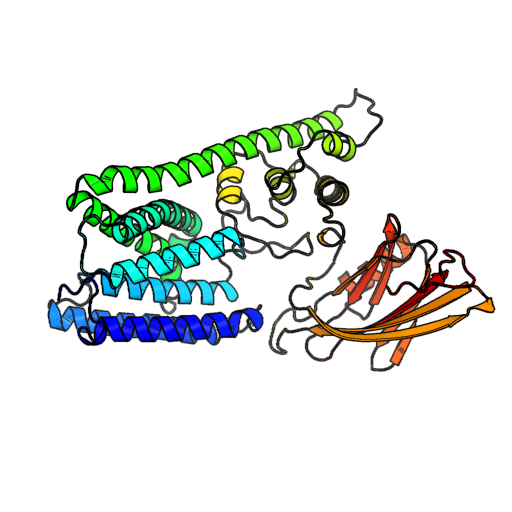.00 97.44 360 GLU A O 1
ATOM 2990 N N . LYS A 1 361 ? 11.109 -16.698 -27.071 1.00 97.50 361 LYS A N 1
ATOM 2991 C CA . LYS A 1 361 ? 10.003 -16.651 -26.113 1.00 97.50 361 LYS A CA 1
ATOM 2992 C C . LYS A 1 361 ? 8.819 -15.954 -26.740 1.00 97.50 361 LYS A C 1
ATOM 2994 O O . LYS A 1 361 ? 8.934 -14.798 -27.141 1.00 97.50 361 LYS A O 1
ATOM 2999 N N . THR A 1 362 ? 7.689 -16.643 -26.765 1.00 97.69 362 THR A N 1
ATOM 3000 C CA . THR A 1 362 ? 6.383 -16.072 -27.083 1.00 97.69 362 THR A CA 1
ATOM 3001 C C . THR A 1 362 ? 5.604 -15.925 -25.787 1.00 97.69 362 THR A C 1
ATOM 3003 O O . THR A 1 362 ? 5.436 -16.894 -25.050 1.00 97.69 362 THR A O 1
ATOM 3006 N N . ILE A 1 363 ? 5.173 -14.706 -25.485 1.00 98.06 363 ILE A N 1
ATOM 3007 C CA . ILE A 1 363 ? 4.560 -14.348 -24.208 1.00 98.06 363 ILE A CA 1
ATOM 3008 C C . ILE A 1 363 ? 3.170 -13.786 -24.475 1.00 98.06 363 ILE A C 1
ATOM 3010 O O . ILE A 1 363 ? 3.010 -12.876 -25.296 1.00 98.06 363 ILE A O 1
ATOM 3014 N N . LEU A 1 364 ? 2.183 -14.322 -23.758 1.00 97.44 364 LEU A N 1
ATOM 3015 C CA . LEU A 1 364 ? 0.815 -13.824 -23.757 1.00 97.44 364 LEU A CA 1
ATOM 3016 C C . LEU A 1 364 ? 0.573 -12.986 -22.503 1.00 97.44 364 LEU A C 1
ATOM 3018 O O . LEU A 1 364 ? 0.904 -13.372 -21.379 1.00 97.44 364 LEU A O 1
ATOM 3022 N N . ILE A 1 365 ? -0.005 -11.814 -22.721 1.00 96.69 365 ILE A N 1
ATOM 3023 C CA . ILE A 1 365 ? -0.285 -10.809 -21.709 1.00 96.69 365 ILE A CA 1
ATOM 3024 C C . ILE A 1 365 ? -1.797 -10.676 -21.616 1.00 96.69 365 ILE A C 1
ATOM 3026 O O . ILE A 1 365 ? -2.448 -10.174 -22.533 1.00 96.69 365 ILE A O 1
ATOM 3030 N N . HIS A 1 366 ? -2.345 -11.083 -20.482 1.00 94.12 366 HIS A N 1
ATOM 3031 C CA . HIS A 1 366 ? -3.747 -10.907 -20.167 1.00 94.12 366 HIS A CA 1
ATOM 3032 C C . HIS A 1 366 ? -3.951 -9.621 -19.366 1.00 94.12 366 HIS A C 1
ATOM 3034 O O . HIS A 1 366 ? -3.278 -9.387 -18.358 1.00 94.12 366 HIS A O 1
ATOM 3040 N N . ASN A 1 367 ? -4.902 -8.796 -19.792 1.00 91.25 367 ASN A N 1
ATOM 3041 C CA . ASN A 1 367 ? -5.350 -7.644 -19.024 1.00 91.25 367 ASN A CA 1
ATOM 3042 C C . ASN A 1 367 ? -6.573 -8.042 -18.190 1.00 91.25 367 ASN A C 1
ATOM 3044 O O . ASN A 1 367 ? -7.613 -8.395 -18.735 1.00 91.25 367 ASN A O 1
ATOM 3048 N N . GLN A 1 368 ? -6.433 -7.970 -16.867 1.00 84.62 368 GLN A N 1
ATOM 3049 C CA . GLN A 1 368 ? -7.430 -8.432 -15.898 1.00 84.62 368 GLN A CA 1
ATOM 3050 C C . GLN A 1 368 ? -8.595 -7.449 -15.699 1.00 84.62 368 GLN A C 1
ATOM 3052 O O . GLN A 1 368 ? -9.505 -7.722 -14.913 1.00 84.62 368 GLN A O 1
ATOM 3057 N N . LEU A 1 369 ? -8.558 -6.290 -16.363 1.00 78.38 369 LEU A N 1
ATOM 3058 C CA . LEU A 1 369 ? -9.652 -5.326 -16.348 1.00 78.38 369 LEU A CA 1
ATOM 3059 C C . LEU A 1 369 ? -10.899 -5.923 -17.016 1.00 78.38 369 LEU A C 1
ATOM 3061 O O . LEU A 1 369 ? -10.823 -6.778 -17.893 1.00 78.38 369 LEU A O 1
ATOM 3065 N N . ARG A 1 370 ? -12.081 -5.466 -16.609 1.00 71.81 370 ARG A N 1
ATOM 3066 C CA . ARG A 1 370 ? -13.333 -5.848 -17.279 1.00 71.81 370 ARG A CA 1
ATOM 3067 C C . ARG A 1 370 ? -13.583 -4.958 -18.503 1.00 71.81 370 ARG A C 1
ATOM 3069 O O . ARG A 1 370 ? -13.089 -3.833 -18.589 1.00 71.81 370 ARG A O 1
ATOM 3076 N N . LEU A 1 371 ? -14.396 -5.441 -19.443 1.00 71.44 371 LEU A N 1
ATOM 3077 C CA . LEU A 1 371 ? -14.711 -4.729 -20.694 1.00 71.44 371 LEU A CA 1
ATOM 3078 C C . LEU A 1 371 ? -15.422 -3.381 -20.485 1.00 71.44 371 LEU A C 1
ATOM 3080 O O . LEU A 1 371 ? -15.278 -2.480 -21.312 1.00 71.44 371 LEU A O 1
ATOM 3084 N N . ASP A 1 372 ? -16.178 -3.249 -19.395 1.00 62.28 372 ASP A N 1
ATOM 3085 C CA . ASP A 1 372 ? -16.982 -2.081 -19.018 1.00 62.28 372 ASP A CA 1
ATOM 3086 C C . ASP A 1 372 ? -16.173 -0.971 -18.320 1.00 62.28 372 ASP A C 1
ATOM 3088 O O . ASP A 1 372 ? -16.714 0.076 -17.967 1.00 62.28 372 ASP A O 1
ATOM 3092 N N . GLN A 1 373 ? -14.869 -1.171 -18.114 1.00 62.06 373 GLN A N 1
ATOM 3093 C CA . GLN A 1 373 ?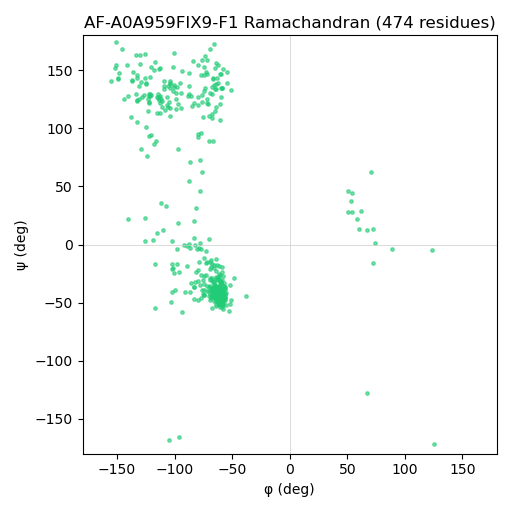 -14.028 -0.243 -17.360 1.00 62.06 373 GLN A CA 1
ATOM 3094 C C . GLN A 1 373 ? -13.455 0.870 -18.251 1.00 62.06 373 GLN A C 1
ATOM 3096 O O . GLN A 1 373 ? -12.961 0.641 -19.357 1.00 62.06 373 GLN A O 1
ATOM 3101 N N . PHE A 1 374 ? -13.489 2.111 -17.761 1.00 55.69 374 PHE A N 1
ATOM 3102 C CA . PHE A 1 374 ? -12.899 3.261 -18.451 1.00 55.69 374 PHE A CA 1
ATOM 3103 C C . PHE A 1 374 ? -11.365 3.230 -18.338 1.00 55.69 374 PHE A C 1
ATOM 3105 O O . PHE A 1 374 ? -10.819 2.820 -17.318 1.00 55.69 374 PHE A O 1
ATOM 3112 N N . ARG A 1 375 ? -10.657 3.688 -19.384 1.00 67.38 375 ARG A N 1
ATOM 3113 C CA . ARG A 1 375 ? -9.182 3.579 -19.515 1.00 67.38 375 ARG A CA 1
ATOM 3114 C C . ARG A 1 375 ? -8.666 2.140 -19.357 1.00 67.38 375 ARG A C 1
ATOM 3116 O O . ARG A 1 375 ? -7.647 1.897 -18.720 1.00 67.38 375 ARG A O 1
ATOM 3123 N N . ARG A 1 376 ? -9.353 1.200 -20.007 1.00 78.94 376 ARG A N 1
ATOM 3124 C CA . ARG A 1 376 ? -8.984 -0.222 -20.068 1.00 78.94 376 ARG A CA 1
ATOM 3125 C C . ARG A 1 376 ? -7.638 -0.515 -20.729 1.00 78.94 376 ARG A C 1
ATOM 3127 O O . ARG A 1 376 ? -7.096 -1.600 -20.560 1.00 78.94 376 ARG A O 1
ATOM 3134 N N . THR A 1 377 ? -7.112 0.426 -21.503 1.00 86.94 377 THR A N 1
ATOM 3135 C CA . THR A 1 377 ? -5.855 0.248 -22.221 1.00 86.94 377 THR A CA 1
ATOM 3136 C C . THR A 1 377 ? -4.666 0.453 -21.296 1.00 86.94 377 THR A C 1
ATOM 3138 O O . THR A 1 377 ? -4.542 1.495 -20.651 1.00 86.94 377 THR A O 1
ATOM 3141 N N . GLN A 1 378 ? -3.778 -0.534 -21.272 1.00 90.31 378 GLN A N 1
ATOM 3142 C CA . GLN A 1 378 ? -2.566 -0.528 -20.466 1.00 90.31 378 GLN A CA 1
ATOM 3143 C C . GLN A 1 378 ? -1.318 -0.783 -21.321 1.00 90.31 378 GLN A C 1
ATOM 3145 O O . GLN A 1 378 ? -1.404 -1.240 -22.461 1.00 90.31 378 GLN A O 1
ATOM 3150 N N . GLU A 1 379 ? -0.154 -0.475 -20.758 1.00 92.69 379 GLU A N 1
ATOM 3151 C CA . GLU A 1 379 ? 1.164 -0.747 -21.337 1.00 92.69 379 GLU A CA 1
ATOM 3152 C C . GLU A 1 379 ? 1.893 -1.782 -20.478 1.00 92.69 379 GLU A C 1
ATOM 3154 O O . GLU A 1 379 ? 2.035 -1.606 -19.261 1.00 92.69 379 GLU A O 1
ATOM 3159 N N . ALA A 1 380 ? 2.363 -2.858 -21.109 1.00 94.25 380 ALA A N 1
ATOM 3160 C CA . ALA A 1 380 ? 3.186 -3.866 -20.456 1.00 94.25 380 ALA A CA 1
ATOM 3161 C C . ALA A 1 380 ? 4.664 -3.487 -20.526 1.00 94.25 380 ALA A C 1
ATOM 3163 O O . ALA A 1 380 ? 5.119 -2.903 -21.509 1.00 94.25 380 ALA A O 1
ATOM 3164 N N . LEU A 1 381 ? 5.411 -3.874 -19.496 1.00 94.31 381 LEU A N 1
ATOM 3165 C CA . LEU A 1 381 ? 6.857 -3.731 -19.429 1.00 94.31 381 LEU A CA 1
ATOM 3166 C C . LEU A 1 381 ? 7.454 -5.060 -18.963 1.00 94.31 381 LEU A C 1
ATOM 3168 O O . LEU A 1 381 ? 7.126 -5.538 -17.881 1.00 94.31 381 LEU A O 1
ATOM 3172 N N . TYR A 1 382 ? 8.359 -5.620 -19.757 1.00 95.12 382 TYR A N 1
ATOM 3173 C CA . TYR A 1 382 ? 9.165 -6.785 -19.401 1.00 95.12 382 TYR A CA 1
ATOM 3174 C C . TYR A 1 382 ? 10.633 -6.390 -19.299 1.00 95.12 382 TYR A C 1
ATOM 3176 O O . TYR A 1 382 ? 11.095 -5.464 -19.968 1.00 95.12 382 TYR A O 1
ATOM 3184 N N . THR A 1 383 ? 11.385 -7.093 -18.459 1.00 93.75 383 THR A N 1
ATOM 3185 C CA . THR A 1 383 ? 12.840 -6.955 -18.365 1.00 93.75 383 THR A CA 1
ATOM 3186 C C . THR A 1 383 ? 13.468 -8.336 -18.359 1.00 93.75 383 THR A C 1
ATOM 3188 O O . THR A 1 383 ? 13.118 -9.166 -17.527 1.00 93.75 383 THR A O 1
ATOM 3191 N N . PHE A 1 384 ? 14.382 -8.563 -19.295 1.00 93.88 384 PHE A N 1
ATOM 3192 C CA . PHE A 1 384 ? 15.131 -9.801 -19.458 1.00 93.88 384 PHE A CA 1
ATOM 3193 C C . PHE A 1 384 ? 16.585 -9.566 -19.058 1.00 93.88 384 PHE A C 1
ATOM 3195 O O . PHE A 1 384 ? 17.153 -8.519 -19.379 1.00 93.88 384 PHE A O 1
ATOM 3202 N N . TYR A 1 385 ? 17.178 -10.547 -18.382 1.00 93.06 385 TYR A N 1
ATOM 3203 C CA . TYR A 1 385 ? 18.607 -10.594 -18.088 1.00 93.06 385 TYR A CA 1
ATOM 3204 C C . TYR A 1 385 ? 19.227 -11.681 -18.951 1.00 93.06 385 TYR A C 1
ATOM 3206 O O . TYR A 1 385 ? 18.870 -12.850 -18.840 1.00 93.06 385 TYR A O 1
ATOM 3214 N N . LEU A 1 386 ? 20.118 -11.290 -19.850 1.00 93.56 386 LEU A N 1
ATOM 3215 C CA . LEU A 1 386 ? 20.679 -12.188 -20.844 1.00 93.56 386 LEU A CA 1
ATOM 3216 C C . LEU A 1 386 ? 22.003 -12.804 -20.357 1.00 93.56 386 LEU A C 1
ATOM 3218 O O . LEU A 1 386 ? 22.745 -12.154 -19.617 1.00 93.56 386 LEU A O 1
ATOM 3222 N N . PRO A 1 387 ? 22.347 -14.036 -20.767 1.00 91.25 387 PRO A N 1
ATOM 3223 C CA . PRO A 1 387 ? 23.695 -14.563 -20.598 1.00 91.25 387 PRO A CA 1
ATOM 3224 C C . PRO A 1 387 ? 24.727 -13.668 -21.286 1.00 91.25 387 PRO A C 1
ATOM 3226 O O . PRO A 1 387 ? 24.429 -13.024 -22.298 1.00 91.25 387 PRO A O 1
ATOM 3229 N N . GLU A 1 388 ? 25.952 -13.654 -20.769 1.00 88.44 388 GLU A N 1
ATOM 3230 C CA . GLU A 1 388 ? 27.049 -12.893 -21.366 1.00 88.44 388 GLU A CA 1
ATOM 3231 C C . GLU A 1 388 ? 27.250 -13.265 -22.845 1.00 88.44 388 GLU A C 1
ATOM 3233 O O . GLU A 1 388 ? 27.129 -14.426 -23.236 1.00 88.44 388 GLU A O 1
ATOM 3238 N N . GLY A 1 389 ? 27.499 -12.260 -23.688 1.00 89.81 389 GLY A N 1
ATOM 3239 C CA . GLY A 1 389 ? 27.653 -12.435 -25.135 1.00 89.81 389 GLY A CA 1
ATOM 3240 C C . GLY A 1 389 ? 26.356 -12.703 -25.909 1.00 89.81 389 GLY A C 1
ATOM 3241 O O . GLY A 1 389 ? 26.410 -12.868 -27.126 1.00 89.81 389 GLY A O 1
ATOM 3242 N N . SER A 1 390 ? 25.194 -12.734 -25.248 1.00 93.75 390 SER A N 1
ATOM 3243 C CA . SER A 1 390 ? 23.902 -12.872 -25.930 1.00 93.75 390 SER A CA 1
ATOM 3244 C C . SER A 1 390 ? 23.483 -11.586 -26.634 1.00 93.75 390 SER A C 1
ATOM 3246 O O . SER A 1 390 ? 23.808 -10.491 -26.188 1.00 93.75 390 SER A O 1
ATOM 3248 N N . VAL A 1 391 ? 22.686 -11.713 -27.693 1.00 93.62 391 VAL A N 1
ATOM 3249 C CA . VAL A 1 391 ? 22.115 -10.585 -28.437 1.00 93.62 391 VAL A CA 1
ATOM 3250 C C . VAL A 1 391 ? 20.650 -10.834 -28.779 1.00 93.62 391 VAL A C 1
ATOM 3252 O O . VAL A 1 391 ? 20.253 -11.945 -29.140 1.00 93.62 391 VAL A O 1
ATOM 3255 N N . VAL A 1 392 ? 19.829 -9.784 -28.696 1.00 94.81 392 VAL A N 1
ATOM 3256 C CA . VAL A 1 392 ? 18.459 -9.829 -29.223 1.00 94.81 392 VAL A CA 1
ATOM 3257 C C . VAL A 1 392 ? 18.548 -9.824 -30.743 1.00 94.81 392 VAL A C 1
ATOM 3259 O O . VAL A 1 392 ? 19.114 -8.911 -31.336 1.00 94.81 392 VAL A O 1
ATOM 3262 N N . THR A 1 393 ? 17.998 -10.857 -31.368 1.00 94.44 393 THR A N 1
ATOM 3263 C CA . THR A 1 393 ? 18.089 -11.093 -32.819 1.00 94.44 393 THR A CA 1
ATOM 3264 C C . THR A 1 393 ? 16.738 -11.051 -33.514 1.00 94.44 393 THR A C 1
ATOM 3266 O O . THR A 1 393 ? 16.683 -10.881 -34.727 1.00 94.44 393 THR A O 1
ATOM 3269 N N . SER A 1 394 ? 15.642 -11.166 -32.764 1.00 94.62 394 SER A N 1
ATOM 3270 C CA . SER A 1 394 ? 14.288 -11.046 -33.293 1.00 94.62 394 SER A CA 1
ATOM 3271 C C . SER A 1 394 ? 13.361 -10.459 -32.238 1.00 94.62 394 SER A C 1
ATOM 3273 O O . SER A 1 394 ? 13.531 -10.692 -31.042 1.00 94.62 394 SER A O 1
ATOM 3275 N N . ALA A 1 395 ? 12.370 -9.698 -32.676 1.00 96.81 395 ALA A N 1
ATOM 3276 C CA . ALA A 1 395 ? 11.240 -9.299 -31.858 1.00 96.81 395 ALA A CA 1
ATOM 3277 C C . ALA A 1 395 ? 10.025 -9.133 -32.768 1.00 96.81 395 ALA A C 1
ATOM 3279 O O . ALA A 1 395 ? 10.169 -8.675 -33.901 1.00 96.81 395 ALA A O 1
ATOM 3280 N N . ALA A 1 396 ? 8.842 -9.510 -32.297 1.00 97.06 396 ALA A N 1
ATOM 3281 C CA . ALA A 1 396 ? 7.620 -9.408 -33.083 1.00 97.06 396 ALA A CA 1
ATOM 3282 C C . ALA A 1 396 ? 6.393 -9.195 -32.198 1.00 97.06 396 ALA A C 1
ATOM 3284 O O . ALA A 1 396 ? 6.371 -9.582 -31.027 1.00 97.06 396 ALA A O 1
ATOM 3285 N N . LEU A 1 397 ? 5.365 -8.589 -32.781 1.00 96.88 397 LEU A N 1
ATOM 3286 C CA . LEU A 1 397 ? 4.077 -8.336 -32.150 1.00 96.88 397 LEU A CA 1
ATOM 3287 C C . LEU A 1 397 ? 2.972 -8.931 -33.014 1.00 96.88 397 LEU A C 1
ATOM 3289 O O . LEU A 1 397 ? 3.006 -8.777 -34.233 1.00 96.88 397 LEU A O 1
ATOM 3293 N N . TRP A 1 398 ? 1.982 -9.575 -32.403 1.00 95.94 398 TRP A N 1
ATOM 3294 C CA . TRP A 1 398 ? 0.807 -10.014 -33.151 1.00 95.94 398 TRP A CA 1
ATOM 3295 C C . TRP A 1 398 ? -0.180 -8.862 -33.282 1.00 95.94 398 TRP A C 1
ATOM 3297 O O . TRP A 1 398 ? -0.657 -8.319 -32.282 1.00 95.94 398 TRP A O 1
ATOM 3307 N N . ILE A 1 399 ? -0.502 -8.514 -34.525 1.00 91.75 399 ILE A N 1
ATOM 3308 C CA . ILE A 1 399 ? -1.475 -7.482 -34.881 1.00 91.75 399 ILE A CA 1
ATOM 3309 C C . ILE A 1 399 ? -2.528 -8.155 -35.755 1.00 91.75 399 ILE A C 1
ATOM 3311 O O . ILE A 1 399 ? -2.194 -8.770 -36.762 1.00 91.75 399 ILE A O 1
ATOM 3315 N N . GLU A 1 400 ? -3.790 -8.106 -35.325 1.00 87.56 400 GLU A N 1
ATOM 3316 C CA . GLU A 1 400 ? -4.918 -8.751 -36.023 1.00 87.56 400 GLU A CA 1
ATOM 3317 C C . GLU A 1 400 ? -4.721 -10.259 -36.302 1.00 87.56 400 GLU A C 1
ATOM 3319 O O . GLU A 1 400 ? -5.312 -10.820 -37.218 1.00 87.56 400 GLU A O 1
ATOM 3324 N N . GLY A 1 401 ? -3.929 -10.942 -35.468 1.00 88.38 401 GLY A N 1
ATOM 3325 C CA . GLY A 1 401 ? -3.630 -12.373 -35.606 1.00 88.38 401 GLY A CA 1
ATOM 3326 C C . GLY A 1 401 ? -2.420 -12.687 -36.490 1.00 88.38 401 GLY A C 1
ATOM 3327 O O . GLY A 1 401 ? -2.003 -13.841 -36.543 1.00 88.38 401 GLY A O 1
ATOM 3328 N N . GLU A 1 402 ? -1.809 -11.682 -37.114 1.00 94.56 402 GLU A N 1
ATOM 3329 C CA . GLU A 1 402 ? -0.597 -11.837 -37.917 1.00 94.56 402 GLU A CA 1
ATOM 3330 C C . GLU A 1 402 ? 0.651 -11.418 -37.136 1.00 94.56 402 GLU A C 1
ATOM 3332 O O . GLU A 1 402 ? 0.667 -10.379 -36.472 1.00 94.56 402 GLU A O 1
ATOM 3337 N N . GLU A 1 403 ? 1.724 -12.202 -37.249 1.00 95.12 403 GLU A N 1
ATOM 3338 C CA . GLU A 1 403 ? 3.026 -11.840 -36.691 1.00 95.12 403 GLU A CA 1
ATOM 3339 C C . GLU A 1 403 ? 3.635 -10.681 -37.495 1.00 95.12 403 GLU A C 1
ATOM 3341 O O . GLU A 1 403 ? 3.878 -10.793 -38.698 1.00 95.12 403 GLU A O 1
ATOM 3346 N N . ARG A 1 404 ? 3.912 -9.560 -36.824 1.00 96.31 404 ARG A N 1
ATOM 3347 C CA . ARG A 1 404 ? 4.575 -8.394 -37.413 1.00 96.31 404 ARG A CA 1
ATOM 3348 C C . ARG A 1 404 ? 5.961 -8.213 -36.780 1.00 96.31 404 ARG A C 1
ATOM 3350 O O . ARG A 1 404 ? 6.037 -7.926 -35.582 1.00 96.31 404 ARG A O 1
ATOM 3357 N N . PRO A 1 405 ? 7.058 -8.388 -37.543 1.00 95.62 405 PRO A N 1
ATOM 3358 C CA . PRO A 1 405 ? 8.410 -8.262 -37.010 1.00 95.62 405 PRO A CA 1
ATOM 3359 C C . PRO A 1 405 ? 8.760 -6.802 -36.704 1.00 95.62 405 PRO A C 1
ATOM 3361 O O . PRO A 1 405 ? 8.338 -5.879 -37.402 1.00 95.62 405 PRO A O 1
ATOM 3364 N N . ALA A 1 406 ? 9.565 -6.598 -35.666 1.00 93.38 406 ALA A N 1
ATOM 3365 C CA . ALA A 1 406 ? 10.148 -5.309 -35.328 1.00 93.38 406 ALA A CA 1
ATOM 3366 C C . ALA A 1 406 ? 11.365 -5.002 -36.215 1.00 93.38 406 ALA A C 1
ATOM 3368 O O . ALA A 1 406 ? 12.061 -5.902 -36.687 1.00 93.38 406 ALA A O 1
ATOM 3369 N N . TYR A 1 407 ? 11.654 -3.713 -36.391 1.00 91.06 407 TYR A N 1
ATOM 3370 C CA . TYR A 1 407 ? 12.811 -3.237 -37.147 1.00 91.06 407 TYR A CA 1
ATOM 3371 C C . TYR A 1 407 ? 13.850 -2.620 -36.212 1.00 91.06 407 TYR A C 1
ATOM 3373 O O . TYR A 1 407 ? 13.514 -1.829 -35.330 1.00 91.06 407 TYR A O 1
ATOM 3381 N N . LEU A 1 408 ? 15.124 -2.948 -36.435 1.00 91.44 408 LEU A N 1
ATOM 3382 C CA . LEU A 1 408 ? 16.232 -2.337 -35.709 1.00 91.44 408 LEU A CA 1
ATOM 3383 C C . LEU A 1 408 ? 16.472 -0.909 -36.214 1.00 91.44 408 LEU A C 1
ATOM 3385 O O . LEU A 1 408 ? 16.560 -0.662 -37.416 1.00 91.44 408 LEU A O 1
ATOM 3389 N N . THR A 1 409 ? 16.600 0.038 -35.290 1.00 92.38 409 THR A N 1
ATOM 3390 C CA . THR A 1 409 ? 16.904 1.441 -35.587 1.00 92.38 409 THR A CA 1
ATOM 3391 C C . THR A 1 409 ? 17.658 2.074 -34.414 1.00 92.38 409 THR A C 1
ATOM 3393 O O . THR A 1 409 ? 17.838 1.447 -33.371 1.00 92.38 409 THR A O 1
ATOM 3396 N N . THR A 1 410 ? 18.108 3.320 -34.572 1.00 91.38 410 THR A N 1
ATOM 3397 C CA . THR A 1 410 ? 18.686 4.100 -33.472 1.00 91.38 410 THR A CA 1
ATOM 3398 C C . THR A 1 410 ? 17.673 4.306 -32.344 1.00 91.38 410 THR A C 1
ATOM 3400 O O . THR A 1 410 ? 16.476 4.470 -32.595 1.00 91.38 410 THR A O 1
ATOM 3403 N N . LYS A 1 411 ? 18.172 4.348 -31.104 1.00 88.06 411 LYS A N 1
ATOM 3404 C CA . LYS A 1 411 ? 17.366 4.536 -29.890 1.00 88.06 411 LYS A CA 1
ATOM 3405 C C . LYS A 1 411 ? 16.451 5.760 -29.981 1.00 88.06 411 LYS A C 1
ATOM 3407 O O . LYS A 1 411 ? 15.247 5.631 -29.825 1.00 88.06 411 LYS A O 1
ATOM 3412 N N . GLU A 1 412 ? 16.999 6.919 -30.343 1.00 88.81 412 GLU A N 1
ATOM 3413 C CA . GLU A 1 412 ? 16.240 8.174 -30.456 1.00 88.81 412 GLU A CA 1
ATOM 3414 C C . GLU A 1 412 ? 15.078 8.083 -31.453 1.00 88.81 412 GLU A C 1
ATOM 3416 O O . GLU A 1 412 ? 13.977 8.573 -31.188 1.00 88.81 412 GLU A O 1
ATOM 3421 N N . LYS A 1 413 ? 15.297 7.424 -32.599 1.00 91.06 413 LYS A N 1
ATOM 3422 C CA . LYS A 1 413 ? 14.257 7.236 -33.615 1.00 91.06 413 LYS A CA 1
ATOM 3423 C C . LYS A 1 413 ? 13.186 6.257 -33.137 1.00 91.06 413 LYS A C 1
ATOM 3425 O O . LYS A 1 413 ? 12.007 6.501 -33.384 1.00 91.06 413 LYS A O 1
ATOM 3430 N N . ALA A 1 414 ? 13.584 5.185 -32.449 1.00 90.81 414 ALA A N 1
ATOM 3431 C CA . ALA A 1 414 ? 12.654 4.232 -31.849 1.00 90.81 414 ALA A CA 1
ATOM 3432 C C . ALA A 1 414 ? 11.792 4.896 -30.761 1.00 90.81 414 ALA A C 1
ATOM 3434 O O . ALA A 1 414 ? 10.571 4.775 -30.800 1.00 90.81 414 ALA A O 1
ATOM 3435 N N . ASP A 1 415 ? 12.408 5.662 -29.856 1.00 87.44 415 ASP A N 1
ATOM 3436 C CA . ASP A 1 415 ? 11.734 6.390 -28.775 1.00 87.44 415 ASP A CA 1
ATOM 3437 C C . ASP A 1 415 ? 10.758 7.443 -29.301 1.00 87.44 415 ASP A C 1
ATOM 3439 O O . ASP A 1 415 ? 9.620 7.539 -28.831 1.00 87.44 415 ASP A O 1
ATOM 3443 N N . SER A 1 416 ? 11.178 8.212 -30.308 1.00 88.44 416 SER A N 1
ATOM 3444 C CA . SER A 1 416 ? 10.331 9.229 -30.937 1.00 88.44 416 SER A CA 1
ATOM 3445 C C . SER A 1 416 ? 9.117 8.593 -31.614 1.00 88.44 416 SER A C 1
ATOM 3447 O O . SER A 1 416 ? 7.990 9.048 -31.418 1.00 88.44 416 SER A O 1
ATOM 3449 N N . ALA A 1 417 ? 9.328 7.503 -32.362 1.00 87.81 417 ALA A N 1
ATOM 3450 C CA . ALA A 1 417 ? 8.245 6.761 -33.000 1.00 87.81 417 ALA A CA 1
ATOM 3451 C C . ALA A 1 417 ? 7.295 6.150 -31.962 1.00 87.81 417 ALA A C 1
ATOM 3453 O O . ALA A 1 417 ? 6.082 6.297 -32.079 1.00 87.81 417 ALA A O 1
ATOM 3454 N N . TYR A 1 418 ? 7.830 5.522 -30.913 1.00 88.75 418 TYR A N 1
ATOM 3455 C CA . TYR A 1 418 ? 7.025 4.928 -29.849 1.00 88.75 418 TYR A CA 1
ATOM 3456 C C . TYR A 1 418 ? 6.190 5.979 -29.117 1.00 88.75 418 TYR A C 1
ATOM 3458 O O . TYR A 1 418 ? 4.990 5.795 -28.936 1.00 88.75 418 TYR A O 1
ATOM 3466 N N . THR A 1 419 ? 6.793 7.111 -28.750 1.00 86.75 419 THR A N 1
ATOM 3467 C CA . THR A 1 419 ? 6.097 8.199 -28.050 1.00 86.75 419 THR A CA 1
ATOM 3468 C C . THR A 1 419 ? 5.003 8.810 -28.914 1.00 86.75 419 THR A C 1
ATOM 3470 O O . THR A 1 419 ? 3.899 9.049 -28.422 1.00 86.75 419 THR A O 1
ATOM 3473 N N . GLN A 1 420 ? 5.264 8.992 -30.210 1.00 85.69 420 GLN A N 1
ATOM 3474 C CA . GLN A 1 420 ? 4.253 9.456 -31.153 1.00 85.69 420 GLN A CA 1
ATOM 3475 C C . GLN A 1 420 ? 3.080 8.468 -31.248 1.00 85.69 420 GLN A C 1
ATOM 3477 O O . GLN A 1 420 ? 1.913 8.849 -31.113 1.00 85.69 420 GLN A O 1
ATOM 3482 N N . ILE A 1 421 ? 3.394 7.181 -31.415 1.00 85.88 421 ILE A N 1
ATOM 3483 C CA . ILE A 1 421 ? 2.400 6.125 -31.600 1.00 85.88 421 ILE A CA 1
ATOM 3484 C C . ILE A 1 421 ? 1.577 5.897 -30.331 1.00 85.88 421 ILE A C 1
ATOM 3486 O O . ILE A 1 421 ? 0.362 5.785 -30.415 1.00 85.88 421 ILE A O 1
ATOM 3490 N N . VAL A 1 422 ? 2.194 5.821 -29.155 1.00 83.94 422 VAL A N 1
ATOM 3491 C CA . VAL A 1 422 ? 1.502 5.509 -27.892 1.00 83.94 422 VAL A CA 1
ATOM 3492 C C . VAL A 1 422 ? 0.853 6.746 -27.270 1.00 83.94 422 VAL A C 1
ATOM 3494 O O . VAL A 1 422 ? -0.232 6.651 -26.691 1.00 83.94 422 VAL A O 1
ATOM 3497 N N . GLY A 1 423 ? 1.503 7.906 -27.379 1.00 75.00 423 GLY A N 1
ATOM 3498 C CA . GLY A 1 423 ? 1.030 9.162 -26.800 1.00 75.00 423 GLY A CA 1
ATOM 3499 C C . GLY A 1 423 ? -0.119 9.792 -27.585 1.00 75.00 423 GLY A C 1
ATOM 3500 O O . GLY A 1 423 ? -1.073 10.283 -26.976 1.00 75.00 423 GLY A O 1
ATOM 3501 N N . TYR A 1 424 ? -0.067 9.734 -28.921 1.00 76.69 424 TYR A N 1
ATOM 3502 C CA . TYR A 1 424 ? -1.016 10.439 -29.790 1.00 76.69 424 TYR A CA 1
ATOM 3503 C C . TYR A 1 424 ? -1.866 9.492 -30.640 1.00 76.69 424 TYR A C 1
ATOM 3505 O O . TYR A 1 424 ? -3.092 9.564 -30.578 1.00 76.69 424 TYR A O 1
ATOM 3513 N N . GLU A 1 425 ? -1.247 8.591 -31.410 1.00 83.94 425 GLU A N 1
ATOM 3514 C CA . GLU A 1 425 ? -1.979 7.753 -32.380 1.00 83.94 425 GLU A CA 1
ATOM 3515 C C . GLU A 1 425 ? -2.742 6.589 -31.727 1.00 83.94 425 GLU A C 1
ATOM 3517 O O . GLU A 1 425 ? -3.740 6.118 -32.270 1.00 83.94 425 GLU A O 1
ATOM 3522 N N . ARG A 1 426 ? -2.269 6.137 -30.561 1.00 83.56 426 ARG A N 1
ATOM 3523 C CA . ARG A 1 426 ? -2.742 4.988 -29.776 1.00 83.56 426 ARG A CA 1
ATOM 3524 C C . ARG A 1 426 ? -2.875 3.697 -30.592 1.00 83.56 426 ARG A C 1
ATOM 3526 O O . ARG A 1 426 ? -3.879 2.998 -30.481 1.00 83.56 426 ARG A O 1
ATOM 3533 N N . ARG A 1 427 ? -1.859 3.390 -31.403 1.00 87.38 427 ARG A N 1
ATOM 3534 C CA . ARG A 1 427 ? -1.784 2.151 -32.209 1.00 87.38 427 ARG A CA 1
ATOM 3535 C C . ARG A 1 427 ? -0.964 1.075 -31.507 1.00 87.38 427 ARG A C 1
ATOM 3537 O O . ARG A 1 427 ? -0.702 1.213 -30.323 1.00 87.38 427 ARG A O 1
ATOM 3544 N N . ASP A 1 428 ? -0.574 0.034 -32.239 1.00 89.44 428 ASP A N 1
ATOM 3545 C CA . ASP A 1 428 ? 0.064 -1.206 -31.789 1.00 89.44 428 ASP A CA 1
ATOM 3546 C C . ASP A 1 428 ? 1.608 -1.221 -31.911 1.00 89.44 428 ASP A C 1
ATOM 3548 O O . ASP A 1 428 ? 2.128 -1.773 -32.882 1.00 89.44 428 ASP A O 1
ATOM 3552 N N . PRO A 1 429 ? 2.385 -0.652 -30.968 1.00 93.06 429 PRO A N 1
ATOM 3553 C CA . PRO A 1 429 ? 3.834 -0.757 -30.991 1.00 93.06 429 PRO A CA 1
ATOM 3554 C C . PRO A 1 429 ? 4.390 -1.801 -30.018 1.00 93.06 429 PRO A C 1
ATOM 3556 O O . PRO A 1 429 ? 3.865 -2.072 -28.934 1.00 93.06 429 PRO A O 1
ATOM 3559 N N . LEU A 1 430 ? 5.555 -2.305 -30.411 1.00 94.25 430 LEU A N 1
ATOM 3560 C CA . LEU A 1 430 ? 6.498 -3.048 -29.592 1.00 94.25 430 LEU A CA 1
ATOM 3561 C C . LEU A 1 430 ? 7.819 -2.280 -29.607 1.00 94.25 430 LEU A C 1
ATOM 3563 O O . LEU A 1 430 ? 8.328 -1.962 -30.682 1.00 94.25 430 LEU A O 1
ATOM 3567 N N . LEU A 1 431 ? 8.380 -1.998 -28.434 1.00 94.56 431 LEU A N 1
ATOM 3568 C CA . LEU A 1 431 ? 9.691 -1.364 -28.306 1.00 94.56 431 LEU A CA 1
ATOM 3569 C C . LEU A 1 431 ? 10.613 -2.254 -27.487 1.00 94.56 431 LEU A C 1
ATOM 3571 O O . LEU A 1 431 ? 10.310 -2.574 -26.340 1.00 94.56 431 LEU A O 1
ATOM 3575 N N . VAL A 1 432 ? 11.751 -2.624 -28.068 1.00 94.81 432 VAL A N 1
ATOM 3576 C CA . VAL A 1 432 ? 12.804 -3.381 -27.388 1.00 94.81 432 VAL A CA 1
ATOM 3577 C C . VAL A 1 432 ? 14.025 -2.494 -27.257 1.00 94.81 432 VAL A C 1
ATOM 3579 O O . VAL A 1 432 ? 14.537 -1.997 -28.256 1.00 94.81 432 VAL A O 1
ATOM 3582 N N . HIS A 1 433 ? 14.509 -2.325 -26.032 1.00 92.88 433 HIS A N 1
ATOM 3583 C CA . HIS A 1 433 ? 15.706 -1.553 -25.737 1.00 92.88 433 HIS A CA 1
ATOM 3584 C C . HIS A 1 433 ? 16.750 -2.410 -25.047 1.00 92.88 433 HIS A C 1
ATOM 3586 O O . HIS A 1 433 ? 16.476 -3.042 -24.023 1.00 92.88 433 HIS A O 1
ATOM 3592 N N . TRP A 1 434 ? 17.968 -2.359 -25.583 1.00 88.75 434 TRP A N 1
ATOM 3593 C CA . TRP A 1 434 ? 19.148 -2.756 -24.837 1.00 88.75 434 TRP A CA 1
ATOM 3594 C C . TRP A 1 434 ? 19.434 -1.695 -23.773 1.00 88.75 434 TRP A C 1
ATOM 3596 O O . TRP A 1 434 ? 19.525 -0.504 -24.079 1.00 88.75 434 TRP A O 1
ATOM 3606 N N . GLN A 1 435 ? 19.521 -2.133 -22.524 1.00 86.31 435 GLN A N 1
ATOM 3607 C CA . GLN A 1 435 ? 19.811 -1.292 -21.370 1.00 86.31 435 GLN A CA 1
ATOM 3608 C C . GLN A 1 435 ? 21.261 -1.532 -20.922 1.00 86.31 435 GLN A C 1
ATOM 3610 O O . GLN A 1 435 ? 22.064 -2.134 -21.627 1.00 86.31 435 GLN A O 1
ATOM 3615 N N . GLU A 1 436 ? 21.639 -1.042 -19.750 1.00 81.00 436 GLU A N 1
ATOM 3616 C CA . GLU A 1 436 ? 22.981 -1.259 -19.203 1.00 81.00 436 GLU A CA 1
ATOM 3617 C C . GLU A 1 436 ? 23.276 -2.750 -18.948 1.00 81.00 436 GLU A C 1
ATOM 3619 O O . GLU A 1 436 ? 22.432 -3.488 -18.429 1.00 81.00 436 GLU A O 1
ATOM 3624 N N . GLY A 1 437 ? 24.499 -3.180 -19.275 1.00 84.56 437 GLY A N 1
ATOM 3625 C CA . GLY A 1 437 ? 24.971 -4.546 -19.052 1.00 84.56 437 GLY A CA 1
ATOM 3626 C C . GLY A 1 437 ? 24.239 -5.574 -19.916 1.00 84.56 437 GLY A C 1
ATOM 3627 O O . GLY A 1 437 ? 24.164 -5.438 -21.135 1.00 84.56 437 GLY A O 1
ATOM 3628 N N . ASN A 1 438 ? 23.712 -6.614 -19.273 1.00 89.00 438 ASN A N 1
ATOM 3629 C CA . ASN A 1 438 ? 23.017 -7.731 -19.910 1.00 89.00 438 ASN A CA 1
ATOM 3630 C C . ASN A 1 438 ? 21.486 -7.586 -19.902 1.00 89.00 438 ASN A C 1
ATOM 3632 O O . ASN A 1 438 ? 20.764 -8.576 -20.016 1.00 89.00 438 ASN A O 1
ATOM 3636 N N . ARG A 1 439 ? 20.974 -6.371 -19.702 1.00 91.62 439 ARG A N 1
ATOM 3637 C CA . ARG A 1 439 ? 19.555 -6.127 -19.460 1.00 91.62 439 ARG A CA 1
ATOM 3638 C C . ARG A 1 439 ? 18.851 -5.638 -20.718 1.00 91.62 439 ARG A C 1
ATOM 3640 O O . ARG A 1 439 ? 19.322 -4.725 -21.390 1.00 91.62 439 ARG A O 1
ATOM 3647 N N . VAL A 1 440 ? 17.673 -6.188 -20.992 1.00 93.81 440 VAL A N 1
ATOM 3648 C CA . VAL A 1 440 ? 16.821 -5.790 -22.119 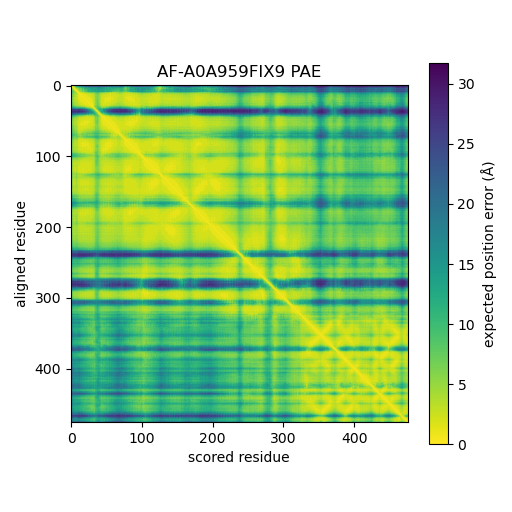1.00 93.81 440 VAL A CA 1
ATOM 3649 C C . VAL A 1 440 ? 15.422 -5.493 -21.613 1.00 93.81 440 VAL A C 1
ATOM 3651 O O . VAL A 1 440 ? 14.816 -6.331 -20.951 1.00 93.81 440 VAL A O 1
ATOM 3654 N N . SER A 1 441 ? 14.884 -4.318 -21.933 1.00 94.69 441 SER A N 1
ATOM 3655 C CA . SER A 1 441 ? 13.501 -3.963 -21.610 1.00 94.69 441 SER A CA 1
ATOM 3656 C C . SER A 1 441 ? 12.613 -4.050 -22.844 1.00 94.69 441 SER A C 1
ATOM 3658 O O . SER A 1 441 ? 12.999 -3.572 -23.912 1.00 94.69 441 SER A O 1
ATOM 3660 N N . VAL A 1 442 ? 11.404 -4.574 -22.681 1.00 95.75 442 VAL A N 1
ATOM 3661 C CA . VAL A 1 442 ? 10.404 -4.648 -23.748 1.00 95.75 442 VAL A CA 1
ATOM 3662 C C . VAL A 1 442 ? 9.135 -3.941 -23.299 1.00 95.75 442 VAL A C 1
ATOM 3664 O O . VAL A 1 442 ? 8.593 -4.280 -22.249 1.00 95.75 442 VAL A O 1
ATOM 3667 N N . ARG A 1 443 ? 8.660 -2.973 -24.086 1.00 95.56 443 ARG A N 1
ATOM 3668 C CA . ARG A 1 443 ? 7.391 -2.271 -23.864 1.00 95.56 443 ARG A CA 1
ATOM 3669 C C . ARG A 1 443 ? 6.377 -2.675 -24.919 1.00 95.56 443 ARG A C 1
ATOM 3671 O O . ARG A 1 443 ? 6.709 -2.726 -26.105 1.00 95.56 443 ARG A O 1
ATOM 3678 N N . ILE A 1 444 ? 5.159 -2.975 -24.479 1.00 95.88 444 ILE A N 1
ATOM 3679 C CA . ILE A 1 444 ? 4.093 -3.487 -25.339 1.00 95.88 444 ILE A CA 1
ATOM 3680 C C . ILE A 1 444 ? 2.817 -2.685 -25.111 1.00 95.88 444 ILE A C 1
ATOM 3682 O O . ILE A 1 444 ? 2.302 -2.615 -23.992 1.00 95.88 444 ILE A O 1
ATOM 3686 N N . PHE A 1 445 ? 2.273 -2.135 -26.193 1.00 94.50 445 PHE A N 1
ATOM 3687 C CA . PHE A 1 445 ? 1.011 -1.406 -26.197 1.00 94.50 445 PHE A CA 1
ATOM 3688 C C . PHE A 1 445 ? 0.209 -1.732 -27.478 1.00 94.50 445 PHE A C 1
ATOM 3690 O O . PHE A 1 445 ? 0.799 -2.108 -28.494 1.00 94.50 445 PHE A O 1
ATOM 3697 N N . PRO A 1 446 ? -1.129 -1.617 -27.467 1.00 93.94 446 PRO A N 1
ATOM 3698 C CA . PRO A 1 446 ? -1.996 -1.599 -26.294 1.00 93.94 446 PRO A CA 1
ATOM 3699 C C . PRO A 1 446 ? -2.187 -3.010 -25.717 1.00 93.94 446 PRO A C 1
ATOM 3701 O O . PRO A 1 446 ? -2.265 -3.991 -26.452 1.00 93.94 446 PRO A O 1
ATOM 3704 N N . CYS A 1 447 ? -2.318 -3.113 -24.396 1.00 93.00 447 CYS A N 1
ATOM 3705 C CA . CYS A 1 447 ? -2.840 -4.305 -23.728 1.00 93.00 447 CYS A CA 1
ATOM 3706 C C . CYS A 1 447 ? -4.273 -4.006 -23.281 1.00 93.00 447 CYS A C 1
ATOM 3708 O O . CYS A 1 447 ? -4.484 -3.181 -22.387 1.00 93.00 447 CYS A O 1
ATOM 3710 N N . THR A 1 448 ? -5.265 -4.635 -23.906 1.00 91.88 448 THR A N 1
ATOM 3711 C CA . THR A 1 448 ? -6.689 -4.392 -23.634 1.00 91.88 448 THR A CA 1
ATOM 3712 C C . THR A 1 448 ? -7.358 -5.662 -23.092 1.00 91.88 448 THR A C 1
ATOM 3714 O O . THR A 1 448 ? -6.827 -6.752 -23.293 1.00 91.88 448 THR A O 1
ATOM 3717 N N . PRO A 1 449 ? -8.478 -5.564 -22.356 1.00 89.19 449 PRO A N 1
ATOM 3718 C CA . PRO A 1 449 ? -9.120 -6.733 -21.747 1.00 89.19 449 PRO A CA 1
ATOM 3719 C C . PRO A 1 449 ? -9.885 -7.625 -22.733 1.00 89.19 449 PRO A C 1
ATOM 3721 O O . PRO A 1 449 ? -10.295 -8.723 -22.374 1.00 89.19 449 PRO A O 1
ATOM 3724 N N . GLU A 1 450 ? -10.108 -7.175 -23.971 1.00 88.31 450 GLU A N 1
ATOM 3725 C CA . GLU A 1 450 ? -10.842 -7.945 -24.982 1.00 88.31 450 GLU A CA 1
ATOM 3726 C C . GLU A 1 450 ? -10.097 -9.200 -25.428 1.00 88.31 450 GLU A C 1
ATOM 3728 O O . GLU A 1 450 ? -10.729 -10.217 -25.716 1.00 88.31 450 GLU A O 1
ATOM 3733 N N . LYS A 1 451 ? -8.771 -9.105 -25.562 1.00 89.44 451 LYS A N 1
ATOM 3734 C CA . LYS A 1 451 ? -7.921 -10.172 -26.087 1.00 89.44 451 LYS A CA 1
ATOM 3735 C C . LYS A 1 451 ? -6.542 -10.101 -25.457 1.00 89.44 451 LYS A C 1
ATOM 3737 O O . LYS A 1 451 ? -5.992 -9.014 -25.284 1.00 89.44 451 LYS A O 1
ATOM 3742 N N . ASP A 1 452 ? -5.969 -11.271 -25.209 1.00 93.81 452 ASP A N 1
ATOM 3743 C CA . ASP A 1 452 ? -4.582 -11.376 -24.778 1.00 93.81 452 ASP A CA 1
ATOM 3744 C C . ASP A 1 452 ? -3.660 -10.766 -25.834 1.00 93.81 452 ASP A C 1
ATOM 3746 O O . ASP A 1 452 ? -3.795 -10.997 -27.041 1.00 93.81 452 ASP A O 1
ATOM 3750 N N . ARG A 1 453 ? -2.709 -9.964 -25.363 1.00 96.19 453 ARG A N 1
ATOM 3751 C CA . ARG A 1 453 ? -1.687 -9.361 -26.204 1.00 96.19 453 ARG A CA 1
ATOM 3752 C C . ARG A 1 453 ? -0.509 -10.315 -26.295 1.00 96.19 453 ARG A C 1
ATOM 3754 O O . ARG A 1 453 ? 0.017 -10.737 -25.273 1.00 96.19 453 ARG A O 1
ATOM 3761 N N . GLN A 1 454 ? -0.077 -10.631 -27.507 1.00 97.25 454 GLN A N 1
ATOM 3762 C CA . GLN A 1 454 ? 1.008 -11.577 -27.738 1.00 97.25 454 GLN A CA 1
ATOM 3763 C C . GLN A 1 454 ? 2.209 -10.868 -28.354 1.00 97.25 454 GLN A C 1
ATOM 3765 O O . GLN A 1 454 ? 2.076 -10.158 -29.354 1.00 97.25 454 GLN A O 1
ATOM 3770 N N . PHE A 1 455 ? 3.384 -11.084 -27.771 1.00 97.69 455 PHE A N 1
ATOM 3771 C CA . PHE A 1 455 ? 4.651 -10.649 -28.348 1.00 97.69 455 PHE A CA 1
ATOM 3772 C C . PHE A 1 455 ? 5.683 -11.767 -28.287 1.00 97.69 455 PHE A C 1
ATOM 3774 O O . PHE A 1 455 ? 5.541 -12.743 -27.548 1.00 97.69 455 PHE A O 1
ATOM 3781 N N . LYS A 1 456 ? 6.733 -11.605 -29.083 1.00 97.62 456 LYS A N 1
ATOM 3782 C CA . LYS A 1 456 ? 7.835 -12.546 -29.190 1.00 97.62 456 LYS A CA 1
ATOM 3783 C C . LYS A 1 456 ? 9.164 -11.827 -29.122 1.00 97.62 456 LYS A C 1
ATOM 3785 O O . LYS A 1 456 ? 9.309 -10.732 -29.664 1.00 97.62 456 LYS A O 1
ATOM 3790 N N . ILE A 1 457 ? 10.130 -12.468 -28.477 1.00 97.50 457 ILE A N 1
ATOM 3791 C CA . ILE A 1 457 ? 11.526 -12.046 -28.444 1.00 97.50 457 ILE A CA 1
ATOM 3792 C C . ILE A 1 457 ? 12.426 -13.251 -28.721 1.00 97.50 457 ILE A C 1
ATOM 3794 O O . ILE A 1 457 ? 12.276 -14.309 -28.114 1.00 97.50 457 ILE A O 1
ATOM 3798 N N . GLY A 1 458 ? 13.344 -13.085 -29.667 1.00 97.06 458 GLY A N 1
ATOM 3799 C CA . GLY A 1 458 ? 14.345 -14.066 -30.058 1.00 97.06 458 GLY A CA 1
ATOM 3800 C C . GLY A 1 458 ? 15.735 -13.584 -29.678 1.00 97.06 458 GLY A C 1
ATOM 3801 O O . GLY A 1 458 ? 16.134 -12.465 -30.014 1.00 97.06 458 GLY A O 1
ATOM 3802 N N . ILE A 1 459 ? 16.479 -14.427 -28.978 1.00 97.25 459 ILE A N 1
ATOM 3803 C CA . ILE A 1 459 ? 17.803 -14.135 -28.438 1.00 97.25 459 ILE A CA 1
ATOM 3804 C C . ILE A 1 459 ? 18.761 -15.221 -28.909 1.00 97.25 459 ILE A C 1
ATOM 3806 O O . ILE A 1 459 ? 18.491 -16.411 -28.767 1.00 97.25 459 ILE A O 1
ATOM 3810 N N . THR A 1 460 ? 19.883 -14.795 -29.478 1.00 96.75 460 THR A N 1
ATOM 3811 C CA . THR A 1 460 ? 20.991 -15.688 -29.814 1.00 96.75 460 THR A CA 1
ATOM 3812 C C . THR A 1 460 ? 22.028 -15.577 -28.710 1.00 96.75 460 THR A C 1
ATOM 3814 O O . THR A 1 460 ? 22.470 -14.473 -28.395 1.00 96.75 460 THR A O 1
ATOM 3817 N N . SER A 1 461 ? 22.403 -16.707 -28.124 1.00 96.12 461 SER A N 1
ATOM 3818 C CA . SER A 1 461 ? 23.316 -16.796 -26.987 1.00 96.12 461 SER A CA 1
ATOM 3819 C C . SER A 1 461 ? 24.484 -17.723 -27.308 1.00 96.12 461 SER A C 1
ATOM 3821 O O . SER A 1 461 ? 24.264 -18.786 -27.897 1.00 96.12 461 SER A O 1
ATOM 3823 N N . PRO A 1 462 ? 25.720 -17.382 -26.912 1.00 95.38 462 PRO A N 1
ATOM 3824 C CA . PRO A 1 462 ? 26.808 -18.345 -26.925 1.00 95.38 462 PRO A CA 1
ATOM 3825 C C . PRO A 1 462 ? 26.541 -19.443 -25.892 1.00 95.38 462 PRO A C 1
ATOM 3827 O O . PRO A 1 462 ? 26.020 -19.187 -24.806 1.00 95.38 462 PRO A O 1
ATOM 3830 N N . MET A 1 463 ? 26.907 -20.676 -26.229 1.00 94.12 463 MET A N 1
ATOM 3831 C CA . MET A 1 463 ? 26.934 -21.778 -25.273 1.00 94.12 463 MET A CA 1
ATOM 3832 C C . MET A 1 463 ? 28.273 -21.773 -24.541 1.00 94.12 463 MET A C 1
ATOM 3834 O O . MET A 1 463 ? 29.335 -21.755 -25.171 1.00 94.12 463 MET A O 1
ATOM 3838 N N . ALA A 1 464 ? 28.223 -21.786 -23.211 1.00 90.50 464 ALA A N 1
ATOM 3839 C CA . ALA A 1 464 ? 29.413 -21.790 -22.378 1.00 90.50 464 ALA A CA 1
ATOM 3840 C C . ALA A 1 464 ? 30.177 -23.112 -22.544 1.00 90.50 464 ALA A C 1
ATOM 3842 O O . ALA A 1 464 ? 29.581 -24.180 -22.685 1.00 90.50 464 ALA A O 1
ATOM 3843 N N . TYR A 1 465 ? 31.508 -23.040 -22.531 1.00 88.44 465 TYR A N 1
ATOM 3844 C CA . TYR A 1 465 ? 32.382 -24.212 -22.569 1.00 88.44 465 TYR A CA 1
ATOM 3845 C C . TYR A 1 465 ? 33.191 -24.279 -21.268 1.00 88.44 465 TYR A C 1
ATOM 3847 O O . TYR A 1 465 ? 34.277 -23.701 -21.201 1.00 88.44 465 TYR A O 1
ATOM 3855 N N . PRO A 1 466 ? 32.673 -24.946 -20.222 1.00 83.88 466 PRO A N 1
ATOM 3856 C CA . PRO A 1 466 ? 33.380 -25.081 -18.949 1.00 83.88 466 PRO A CA 1
ATOM 3857 C C . PRO A 1 466 ? 34.584 -26.038 -19.023 1.00 83.88 466 PRO A C 1
ATOM 3859 O O . PRO A 1 466 ? 35.425 -26.032 -18.130 1.00 83.88 466 PRO A O 1
ATOM 3862 N N . GLY A 1 467 ? 34.687 -26.849 -20.082 1.00 82.81 467 GLY A N 1
ATOM 3863 C CA . GLY A 1 467 ? 35.693 -27.899 -20.238 1.00 82.81 467 GLY A CA 1
ATOM 3864 C C . GLY A 1 467 ? 35.055 -29.259 -20.527 1.00 82.81 467 GLY A C 1
ATOM 3865 O O . GLY A 1 467 ? 33.857 -29.355 -20.785 1.00 82.81 467 GLY A O 1
ATOM 3866 N N . GLU A 1 468 ? 35.870 -30.317 -20.515 1.00 83.62 468 GLU A N 1
ATOM 3867 C CA . GLU A 1 468 ? 35.409 -31.722 -20.541 1.00 83.62 468 GLU A CA 1
ATOM 3868 C C . GLU A 1 468 ? 34.541 -32.129 -21.753 1.00 83.62 468 GLU A C 1
ATOM 3870 O O . GLU A 1 468 ? 33.804 -33.109 -21.700 1.00 83.62 468 GLU A O 1
ATOM 3875 N N . GLY A 1 469 ? 34.621 -31.398 -22.872 1.00 83.50 469 GLY A N 1
ATOM 3876 C CA . GLY A 1 469 ? 33.846 -31.714 -24.078 1.00 83.50 469 GLY A CA 1
ATOM 3877 C C . GLY A 1 469 ? 32.345 -31.414 -23.969 1.00 83.50 469 GLY A C 1
ATOM 3878 O O . GLY A 1 469 ? 31.580 -31.853 -24.827 1.00 83.50 469 GLY A O 1
ATOM 3879 N N . ARG A 1 470 ? 31.911 -30.658 -22.951 1.00 89.00 470 ARG A N 1
ATOM 3880 C CA . ARG A 1 470 ? 30.507 -30.288 -22.734 1.00 89.00 470 ARG A CA 1
ATOM 3881 C C . ARG A 1 470 ? 30.258 -28.821 -23.087 1.00 89.00 470 ARG A C 1
ATOM 3883 O O . ARG A 1 470 ? 31.039 -27.947 -22.725 1.00 89.00 470 ARG A O 1
ATOM 3890 N N . LEU A 1 471 ? 29.149 -28.558 -23.777 1.00 91.75 471 LEU A N 1
ATOM 3891 C CA . LEU A 1 471 ? 28.611 -27.213 -23.991 1.00 91.75 471 LEU A CA 1
ATOM 3892 C C . LEU A 1 471 ? 27.400 -27.005 -23.081 1.00 91.75 471 LEU A C 1
ATOM 3894 O O . LEU A 1 471 ? 26.569 -27.903 -22.933 1.00 91.75 471 LEU A O 1
ATOM 3898 N N . GLU A 1 472 ? 27.306 -25.827 -22.479 1.00 92.31 472 GLU A N 1
ATOM 3899 C CA . GLU A 1 472 ? 26.231 -25.455 -21.566 1.00 92.31 472 GLU A CA 1
ATOM 3900 C C . GLU A 1 472 ? 25.386 -24.328 -22.155 1.00 92.31 472 GLU A C 1
ATOM 3902 O O . GLU A 1 472 ? 25.882 -23.276 -22.556 1.00 92.31 472 GLU A O 1
ATOM 3907 N N . TYR A 1 473 ? 24.080 -24.571 -22.215 1.00 92.38 473 TYR A N 1
ATOM 3908 C CA . TYR A 1 473 ? 23.083 -23.585 -22.597 1.00 92.38 473 TYR A CA 1
ATOM 3909 C C . TYR A 1 473 ? 22.440 -23.000 -21.339 1.00 92.38 473 TYR A C 1
ATOM 3911 O O . TYR A 1 473 ? 21.978 -23.744 -20.472 1.00 92.38 473 TYR A O 1
ATOM 3919 N N . HIS A 1 474 ? 22.382 -21.672 -21.260 1.00 89.94 474 HIS A N 1
ATOM 3920 C CA . HIS A 1 474 ? 21.696 -20.955 -20.190 1.00 89.94 474 HIS A CA 1
ATOM 3921 C C . HIS A 1 474 ? 20.395 -20.365 -20.737 1.00 89.94 474 HIS A C 1
ATOM 3923 O O . HIS A 1 474 ? 20.420 -19.541 -21.651 1.00 89.94 474 HIS A O 1
ATOM 3929 N N . ASN A 1 475 ? 19.263 -20.795 -20.177 1.00 87.12 475 ASN A N 1
ATOM 3930 C CA . ASN A 1 475 ? 17.964 -20.214 -20.508 1.00 87.12 475 ASN A CA 1
ATOM 3931 C C . ASN A 1 475 ? 17.837 -18.811 -19.893 1.00 87.12 475 ASN A C 1
ATOM 3933 O O . ASN A 1 475 ? 18.395 -18.529 -18.833 1.00 87.12 475 ASN A O 1
ATOM 3937 N N . ILE A 1 476 ? 17.090 -17.969 -20.594 1.00 82.81 476 ILE A N 1
ATOM 3938 C CA . ILE A 1 476 ? 16.785 -16.560 -20.306 1.00 82.81 476 ILE A CA 1
ATOM 3939 C C . ILE A 1 476 ? 15.470 -16.376 -19.555 1.00 82.81 476 ILE A C 1
ATOM 3941 O O . ILE A 1 476 ? 14.555 -17.221 -19.727 1.00 82.81 476 ILE A O 1
#

Radius of gyration: 27.94 Å; Cα contacts (8 Å, |Δi|>4): 698; chains: 1; bounding box: 72×60×76 Å

Secondary structure (DSSP, 8-state):
----B--GGG-HHHHHHHHHHHHHHHHHHHTTTT-S--SSSS-HHHHHHHHHHHHHHHHHHHHHHHHHS-TT----HHHHHHHHHHHHHHHHHHTTTS-SSPEEPHHHHHHHHHHHHHHHHHHHB---SS-HHHHHHHHHHHHHHHHHHHHHHHHGGGHHHHHHHTTTTTGGGGGGHHHHHHHHHHHHHHHHHHH-TTHHHHHHHHHHHHHHHHHHHHHHHHHHHHHHHHHHHHHT-TT---SS-HHHHHHHHS--SHHHHHHHTBTTTBPPP-STTTT------SSSS--EE-HHHHHHHHHSPPGGGS-HHHHHHHHHHHS-TTTTTS--SS--TTEEEEEEEEEEEEEGGGTEEEEEEEEEEEE-S-TT-TT--EEEEEEEEPPTT-EEEEEEEEETTEEEE-----HHHHHHHHHHIIIII----EEEEE-STTEEEEEEEEE-TTS-EEEEEEEEEEPEEEETTEEE----